Protein 1VBL (pdb70)

Solvent-accessible surface area: 16812 Å² total; per-residue (Å²): 228,87,44,0,61,73,60,10,76,94,124,9,0,28,0,5,102,64,173,17,1,49,3,0,18,170,14,49,117,132,36,44,59,93,2,66,37,17,39,64,0,16,107,6,0,45,50,80,19,108,73,3,19,160,35,60,76,50,3,0,0,26,0,119,24,66,0,44,0,13,6,31,103,121,46,105,100,18,23,70,114,67,2,93,14,120,124,11,69,67,118,23,2,34,159,75,1,44,46,98,98,55,29,123,153,141,24,105,20,102,30,21,97,0,6,69,106,0,29,110,100,1,52,72,35,0,7,0,32,0,0,18,38,0,0,0,2,1,56,47,150,86,3,68,0,53,16,0,0,0,21,0,73,101,2,71,22,0,0,0,15,5,0,53,0,15,6,1,30,2,54,8,5,72,2,39,7,84,54,54,118,114,0,33,2,44,12,93,1,9,1,0,4,0,21,29,2,20,33,0,4,0,3,19,0,21,2,16,0,34,121,76,31,16,107,75,21,38,86,72,33,58,50,55,16,26,18,11,34,0,2,0,8,0,62,52,33,0,7,21,0,0,0,1,28,0,21,1,19,59,3,21,37,0,0,21,0,0,44,36,69,89,73,108,60,0,66,50,64,0,57,0,1,0,10,4,0,28,1,72,20,0,15,25,44,0,0,21,0,28,8,0,41,0,2,0,4,0,0,10,0,31,6,31,89,154,24,86,5,111,30,67,2,0,0,0,0,0,17,104,3,52,1,22,0,28,28,0,12,0,25,7,73,67,90,11,68,25,6,79,0,4,68,23,92,23,196,87,89,13,17,3,56,2,51,20,1,5,0,41,12,85,101,30,141,93,129,35,60,0,3,38,15,13,32,149,71,61,131,53,65,4,84,74,74,68,76,24,136,13,140,44,79,94,87,36,52,79,2,62,52,0,16,71,40,0,105,69,88,3,1,25,8,62,31,199

Nearest PDB structures (foldseek):
  1vbl-assembly1_A  TM=1.002E+00  e=1.447E-81  Bacillus sp. TS-47
  2bsp-assembly1_A  TM=9.732E-01  e=7.970E-47  Bacillus subtilis
  3krg-assembly1_A  TM=9.749E-01  e=2.939E-46  Bacillus subtilis
  5x2i-assembly1_A  TM=9.733E-01  e=3.249E-46  Bacillus subtilis subsp. subtilis str. 168
  1pe9-assembly2_B  TM=9.152E-01  e=2.657E-29  Dickeya chrysanthemi

CATH classification: 2.160.20.10

InterPro domains:
  IPR002022 Pectate lyase [PF00544] (143-389)
  IPR002022 Pectate lyase [SM00656] (131-361)
  IPR011050 Pectin lyase fold/virulence factor [SSF51126] (29-440)
  IPR012334 Pectin lyase fold [G3DSA:2.160.20.10] (26-441)
  IPR045032 Pectin lyase family [PTHR31683] (42-360)

Organism: NCBI:txid132676

Radius of gyration: 21.0 Å; Cα contacts (8 Å, |Δi|>4): 1237; chains: 1; bounding box: 60×40×58 Å

B-factor: mean 19.93, std 9.01, range [6.15, 71.76]

Foldseek 3Di:
DDPLLDFDPCQFFLLNPDVHFRFLNVADPVLEEEDEEQQRVLVSLPRAQVCSQADAHRHEYEFEAEYEQCADPVRHHDDLVVLFAPQEDPVVLQVCCQCVPNNQPPDDDSHLVRLVSSQVSLQSRAEGEHYERHEYHYPFFHGEYEQHAYEDELHERYEYAQYEYQFHFRPRWCWHCPPPPRTATHEDGENYEAANYESYEYAFAEYAPPPNAQLNQDDGSNYRNPRGHEHHEAEHQYARYEAEQAEYEREEAYYEQYDDPPPCSNAPGSRYEYALYEYEQYAEPLPADERYQYEAALYEHEYECVGPHHYQERYHAEYNYEYEYEQYEYEYAAPDQLLRHYHYHYDAQHEYAYFQYWYAYPVGIDGDDSLVSVQVPDDRHHHHDDPDDRDRDDDGDRNVCSPVRSVQQGHRNRDD

Secondary structure (DSSP, 8-state):
--GGG----TTSSGGGSTT---TTTT--GGGEEEE-SHHHHHHHTTS-TTGGGG--S-EEEEE-SEEESSB-TTS-B--HHHH--TT--HHHHHHHH-HHHHTTSPP-SHHHHHHHHHHHHHHHHHEEE--SSEEEEE-TT--EEES-EEEEES-EEEEEES-EEE----SSPEEETTSTTT-EEE----SEEEES-EEEEEES-EEE-TT--GGGS-EETTEE------SEEEESS-EEEEEES-EEEEEEE--EE-S-TT-GGGTT---EEEES-EEEEEEE-SSEESS-EEEEES-EEEE-TTSSS----SEEEETT-EEEEES-EEEESS---GGGSEEEE-SS--EEEEES-EEEETTEEEE--HHHHHHHH-SS--EE--S------S----GGGHHHHHHHH-STT---

Sequence (416 aa):
KELGHEVLKPYDGWAAYGEGTTGGAMASPQNVFVVTNRTELIQALGGNNHTNQYNSVPKIIYVKGTIDLNVDDNNQPVGPDFYKDPHFDFEAYLREYDPATWGKKEVEGPLEEARVRSQKKQKDRIMVYVGSNTSIIGVGKDAKIKGGGFLIKNVDNVIIRNIEFEAPLDYFPEWDPTDGTLGEWNSEYDSISIEGSSHIWIDHNTFTDGDHPDRSLGTYFGRPFQQHDGALDIKNSSDFITISYNVFTNHDKVTLIGASDSRMADSGHLRVTLHHNYYKNVTQRLPRVRFGQVHIYNNYYEFSNLADYDFQYAWGVGVFSQIYAQNNYFSFDWDIDPSLIIKVWSKNEESMYETGTIVDLPNGRRYIDLVASYNESNTLQLKKEVTWKPMFYHVIHPTPSVPALVKAKAGAGNLH

Structure (mmCIF, N/CA/C/O backbone):
data_1VBL
#
_entry.id   1VBL
#
_cell.length_a   58.610
_cell.length_b   58.610
_cell.length_c   229.420
_cell.angle_alpha   90.00
_cell.angle_beta   90.00
_cell.angle_gamma   120.00
#
_symmetry.space_group_name_H-M   'P 31 2 1'
#
loop_
_entity.id
_entity.type
_entity.pdbx_description
1 polymer 'pectate lyase 47'
2 non-polymer 'CALCIUM ION'
3 water water
#
loop_
_atom_site.group_PDB
_atom_site.id
_atom_site.type_symbol
_atom_site.label_atom_id
_atom_site.label_alt_id
_atom_site.label_comp_id
_atom_site.label_asym_id
_atom_site.label_entity_id
_atom_site.label_seq_id
_atom_site.pdbx_PDB_ins_code
_atom_site.Cartn_x
_atom_site.Cartn_y
_atom_site.Cartn_z
_atom_site.occupancy
_atom_site.B_iso_or_equiv
_atom_site.auth_seq_id
_atom_site.auth_comp_id
_atom_site.auth_asym_id
_atom_site.auth_atom_id
_atom_site.pdbx_PDB_model_num
ATOM 1 N N . LYS A 1 1 ? 47.704 -1.780 32.371 1.00 50.62 1 LYS A N 1
ATOM 2 C CA . LYS A 1 1 ? 46.603 -1.699 33.376 1.00 50.35 1 LYS A CA 1
ATOM 3 C C . LYS A 1 1 ? 45.368 -2.457 32.885 1.00 48.63 1 LYS A C 1
ATOM 4 O O . LYS A 1 1 ? 45.412 -3.125 31.850 1.00 49.92 1 LYS A O 1
ATOM 10 N N . GLU A 1 2 ? 44.272 -2.348 33.631 1.00 45.29 2 GLU A N 1
ATOM 11 C CA . GLU A 1 2 ? 43.024 -3.024 33.280 1.00 40.76 2 GLU A CA 1
ATOM 12 C C . GLU A 1 2 ? 42.282 -2.276 32.179 1.00 37.24 2 GLU A C 1
ATOM 13 O O . GLU A 1 2 ? 42.557 -1.107 31.915 1.00 35.25 2 GLU A O 1
ATOM 19 N N . LEU A 1 3 ? 41.325 -2.951 31.553 1.00 34.17 3 LEU A N 1
ATOM 20 C CA . LEU A 1 3 ? 40.542 -2.332 30.494 1.00 31.05 3 LEU A CA 1
ATOM 21 C C . LEU A 1 3 ? 39.759 -1.151 31.054 1.00 29.09 3 LEU A C 1
ATOM 22 O O . LEU A 1 3 ? 39.556 -0.148 30.367 1.00 27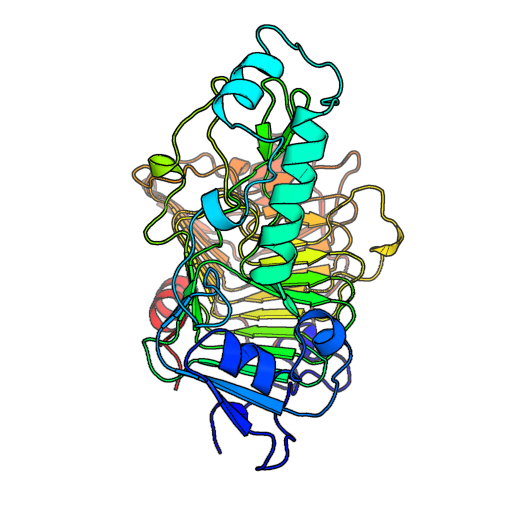.49 3 LEU A O 1
ATOM 27 N N . GLY A 1 4 ? 39.329 -1.271 32.308 1.00 26.03 4 GLY A N 1
ATOM 28 C CA . GLY A 1 4 ? 38.579 -0.202 32.940 1.00 26.51 4 GLY A CA 1
ATOM 29 C C . GLY A 1 4 ? 39.452 1.005 33.225 1.00 27.10 4 GLY A C 1
ATOM 30 O O . GLY A 1 4 ? 38.954 2.086 33.542 1.00 26.32 4 GLY A O 1
ATOM 31 N N . HIS A 1 5 ? 40.763 0.815 33.113 1.00 26.84 5 HIS A N 1
ATOM 32 C CA . HIS A 1 5 ? 41.725 1.884 33.353 1.00 27.39 5 HIS A CA 1
ATOM 33 C C . HIS A 1 5 ? 41.997 2.711 32.097 1.00 25.49 5 HIS A C 1
ATOM 34 O O . HIS A 1 5 ? 42.585 3.786 32.177 1.00 25.04 5 HIS A O 1
ATOM 41 N N . GLU A 1 6 ? 41.572 2.206 30.943 1.00 22.96 6 GLU A N 1
ATOM 42 C CA . GLU A 1 6 ? 41.782 2.905 29.678 1.00 22.66 6 GLU A CA 1
ATOM 43 C C . GLU A 1 6 ? 40.886 4.128 29.530 1.00 22.11 6 GLU A C 1
ATOM 44 O O . GLU A 1 6 ? 39.710 4.101 29.901 1.00 21.09 6 GLU A O 1
ATOM 50 N N . VAL A 1 7 ? 41.451 5.203 28.989 1.00 19.37 7 VAL A N 1
ATOM 51 C CA . VAL A 1 7 ? 40.695 6.430 28.794 1.00 18.17 7 VAL A CA 1
ATOM 52 C C . VAL A 1 7 ? 40.778 6.904 27.351 1.00 16.42 7 VAL A C 1
ATOM 53 O O . VAL A 1 7 ? 41.533 6.358 26.545 1.00 15.06 7 VAL A O 1
ATOM 57 N N . LEU A 1 8 ? 39.982 7.918 27.036 1.00 16.23 8 LEU A N 1
ATOM 58 C CA . LEU A 1 8 ? 39.930 8.494 25.698 1.00 14.53 8 LEU A CA 1
ATOM 59 C C . LEU A 1 8 ? 41.253 9.173 25.334 1.00 15.95 8 LEU A C 1
ATOM 60 O O . LEU A 1 8 ? 41.817 9.920 26.136 1.00 14.18 8 LEU A O 1
ATOM 65 N N . LYS A 1 9 ? 41.741 8.920 24.124 1.00 14.21 9 LYS A N 1
ATOM 66 C CA . LYS A 1 9 ? 42.985 9.527 23.664 1.00 15.75 9 LYS A CA 1
ATOM 67 C C . LYS A 1 9 ? 42.842 11.044 23.725 1.00 14.98 9 LYS A C 1
ATOM 68 O O . LYS A 1 9 ? 41.740 11.584 23.584 1.00 14.52 9 LYS A O 1
ATOM 74 N N . PRO A 1 10 ? 43.961 11.754 23.917 1.00 14.74 10 PRO A N 1
ATOM 75 C CA . PRO A 1 10 ? 43.980 13.216 24.012 1.00 15.41 10 PRO A CA 1
ATOM 76 C C . PRO A 1 10 ? 43.263 14.029 22.935 1.00 14.74 10 PRO A C 1
ATOM 77 O O . PRO A 1 10 ? 42.774 15.121 23.219 1.00 15.29 10 PRO A O 1
ATOM 81 N N . TYR A 1 11 ? 43.197 13.515 21.711 1.00 14.42 11 TYR A N 1
ATOM 82 C CA . TYR A 1 11 ? 42.529 14.238 20.629 1.00 15.08 11 TYR A CA 1
ATOM 83 C C . TYR A 1 11 ? 41.431 13.422 19.960 1.00 14.81 11 TYR A C 1
ATOM 84 O O . TYR A 1 11 ? 41.000 13.749 18.852 1.00 14.29 11 TYR A O 1
ATOM 93 N N . ASP A 1 12 ? 40.962 12.373 20.625 1.00 13.30 12 ASP A N 1
ATOM 94 C CA . ASP A 1 12 ? 39.942 11.534 20.010 1.00 14.24 12 ASP A CA 1
ATOM 95 C C . ASP A 1 12 ? 38.516 12.074 20.094 1.00 13.18 12 ASP A C 1
ATOM 96 O O . ASP A 1 12 ? 37.747 11.714 20.991 1.00 12.14 12 ASP A O 1
ATOM 101 N N . GLY A 1 13 ? 38.175 12.941 19.146 1.00 12.28 13 GLY A N 1
ATOM 102 C CA . GLY A 1 13 ? 36.836 13.500 19.088 1.00 10.85 13 GLY A CA 1
ATOM 103 C C . GLY A 1 13 ? 36.492 14.582 20.093 1.00 11.51 13 GLY A C 1
ATOM 104 O O . GLY A 1 13 ? 37.282 14.922 20.974 1.00 12.24 13 GLY A O 1
ATOM 105 N N . TRP A 1 14 ? 35.284 15.118 19.959 1.00 11.62 14 TRP A N 1
ATOM 106 C CA . TRP A 1 14 ? 34.813 16.176 20.841 1.00 11.79 14 TRP A CA 1
ATOM 107 C C . TRP A 1 14 ? 34.875 15.850 22.334 1.00 12.81 14 TRP A C 1
ATOM 108 O O . TRP A 1 14 ? 35.005 16.756 23.158 1.00 13.71 14 TRP A O 1
ATOM 119 N N . ALA A 1 15 ? 34.782 14.570 22.688 1.00 12.21 15 ALA A N 1
ATOM 120 C CA . ALA A 1 15 ? 34.841 14.175 24.095 1.00 12.40 15 ALA A CA 1
ATOM 121 C C . ALA A 1 15 ? 36.229 14.413 24.689 1.00 13.43 15 ALA A C 1
ATOM 122 O O . ALA A 1 15 ? 36.418 14.320 25.903 1.00 14.45 15 ALA A O 1
ATOM 124 N N . ALA A 1 16 ? 37.201 14.716 23.835 1.00 13.97 16 ALA A N 1
ATOM 125 C CA . ALA A 1 16 ? 38.565 14.969 24.295 1.00 14.94 16 ALA A CA 1
ATOM 126 C C . ALA A 1 16 ? 38.749 16.433 24.699 1.00 16.66 16 ALA A C 1
ATOM 127 O O . ALA A 1 16 ? 39.782 16.812 25.252 1.00 16.09 16 ALA A O 1
ATOM 129 N N . TYR A 1 17 ? 37.735 17.247 24.428 1.00 17.33 17 TYR A N 1
ATOM 130 C CA . TYR A 1 17 ? 37.784 18.669 24.752 1.00 18.98 17 TYR A CA 1
ATOM 131 C C . TYR A 1 17 ? 38.163 18.914 26.212 1.00 18.94 17 TYR A C 1
ATOM 132 O O . TYR A 1 17 ? 37.697 18.213 27.114 1.00 17.83 17 TYR A O 1
ATOM 141 N N . GLY A 1 18 ? 39.012 19.915 26.433 1.00 18.27 18 GLY A N 1
ATOM 142 C CA . GLY A 1 18 ? 39.436 20.250 27.783 1.00 20.25 18 GLY A CA 1
ATOM 143 C C . GLY A 1 18 ? 40.236 19.151 28.451 1.00 19.72 18 GLY A C 1
ATOM 144 O O . GLY A 1 18 ? 41.291 18.757 27.957 1.00 20.26 18 GLY A O 1
ATOM 145 N N . GLU A 1 19 ? 39.730 18.657 29.578 1.00 20.05 19 GLU A N 1
ATOM 146 C CA . GLU A 1 19 ? 40.394 17.594 30.325 1.00 22.44 19 GLU A CA 1
ATOM 147 C C . GLU A 1 19 ? 40.109 16.215 29.735 1.00 21.26 19 GLU A C 1
ATOM 148 O O . GLU A 1 19 ? 40.654 15.209 30.191 1.00 20.27 19 GLU A O 1
ATOM 154 N N . GLY A 1 20 ? 39.247 16.172 28.726 1.00 18.89 20 GLY A N 1
ATOM 155 C CA . GLY A 1 20 ? 38.932 14.908 28.088 1.00 17.57 20 GLY A CA 1
ATOM 156 C C . GLY A 1 20 ? 37.983 14.021 28.872 1.00 18.14 20 GLY A C 1
ATOM 157 O O . GLY A 1 20 ? 37.301 14.473 29.790 1.00 17.18 20 GLY A O 1
ATOM 158 N N . THR A 1 21 ? 37.951 12.745 28.508 1.00 16.61 21 THR A N 1
ATOM 159 C CA . THR A 1 21 ? 37.071 11.785 29.156 1.00 14.87 21 THR A CA 1
ATOM 160 C C . THR A 1 21 ? 37.865 10.643 29.766 1.00 14.73 21 THR A C 1
ATOM 161 O O . THR A 1 21 ? 38.586 9.924 29.070 1.00 13.83 21 THR A O 1
ATOM 165 N N . THR A 1 22 ? 37.723 10.480 31.076 1.00 13.99 22 THR A N 1
ATOM 166 C CA . THR A 1 22 ? 38.434 9.436 31.799 1.00 15.40 22 THR A CA 1
ATOM 167 C C . THR A 1 22 ? 37.485 8.457 32.487 1.00 14.34 22 THR A C 1
ATOM 168 O O . THR A 1 22 ? 37.924 7.457 33.046 1.00 13.55 22 THR A O 1
ATOM 172 N N . GLY A 1 23 ? 36.188 8.747 32.441 1.00 14.64 23 GLY A N 1
ATOM 173 C CA . GLY A 1 23 ? 35.219 7.865 33.071 1.00 14.93 23 GLY A CA 1
ATOM 174 C C . GLY A 1 23 ? 35.567 7.601 34.526 1.00 16.24 23 GLY A C 1
ATOM 175 O O . GLY A 1 23 ? 35.853 8.532 35.279 1.00 17.07 23 GLY A O 1
ATOM 176 N N . GLY A 1 24 ? 35.550 6.334 34.926 1.00 15.48 24 GLY A N 1
ATOM 177 C CA . GLY A 1 24 ? 35.871 5.996 36.302 1.00 17.74 24 GLY A CA 1
ATOM 178 C C . GLY A 1 24 ? 37.274 5.443 36.461 1.00 19.78 24 GLY A C 1
ATOM 179 O O . GLY A 1 24 ? 37.560 4.716 37.416 1.00 20.16 24 GLY A O 1
ATOM 180 N N . ALA A 1 25 ? 38.158 5.802 35.535 1.00 20.45 25 ALA A N 1
ATOM 181 C CA . ALA A 1 25 ? 39.538 5.324 35.549 1.00 22.66 25 ALA A CA 1
ATOM 182 C C . ALA A 1 25 ? 40.282 5.534 36.867 1.00 24.85 25 ALA A C 1
ATOM 183 O O . ALA A 1 25 ? 41.064 4.675 37.278 1.00 25.39 25 ALA A O 1
ATOM 185 N N . MET A 1 26 ? 40.046 6.667 37.526 1.00 26.17 26 MET A N 1
ATOM 186 C CA . MET A 1 26 ? 40.719 6.966 38.791 1.00 29.28 26 MET A CA 1
ATOM 187 C C . MET A 1 26 ? 40.012 6.363 40.002 1.00 28.49 26 MET A C 1
ATOM 188 O O . MET A 1 26 ? 40.233 6.797 41.134 1.00 27.74 26 MET A O 1
ATOM 193 N N . ALA A 1 27 ? 39.170 5.363 39.767 1.00 27.23 27 ALA A N 1
ATOM 194 C CA . ALA A 1 27 ? 38.426 4.725 40.848 1.00 26.81 27 ALA A CA 1
ATOM 195 C C . ALA A 1 27 ? 39.318 3.992 41.839 1.00 26.69 27 ALA A C 1
ATOM 196 O O . ALA A 1 27 ? 40.314 3.380 41.459 1.00 26.22 27 ALA A O 1
ATOM 198 N N . SER A 1 28 ? 38.949 4.061 43.115 1.00 27.61 28 SER A N 1
ATOM 199 C CA . SER A 1 28 ? 39.687 3.370 44.170 1.00 29.33 28 SER A CA 1
ATOM 200 C C . SER A 1 28 ? 39.372 1.886 44.001 1.00 29.46 28 SER A C 1
ATOM 201 O O . SER A 1 28 ? 38.299 1.530 43.519 1.00 28.74 28 SER A O 1
ATOM 204 N N . PRO A 1 29 ? 40.297 1.002 44.401 1.00 31.35 29 PRO A N 1
ATOM 205 C CA . PRO A 1 29 ? 40.062 -0.439 44.268 1.00 31.64 29 PRO A CA 1
ATOM 206 C C . PRO A 1 29 ? 38.730 -0.921 44.842 1.00 32.05 29 PRO A C 1
ATOM 207 O O . PRO A 1 29 ? 38.179 -1.922 44.383 1.00 32.22 29 PRO A O 1
ATOM 211 N N . GLN A 1 30 ? 38.207 -0.208 45.834 1.00 31.32 30 GLN A N 1
ATOM 212 C CA . GLN A 1 30 ? 36.936 -0.587 46.442 1.00 32.06 30 GLN A CA 1
ATOM 213 C C . GLN A 1 30 ? 35.748 -0.164 45.577 1.00 30.65 30 GLN A C 1
ATOM 214 O O . GLN A 1 30 ? 34.609 -0.566 45.826 1.00 29.72 30 GLN A O 1
ATOM 220 N N . ASN A 1 31 ? 36.022 0.644 44.559 1.00 29.03 31 ASN A N 1
ATOM 221 C CA . ASN A 1 31 ? 34.977 1.124 43.665 1.00 26.60 31 ASN A CA 1
ATOM 222 C C . ASN A 1 31 ? 35.061 0.519 42.269 1.00 25.21 31 ASN A C 1
ATOM 223 O O . ASN A 1 31 ? 34.611 1.113 41.287 1.00 22.66 31 ASN A O 1
ATOM 228 N N . VAL A 1 32 ? 35.646 -0.672 42.197 1.00 23.81 32 VAL A N 1
ATOM 229 C CA . VAL A 1 32 ? 35.775 -1.413 40.949 1.00 22.99 32 VAL A CA 1
ATOM 230 C C . VAL A 1 32 ? 34.900 -2.639 41.165 1.00 22.91 32 VAL A C 1
ATOM 231 O O . VAL A 1 32 ? 35.174 -3.455 42.049 1.00 21.86 32 VAL A O 1
ATOM 235 N N . PHE A 1 33 ? 33.845 -2.766 40.371 1.00 20.71 33 PHE A N 1
ATOM 236 C CA . PHE A 1 33 ? 32.925 -3.881 40.537 1.00 19.94 33 PHE A CA 1
ATOM 237 C C . PHE A 1 33 ? 32.805 -4.806 39.337 1.00 19.83 33 PHE A C 1
ATOM 238 O O . PHE A 1 33 ? 33.170 -4.459 38.214 1.00 17.04 33 PHE A O 1
ATOM 246 N N . VAL A 1 34 ? 32.285 -5.996 39.607 1.00 18.49 34 VAL A N 1
ATOM 247 C CA . VAL A 1 34 ? 32.017 -6.988 38.579 1.00 20.29 34 VAL A CA 1
ATOM 248 C C . VAL A 1 34 ? 30.549 -7.318 38.823 1.00 20.09 34 VAL A C 1
ATOM 249 O O . VAL A 1 34 ? 30.185 -7.776 39.910 1.00 18.12 34 VAL A O 1
ATOM 253 N N . VAL A 1 35 ? 29.703 -7.066 37.829 1.00 17.79 35 VAL A N 1
ATOM 254 C CA . VAL A 1 35 ? 28.276 -7.323 37.983 1.00 18.34 35 VAL A CA 1
ATOM 255 C C . VAL A 1 35 ? 27.756 -8.351 36.991 1.00 18.43 35 VAL A C 1
ATOM 256 O O . VAL A 1 35 ? 28.231 -8.431 35.856 1.00 17.15 35 VAL A O 1
ATOM 260 N N . THR A 1 36 ? 26.770 -9.131 37.429 1.00 17.55 36 THR A N 1
ATOM 261 C CA . THR A 1 36 ? 26.195 -10.181 36.597 1.00 17.67 36 THR A CA 1
ATOM 262 C C . THR A 1 36 ? 24.671 -10.112 36.447 1.00 17.07 36 THR A C 1
ATOM 263 O O . THR A 1 36 ? 24.078 -10.939 35.754 1.00 16.43 36 THR A O 1
ATOM 267 N N . ASN A 1 37 ? 24.038 -9.139 37.096 1.00 17.43 37 ASN A N 1
ATOM 268 C CA . ASN A 1 37 ? 22.589 -8.985 36.997 1.00 17.79 37 ASN A CA 1
ATOM 269 C C . ASN A 1 37 ? 22.153 -7.562 37.327 1.00 16.16 37 ASN A C 1
ATOM 270 O O . ASN A 1 37 ? 22.955 -6.749 37.777 1.00 16.75 37 ASN A O 1
ATOM 275 N N . ARG A 1 38 ? 20.875 -7.272 37.106 1.00 15.97 38 ARG A N 1
ATOM 276 C CA . ARG A 1 38 ? 20.330 -5.943 37.347 1.00 16.88 38 ARG A CA 1
ATOM 277 C C . ARG A 1 38 ? 20.610 -5.386 38.735 1.00 17.90 38 ARG A C 1
ATOM 278 O O . ARG A 1 38 ? 21.0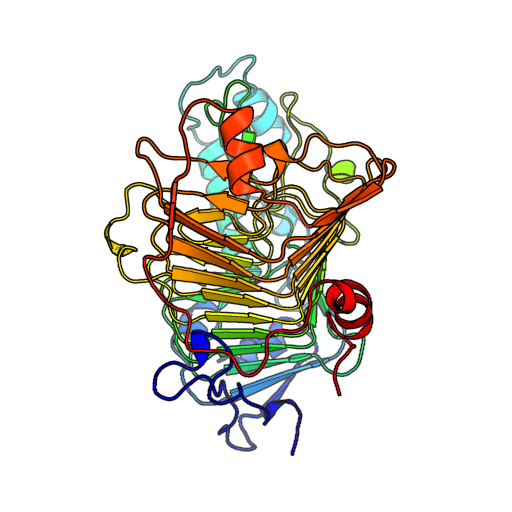64 -4.251 38.875 1.00 17.44 38 ARG A O 1
ATOM 286 N N . THR A 1 39 ? 20.332 -6.177 39.766 1.00 18.44 39 THR A N 1
ATOM 287 C CA . THR A 1 39 ? 20.553 -5.713 41.130 1.00 17.91 39 THR A CA 1
ATOM 288 C C . THR A 1 39 ? 22.004 -5.320 41.386 1.00 17.27 39 THR A C 1
ATOM 289 O O . THR A 1 39 ? 22.274 -4.240 41.906 1.00 16.52 39 THR A O 1
ATOM 293 N N . GLU A 1 40 ? 22.937 -6.191 41.017 1.00 16.36 40 GLU A N 1
ATOM 294 C CA . GLU A 1 40 ? 24.352 -5.906 41.229 1.00 17.93 40 GLU A CA 1
ATOM 295 C C . GLU A 1 40 ? 24.781 -4.659 40.463 1.00 17.36 40 GLU A C 1
ATOM 296 O O . GLU A 1 40 ? 25.625 -3.891 40.929 1.00 16.40 40 GLU A O 1
ATOM 302 N N . LEU A 1 41 ? 24.194 -4.457 39.287 1.00 17.24 41 LEU A N 1
ATOM 303 C CA . LEU A 1 41 ? 24.524 -3.295 38.471 1.00 17.70 41 LEU A CA 1
ATOM 304 C C . LEU A 1 41 ? 24.078 -2.024 39.183 1.00 18.24 41 LEU A C 1
ATOM 305 O O . LEU A 1 41 ? 24.852 -1.077 39.321 1.00 17.90 41 LEU A O 1
ATOM 310 N N . ILE A 1 42 ? 22.829 -2.006 39.640 1.00 18.74 42 ILE A N 1
ATOM 311 C CA . ILE A 1 42 ? 22.306 -0.836 40.336 1.00 19.47 42 ILE A CA 1
ATOM 312 C C . ILE A 1 42 ? 23.043 -0.595 41.653 1.00 19.53 42 ILE A C 1
ATOM 313 O O . ILE A 1 42 ? 23.226 0.550 42.072 1.00 17.55 42 ILE A O 1
ATOM 318 N N . GLN A 1 43 ? 23.478 -1.673 42.300 1.00 19.33 43 GLN A N 1
ATOM 319 C CA . GLN A 1 43 ? 24.212 -1.547 43.555 1.00 20.40 43 GLN A CA 1
ATOM 320 C C . GLN A 1 43 ? 25.590 -0.944 43.277 1.00 19.22 43 GLN A C 1
ATOM 321 O O . GLN A 1 43 ? 26.030 -0.034 43.977 1.00 19.18 43 GLN A O 1
ATOM 327 N N . ALA A 1 44 ? 26.260 -1.436 42.240 1.00 17.40 44 ALA A N 1
ATOM 328 C CA . ALA A 1 44 ? 27.580 -0.921 41.885 1.00 17.78 44 ALA A CA 1
ATOM 329 C C . ALA A 1 44 ? 27.502 0.559 41.523 1.00 17.15 44 ALA A C 1
ATOM 330 O O . ALA A 1 44 ? 28.433 1.321 41.782 1.00 18.86 44 ALA A O 1
ATOM 332 N N . LEU A 1 45 ? 26.385 0.961 40.929 1.00 17.20 45 LEU A N 1
ATOM 333 C CA . LEU A 1 45 ? 26.188 2.349 40.531 1.00 16.35 45 LEU A CA 1
ATOM 334 C C . LEU A 1 45 ? 25.756 3.262 41.680 1.00 16.80 45 LEU A C 1
ATOM 335 O O . LEU A 1 45 ? 25.652 4.475 41.504 1.00 15.80 45 LEU A O 1
ATOM 340 N N . GLY A 1 46 ? 25.504 2.695 42.855 1.00 16.25 46 GLY A N 1
ATOM 341 C CA . GLY A 1 46 ? 25.102 3.537 43.969 1.00 18.45 46 GLY A CA 1
ATOM 342 C C . GLY A 1 46 ? 24.152 2.930 44.983 1.00 19.45 46 GLY A C 1
ATOM 343 O O . GLY A 1 46 ? 24.141 3.351 46.137 1.00 20.09 46 GLY A O 1
ATOM 344 N N . GLY A 1 47 ? 23.343 1.963 44.562 1.00 20.11 47 GLY A N 1
ATOM 345 C CA . GLY A 1 47 ? 22.419 1.327 45.486 1.00 20.92 47 GLY A CA 1
ATOM 346 C C . GLY A 1 47 ? 20.962 1.706 45.302 1.00 22.27 47 GLY A C 1
ATOM 347 O O . GLY A 1 47 ? 20.075 1.060 45.861 1.00 22.07 47 GLY A O 1
ATOM 348 N N . ASN A 1 48 ? 20.709 2.752 44.521 1.00 22.20 48 ASN A N 1
ATOM 349 C CA . ASN A 1 48 ? 19.344 3.213 44.272 1.00 23.18 48 ASN A CA 1
ATOM 350 C C . ASN A 1 48 ? 19.288 3.822 42.876 1.00 22.04 48 ASN A C 1
ATOM 351 O O . ASN A 1 48 ? 19.843 4.892 42.638 1.00 19.32 48 ASN A O 1
ATOM 356 N N . ASN A 1 49 ? 18.608 3.137 41.961 1.00 21.78 49 ASN A N 1
ATOM 357 C CA . ASN A 1 49 ? 18.512 3.582 40.573 1.00 22.39 49 ASN A CA 1
ATOM 358 C C . ASN A 1 49 ? 18.272 5.075 40.364 1.00 23.31 49 ASN A C 1
ATOM 359 O O . ASN A 1 49 ? 19.047 5.737 39.680 1.00 23.12 49 ASN A O 1
ATOM 364 N N . HIS A 1 50 ? 17.208 5.614 40.945 1.00 25.26 50 HIS A N 1
ATOM 365 C CA . HIS A 1 50 ? 16.921 7.029 40.745 1.00 28.37 50 HIS A CA 1
ATOM 366 C C . HIS A 1 50 ? 18.035 7.969 41.210 1.00 28.06 50 HIS A C 1
ATOM 367 O O . HIS A 1 50 ? 18.531 8.785 40.422 1.00 30.11 50 HIS A O 1
ATOM 374 N N . THR A 1 51 ? 18.452 7.847 42.467 1.00 24.32 51 THR A N 1
ATOM 375 C CA . THR A 1 51 ? 19.496 8.724 42.994 1.00 21.19 51 THR A CA 1
ATOM 376 C C . THR A 1 51 ? 20.905 8.394 42.512 1.00 20.09 51 THR A C 1
ATOM 377 O O . THR A 1 51 ? 21.842 9.151 42.767 1.00 19.03 51 THR A O 1
ATOM 381 N N . ASN A 1 52 ? 21.063 7.271 41.817 1.00 18.83 52 ASN A N 1
ATOM 382 C CA . ASN A 1 52 ? 22.375 6.886 41.304 1.00 17.74 52 ASN A CA 1
ATOM 383 C C . ASN A 1 52 ? 22.932 7.946 40.350 1.00 17.54 52 ASN A C 1
ATOM 384 O O . ASN A 1 52 ? 24.148 8.052 40.165 1.00 15.98 52 ASN A O 1
ATOM 389 N N . GLN A 1 53 ? 22.042 8.727 39.744 1.00 17.20 53 GLN A N 1
ATOM 390 C CA . GLN A 1 53 ? 22.457 9.772 38.815 1.00 19.16 53 GLN A CA 1
ATOM 391 C C . GLN A 1 53 ? 23.297 10.839 39.515 1.00 21.03 53 GLN A C 1
ATOM 392 O O . GLN A 1 53 ? 24.054 11.565 38.869 1.00 21.64 53 GLN A O 1
ATOM 398 N N . TYR A 1 54 ? 23.172 10.923 40.838 1.00 20.58 54 TYR A N 1
ATOM 399 C CA . TYR A 1 54 ? 23.918 11.910 41.615 1.00 19.99 54 TYR A CA 1
ATOM 400 C C . TYR A 1 54 ? 25.206 11.346 42.210 1.00 21.81 54 TYR A C 1
ATOM 401 O O . TYR A 1 54 ? 25.925 12.051 42.924 1.00 20.88 54 TYR A O 1
ATOM 410 N N . ASN A 1 55 ? 25.501 10.080 41.925 1.00 20.52 55 ASN A N 1
ATOM 411 C CA . ASN A 1 55 ? 26.715 9.457 42.445 1.00 21.28 55 ASN A CA 1
ATOM 412 C C . ASN A 1 55 ? 27.887 9.713 41.500 1.00 21.77 55 ASN A C 1
ATOM 413 O O . ASN A 1 55 ? 28.055 9.013 40.500 1.00 22.38 55 ASN A O 1
ATOM 418 N N . SER A 1 56 ? 28.696 10.716 41.829 1.00 21.57 56 SER A N 1
ATOM 419 C CA . SER A 1 56 ? 29.840 11.083 41.001 1.00 21.20 56 SER A CA 1
ATOM 420 C C . SER A 1 56 ? 31.161 10.482 41.467 1.00 20.55 56 SER A C 1
ATOM 421 O O . SER A 1 56 ? 32.231 10.903 41.025 1.00 20.36 56 SER A O 1
ATOM 424 N N . VAL A 1 57 ? 31.097 9.498 42.355 1.00 19.90 57 VAL A N 1
ATOM 425 C CA . VAL A 1 57 ? 32.319 8.862 42.833 1.00 20.79 57 VAL A CA 1
ATOM 426 C C . VAL A 1 57 ? 32.945 8.039 41.710 1.00 20.70 57 VAL A C 1
ATOM 427 O O . VAL A 1 57 ? 32.266 7.228 41.077 1.00 20.37 57 VAL A O 1
ATOM 431 N N . PRO A 1 58 ? 34.246 8.245 41.439 1.00 21.29 58 PRO A N 1
ATOM 432 C CA . PRO A 1 58 ? 34.916 7.487 40.377 1.00 20.52 58 PRO A CA 1
ATOM 433 C C . PRO A 1 58 ? 34.666 5.998 40.581 1.00 20.62 58 PRO A C 1
ATOM 434 O O . PRO A 1 58 ? 34.948 5.460 41.645 1.00 18.95 58 PRO A O 1
ATOM 438 N N . LYS A 1 59 ? 34.139 5.333 39.560 1.00 19.26 59 LYS A N 1
ATOM 439 C CA . LYS A 1 59 ? 33.838 3.915 39.681 1.00 17.88 59 LYS A CA 1
ATOM 440 C C . LYS A 1 59 ? 33.932 3.178 38.357 1.00 17.75 59 LYS A C 1
ATOM 441 O O . LYS A 1 59 ? 33.589 3.716 37.298 1.00 15.85 59 LYS A O 1
ATOM 447 N N . ILE A 1 60 ? 34.407 1.940 38.430 1.00 16.69 60 ILE A N 1
ATOM 448 C CA . ILE A 1 60 ? 34.535 1.091 37.259 1.00 17.02 60 ILE A CA 1
ATOM 449 C C . ILE A 1 60 ? 33.617 -0.096 37.470 1.00 17.77 60 ILE A C 1
ATOM 450 O O . ILE A 1 60 ? 33.653 -0.749 38.516 1.00 17.14 60 ILE A O 1
ATOM 455 N N . ILE A 1 61 ? 32.789 -0.367 36.472 1.00 17.18 61 ILE A N 1
ATOM 456 C CA . ILE A 1 61 ? 31.843 -1.461 36.551 1.00 17.05 61 ILE A CA 1
ATOM 457 C C . ILE A 1 61 ? 31.997 -2.403 35.367 1.00 16.89 61 ILE A C 1
ATOM 458 O O . ILE A 1 61 ? 31.726 -2.031 34.225 1.00 15.24 61 ILE A O 1
ATOM 463 N N . TYR A 1 62 ? 32.444 -3.622 35.653 1.00 15.41 62 TYR A N 1
ATOM 464 C CA . TYR A 1 62 ? 32.637 -4.637 34.628 1.00 16.64 62 TYR A CA 1
ATOM 465 C C . TYR A 1 62 ? 31.386 -5.484 34.501 1.00 17.28 62 TYR A C 1
ATOM 466 O O . TYR A 1 62 ? 30.906 -6.047 35.485 1.00 17.81 62 TYR A O 1
ATOM 475 N N . VAL A 1 63 ? 30.860 -5.563 33.285 1.00 15.74 63 VAL A N 1
ATOM 476 C CA . VAL A 1 63 ? 29.667 -6.348 33.014 1.00 16.79 63 VAL A CA 1
ATOM 477 C C . VAL A 1 63 ? 30.074 -7.732 32.525 1.00 16.58 63 VAL A C 1
ATOM 478 O O . VAL A 1 63 ? 30.672 -7.872 31.454 1.00 14.62 63 VAL A O 1
ATOM 482 N N . LYS A 1 64 ? 29.762 -8.754 33.317 1.00 17.06 64 LYS A N 1
ATOM 483 C CA . LYS A 1 64 ? 30.100 -10.119 32.934 1.00 19.34 64 LYS A CA 1
ATOM 484 C C . LYS A 1 64 ? 28.862 -10.915 32.554 1.00 18.61 64 LYS A C 1
ATOM 485 O O . LYS A 1 64 ? 27.918 -11.019 33.334 1.00 17.83 64 LYS A O 1
ATOM 491 N N . GLY A 1 65 ? 28.874 -11.476 31.349 1.00 19.72 65 GLY A N 1
ATOM 492 C CA . GLY A 1 65 ? 27.747 -12.265 30.893 1.00 17.92 65 GLY A CA 1
ATOM 493 C C . GLY A 1 65 ? 26.594 -11.407 30.415 1.00 18.64 65 GLY A C 1
ATOM 494 O O . GLY A 1 65 ? 26.779 -10.242 30.079 1.00 18.32 65 GLY A O 1
ATOM 495 N N . THR A 1 66 ? 25.398 -11.986 30.388 1.00 17.21 66 THR A N 1
ATOM 496 C CA . THR A 1 66 ? 24.211 -11.273 29.942 1.00 17.44 66 THR A CA 1
ATOM 497 C C . THR A 1 66 ? 23.425 -10.713 31.120 1.00 18.32 66 THR A C 1
ATOM 498 O O . THR A 1 66 ? 23.102 -11.436 32.067 1.00 17.95 66 THR A O 1
ATOM 502 N N . ILE A 1 67 ? 23.140 -9.417 31.066 1.00 16.29 67 ILE A N 1
ATOM 503 C CA . ILE A 1 67 ? 22.363 -8.769 32.108 1.00 16.51 67 ILE A CA 1
ATOM 504 C C . ILE A 1 67 ? 21.045 -8.308 31.512 1.00 16.39 67 ILE A C 1
ATOM 505 O O . ILE A 1 67 ? 21.006 -7.397 30.681 1.00 15.88 67 ILE A O 1
ATOM 510 N N . ASP A 1 68 ? 19.969 -8.965 31.933 1.00 15.27 68 ASP A N 1
ATOM 511 C CA . ASP A 1 68 ? 18.622 -8.642 31.484 1.00 16.13 68 ASP A CA 1
ATOM 512 C C . ASP A 1 68 ? 18.077 -7.640 32.499 1.00 16.16 68 ASP A C 1
ATOM 513 O O . ASP A 1 68 ? 17.995 -7.941 33.690 1.00 14.93 68 ASP A O 1
ATOM 518 N N . LEU A 1 69 ? 17.713 -6.451 32.029 1.00 15.87 69 LEU A N 1
ATOM 519 C CA . LEU A 1 69 ? 17.194 -5.406 32.903 1.00 15.80 69 LEU A CA 1
ATOM 520 C C . LEU A 1 69 ? 15.693 -5.515 33.119 1.00 15.40 69 LEU A C 1
ATOM 521 O O . LEU A 1 69 ? 15.128 -4.830 33.970 1.00 15.99 69 LEU A O 1
ATOM 526 N N . ASN A 1 70 ? 15.053 -6.381 32.342 1.00 16.69 70 ASN A N 1
ATOM 527 C CA . ASN A 1 70 ? 13.613 -6.592 32.433 1.00 18.41 70 ASN A CA 1
ATOM 528 C C . ASN A 1 70 ? 13.343 -7.718 33.441 1.00 19.37 70 ASN A C 1
ATOM 529 O O . ASN A 1 70 ? 12.750 -8.742 33.097 1.00 20.99 70 ASN A O 1
ATOM 534 N N . VAL A 1 71 ? 13.789 -7.526 34.681 1.00 17.71 71 VAL A N 1
ATOM 535 C CA . VAL A 1 71 ? 13.616 -8.529 35.730 1.00 18.39 71 VAL A CA 1
ATOM 536 C C . VAL A 1 71 ? 13.184 -7.888 37.045 1.00 20.95 71 VAL A C 1
ATOM 537 O O . VAL A 1 71 ? 13.399 -6.690 37.258 1.00 19.60 71 VAL A O 1
ATOM 541 N N . ASP A 1 72 ? 12.580 -8.679 37.931 1.00 21.88 72 ASP A N 1
ATOM 542 C CA . ASP A 1 72 ? 12.152 -8.141 39.214 1.00 24.63 72 ASP A CA 1
ATOM 543 C C . ASP A 1 72 ? 13.338 -8.008 40.158 1.00 26.23 72 ASP A C 1
ATOM 544 O O . ASP A 1 72 ? 14.483 -8.248 39.771 1.00 25.90 72 ASP A O 1
ATOM 549 N N . ASP A 1 73 ? 13.064 -7.626 41.400 1.00 29.00 73 ASP A N 1
ATOM 550 C CA . ASP A 1 73 ? 14.124 -7.441 42.378 1.00 30.95 73 ASP A CA 1
ATOM 551 C C . ASP A 1 73 ? 14.831 -8.734 42.771 1.00 31.40 73 ASP A C 1
ATOM 552 O O . ASP A 1 73 ? 15.872 -8.706 43.427 1.00 31.93 73 ASP A O 1
ATOM 557 N N . ASN A 1 74 ? 14.268 -9.867 42.366 1.00 31.54 74 ASN A N 1
ATOM 558 C CA . ASN A 1 74 ? 14.889 -11.156 42.642 1.00 32.62 74 ASN A CA 1
ATOM 559 C C . ASN A 1 74 ? 15.587 -11.599 41.359 1.00 32.07 74 ASN A C 1
ATOM 560 O O . ASN A 1 74 ? 15.981 -12.755 41.211 1.00 31.54 74 ASN A O 1
ATOM 565 N N . ASN A 1 75 ? 15.724 -10.650 40.436 1.00 30.77 75 ASN A N 1
ATOM 566 C CA . ASN A 1 75 ? 16.375 -10.871 39.150 1.00 29.00 75 ASN A CA 1
ATOM 567 C C . ASN A 1 75 ? 15.686 -11.889 38.251 1.00 27.90 75 ASN A C 1
ATOM 568 O O . ASN A 1 75 ? 16.312 -12.474 37.366 1.00 26.68 75 ASN A O 1
ATOM 573 N N . GLN A 1 76 ? 14.393 -12.097 38.475 1.00 26.54 76 GLN A N 1
ATOM 574 C CA . GLN A 1 76 ? 13.625 -13.022 37.653 1.00 27.56 76 GLN A CA 1
ATOM 575 C C . GLN A 1 76 ? 12.948 -12.233 36.535 1.00 26.17 76 GLN A C 1
ATOM 576 O O . GLN A 1 76 ? 12.422 -11.146 36.764 1.00 23.86 76 GLN A O 1
ATOM 582 N N . PRO A 1 77 ? 12.957 -12.771 35.306 1.00 26.44 77 PRO A N 1
ATOM 583 C CA . PRO A 1 77 ? 12.332 -12.081 34.175 1.00 27.03 77 PRO A CA 1
ATOM 584 C C . PRO A 1 77 ? 10.851 -11.772 34.387 1.00 27.73 77 PRO A C 1
ATOM 585 O O . PRO A 1 77 ? 10.104 -12.591 34.926 1.00 26.77 77 PRO A O 1
ATOM 589 N N . VAL A 1 78 ? 10.437 -10.579 33.971 1.00 25.67 78 VAL A N 1
ATOM 590 C CA . VAL A 1 78 ? 9.047 -10.167 34.106 1.00 24.29 78 VAL A CA 1
ATOM 591 C C . VAL A 1 78 ? 8.480 -9.835 32.734 1.00 24.90 78 VAL A C 1
ATOM 592 O O . VAL A 1 78 ? 9.220 -9.479 31.815 1.00 26.29 78 VAL A O 1
ATOM 596 N N . GLY A 1 79 ? 7.165 -9.967 32.599 1.00 23.68 79 GLY A N 1
ATOM 597 C CA . GLY A 1 79 ? 6.515 -9.671 31.337 1.00 20.64 79 GLY A CA 1
ATOM 598 C C . GLY A 1 79 ? 5.645 -8.438 31.470 1.00 20.29 79 GLY A C 1
ATOM 599 O O . GLY A 1 79 ? 5.633 -7.798 32.525 1.00 17.86 79 GLY A O 1
ATOM 600 N N . PRO A 1 80 ? 4.901 -8.072 30.419 1.00 20.36 80 PRO A N 1
ATOM 601 C CA . PRO A 1 80 ? 4.044 -6.886 30.499 1.00 21.06 80 PRO A CA 1
ATOM 602 C C . PRO A 1 80 ? 3.028 -6.941 31.640 1.00 21.44 80 PRO A C 1
ATOM 603 O O . PRO A 1 80 ? 2.626 -5.908 32.168 1.00 19.55 80 PRO A O 1
ATOM 607 N N . ASP A 1 81 ? 2.632 -8.149 32.031 1.00 20.62 81 ASP A N 1
ATOM 608 C CA . ASP A 1 81 ? 1.665 -8.316 33.111 1.00 21.78 81 ASP A CA 1
ATOM 609 C C . ASP A 1 81 ? 2.181 -7.713 34.419 1.00 20.65 81 ASP A C 1
ATOM 610 O O . ASP A 1 81 ? 1.409 -7.184 35.223 1.00 17.71 81 ASP A O 1
ATOM 615 N N . PHE A 1 82 ? 3.493 -7.788 34.615 1.00 17.53 82 PHE A N 1
ATOM 616 C CA . PHE A 1 82 ? 4.140 -7.254 35.809 1.00 16.80 82 PHE A CA 1
ATOM 617 C C . PHE A 1 82 ? 3.999 -5.732 35.857 1.00 15.76 82 PHE A C 1
ATOM 618 O O . PHE A 1 82 ? 3.791 -5.143 36.920 1.00 14.80 82 PHE A O 1
ATOM 626 N N . TYR A 1 83 ? 4.101 -5.100 34.694 1.00 15.50 83 TYR A N 1
ATOM 627 C CA . TYR A 1 83 ? 4.018 -3.645 34.606 1.00 16.15 83 TYR A CA 1
ATOM 628 C C . TYR A 1 83 ? 2.625 -3.067 34.396 1.00 15.66 83 TYR A C 1
ATOM 629 O O . TYR A 1 83 ? 2.381 -1.906 34.720 1.00 14.60 83 TYR A O 1
ATOM 638 N N . LYS A 1 84 ? 1.723 -3.875 33.848 1.00 16.35 84 LYS A N 1
ATOM 639 C CA . LYS A 1 84 ? 0.375 -3.427 33.520 1.00 17.48 84 LYS A CA 1
ATOM 640 C C . LYS A 1 84 ? -0.462 -2.795 34.631 1.00 17.67 84 LYS A C 1
ATOM 641 O O . LYS A 1 84 ? -0.663 -3.381 35.699 1.00 17.25 84 LYS A O 1
ATOM 647 N N . ASP A 1 85 ? -0.950 -1.589 34.356 1.00 16.15 85 ASP A N 1
ATOM 648 C CA . ASP A 1 85 ? -1.803 -0.858 35.290 1.00 17.24 85 ASP A CA 1
ATOM 649 C C . ASP A 1 85 ? -3.140 -1.610 35.347 1.00 16.01 85 ASP A C 1
ATOM 650 O O . ASP A 1 85 ? -3.581 -2.177 34.348 1.00 15.89 85 ASP A O 1
ATOM 655 N N . PRO A 1 86 ? -3.802 -1.619 36.513 1.00 17.90 86 PRO A N 1
ATOM 656 C CA . PRO A 1 86 ? -5.090 -2.311 36.669 1.00 18.45 86 PRO A CA 1
ATOM 657 C C . PRO A 1 86 ? -6.159 -1.802 35.698 1.00 18.36 86 PRO A C 1
ATOM 658 O O . PRO A 1 86 ? -7.093 -2.526 35.347 1.00 19.10 86 PRO A O 1
ATOM 662 N N . HIS A 1 87 ? -6.017 -0.551 35.277 1.00 17.01 87 HIS A N 1
ATOM 663 C CA . HIS A 1 87 ? -6.981 0.070 34.377 1.00 18.73 87 HIS A CA 1
ATOM 664 C C . HIS A 1 87 ? -6.572 0.001 32.914 1.00 19.68 87 HIS A C 1
ATOM 665 O O . HIS A 1 87 ? -7.202 0.626 32.059 1.00 18.55 87 HIS A O 1
ATOM 672 N N . PHE A 1 88 ? -5.518 -0.751 32.622 1.00 19.71 88 PHE A N 1
ATOM 673 C CA . PHE A 1 88 ? -5.073 -0.877 31.246 1.00 19.70 88 PHE A CA 1
ATOM 674 C C . PHE A 1 88 ? -5.306 -2.261 30.669 1.00 20.96 88 PHE A C 1
ATOM 675 O O . PHE A 1 88 ? -5.110 -3.273 31.339 1.00 20.07 88 PHE A O 1
ATOM 683 N N . ASP A 1 89 ? -5.735 -2.283 29.412 1.00 22.23 89 ASP A N 1
ATOM 684 C CA . ASP A 1 89 ? -5.974 -3.518 28.677 1.00 24.20 89 ASP A CA 1
ATOM 685 C C . ASP A 1 89 ? -5.659 -3.212 27.219 1.00 24.14 89 ASP A C 1
ATOM 686 O O . ASP A 1 89 ? -6.263 -2.320 26.623 1.00 22.62 89 ASP A O 1
ATOM 691 N N . PHE A 1 90 ? -4.704 -3.946 26.657 1.00 23.69 90 PHE A N 1
ATOM 692 C CA . PHE A 1 90 ? -4.282 -3.733 25.277 1.00 24.03 90 PHE A CA 1
ATOM 693 C C . PHE A 1 90 ? -5.438 -3.746 24.283 1.00 23.86 90 PHE A C 1
ATOM 694 O O . PHE A 1 90 ? -5.589 -2.818 23.489 1.00 23.13 90 PHE A O 1
ATOM 702 N N . GLU A 1 91 ? -6.246 -4.801 24.317 1.00 24.19 91 GLU A N 1
ATOM 703 C CA . GLU A 1 91 ? -7.378 -4.906 23.403 1.00 26.03 91 GLU A CA 1
ATOM 704 C C . GLU A 1 91 ? -8.306 -3.706 23.528 1.00 24.89 91 GLU A C 1
ATOM 705 O O . GLU A 1 91 ? -8.762 -3.157 22.523 1.00 23.51 91 GLU A O 1
ATOM 711 N N . ALA A 1 92 ? -8.582 -3.303 24.763 1.00 22.82 92 ALA A N 1
ATOM 712 C CA . ALA A 1 92 ? -9.457 -2.163 25.009 1.00 21.89 92 ALA A CA 1
ATOM 713 C C . ALA A 1 92 ? -8.820 -0.893 24.458 1.00 21.28 92 ALA A C 1
ATOM 714 O O . ALA A 1 92 ? -9.510 -0.009 23.951 1.00 21.29 92 ALA A O 1
ATOM 716 N N . TYR A 1 93 ? -7.498 -0.806 24.557 1.00 19.70 93 TYR A N 1
ATOM 717 C CA . TYR A 1 93 ? -6.782 0.359 24.059 1.00 19.86 93 TYR A CA 1
ATOM 718 C C . TYR A 1 93 ? -6.891 0.391 22.540 1.00 19.22 93 TYR A C 1
ATOM 719 O O . TYR A 1 93 ? -7.084 1.449 21.942 1.00 17.69 93 TYR A O 1
ATOM 728 N N . LEU A 1 94 ? -6.768 -0.778 21.921 1.00 19.27 94 LEU A N 1
ATOM 729 C CA . LEU A 1 94 ? -6.871 -0.889 20.471 1.00 21.12 94 LEU A CA 1
ATOM 730 C C . LEU A 1 94 ? -8.262 -0.482 19.992 1.00 21.38 94 LEU A C 1
ATOM 731 O O . LEU A 1 94 ? -8.399 0.259 19.016 1.00 20.97 94 LEU A O 1
ATOM 736 N N . ARG A 1 95 ? -9.290 -0.965 20.683 1.00 20.63 95 ARG A N 1
ATOM 737 C CA . ARG A 1 95 ? -10.667 -0.648 20.315 1.00 22.07 95 ARG A CA 1
ATOM 738 C C . ARG A 1 95 ? -10.989 0.828 20.514 1.00 21.22 95 ARG A C 1
ATOM 739 O O . ARG A 1 95 ? -11.702 1.436 19.717 1.00 22.50 95 ARG A O 1
ATOM 747 N N . GLU A 1 96 ? -10.455 1.402 21.582 1.00 19.98 96 GLU A N 1
ATOM 748 C CA . GLU A 1 96 ? -10.706 2.798 21.912 1.00 20.50 96 GLU A CA 1
ATOM 749 C C . GLU A 1 96 ? -10.033 3.827 21.005 1.00 20.60 96 GLU A C 1
ATOM 750 O O . GLU A 1 96 ? -10.660 4.812 20.610 1.00 18.69 96 GLU A O 1
ATOM 756 N N . TYR A 1 97 ? -8.772 3.592 20.659 1.00 18.74 97 TYR A N 1
ATOM 757 C CA . TYR A 1 97 ? -8.027 4.563 19.869 1.00 18.70 97 TYR A CA 1
ATOM 758 C C . TYR A 1 97 ? -7.736 4.278 18.399 1.00 17.83 97 TYR A C 1
ATOM 759 O O . TYR A 1 97 ? -7.003 5.036 17.761 1.00 17.92 97 TYR A O 1
ATOM 768 N N . ASP A 1 98 ? -8.302 3.204 17.861 1.00 17.89 98 ASP A N 1
ATOM 769 C CA . ASP A 1 98 ? -8.100 2.874 16.455 1.00 19.20 98 ASP A CA 1
ATOM 770 C C . ASP A 1 98 ? -8.426 4.123 15.631 1.00 19.52 98 ASP A C 1
ATOM 771 O O . ASP A 1 98 ? -9.451 4.769 15.855 1.00 19.14 98 ASP A O 1
ATOM 776 N N . PRO A 1 99 ? -7.557 4.483 14.671 1.00 20.71 99 PRO A N 1
ATOM 777 C CA . PRO A 1 99 ? -7.789 5.668 13.834 1.00 20.77 99 PRO A CA 1
ATOM 778 C C . PRO A 1 99 ? -9.155 5.608 13.162 1.00 21.87 99 PRO A C 1
ATOM 779 O O . PRO A 1 99 ? -9.784 6.637 12.900 1.00 22.39 99 PRO A O 1
ATOM 783 N N . ALA A 1 100 ? -9.605 4.389 12.888 1.00 21.72 100 ALA A N 1
ATOM 784 C CA . ALA A 1 100 ? -10.886 4.169 12.229 1.00 22.73 100 ALA A CA 1
ATOM 785 C C . ALA A 1 100 ? -12.084 4.586 13.075 1.00 22.67 100 ALA A C 1
ATOM 786 O O . ALA A 1 100 ? -13.195 4.692 12.562 1.00 23.17 100 ALA A O 1
ATOM 788 N N . THR A 1 101 ? -11.880 4.818 14.366 1.00 21.48 101 THR A N 1
ATOM 789 C CA . THR A 1 101 ? -12.998 5.228 15.205 1.00 21.77 101 THR A CA 1
ATOM 790 C C . THR A 1 101 ? -12.664 6.413 16.097 1.00 19.69 101 THR A C 1
ATOM 791 O O . THR A 1 101 ? -13.547 7.183 16.477 1.00 18.50 101 THR A O 1
ATOM 795 N N . TRP A 1 102 ? -11.387 6.566 16.427 1.00 18.18 102 TRP A N 1
ATOM 796 C CA . TRP A 1 102 ? -10.958 7.680 17.260 1.00 16.34 102 TRP A CA 1
ATOM 797 C C . TRP A 1 102 ? -10.511 8.845 16.381 1.00 15.74 102 TRP A C 1
ATOM 798 O O . TRP A 1 102 ? -10.516 9.995 16.810 1.00 15.02 102 TRP A O 1
ATOM 809 N N . GLY A 1 103 ? -10.128 8.541 15.145 1.00 16.82 103 GLY A N 1
ATOM 810 C CA . GLY A 1 103 ? -9.680 9.587 14.244 1.00 19.11 103 GLY A CA 1
ATOM 811 C C . GLY A 1 103 ? -8.337 10.170 14.649 1.00 20.78 103 GLY A C 1
ATOM 812 O O . GLY A 1 103 ? -7.492 9.470 15.212 1.00 20.84 103 GLY A O 1
ATOM 813 N N . LYS A 1 104 ? -8.140 11.455 14.372 1.00 21.66 104 LYS A N 1
ATOM 814 C CA . LYS A 1 104 ? -6.884 12.121 14.700 1.00 23.88 104 LYS A CA 1
ATOM 815 C C . LYS A 1 104 ? -6.989 13.021 15.922 1.00 22.79 104 LYS A C 1
ATOM 816 O O . LYS A 1 104 ? -6.172 13.923 16.110 1.00 22.94 104 LYS A O 1
ATOM 822 N N . LYS A 1 105 ? -7.999 12.785 16.751 1.00 20.76 105 LYS A N 1
ATOM 823 C CA . LYS A 1 105 ? -8.165 13.580 17.956 1.00 20.99 105 LYS A CA 1
ATOM 824 C C . LYS A 1 105 ? -7.034 13.221 18.911 1.00 21.37 105 LYS A C 1
ATOM 825 O O . LYS A 1 105 ? -6.469 12.130 18.834 1.00 19.27 105 LYS A O 1
ATOM 831 N N . GLU A 1 106 ? -6.702 14.149 19.798 1.00 22.14 106 GLU A N 1
ATOM 832 C CA . GLU A 1 106 ? -5.653 13.931 20.783 1.00 24.10 106 GLU A CA 1
ATOM 833 C C . GLU A 1 106 ? -6.013 12.695 21.605 1.00 22.78 106 GLU A C 1
ATOM 834 O O . GLU A 1 106 ? -7.141 12.568 22.086 1.00 20.49 106 GLU A O 1
ATOM 840 N N . VAL A 1 107 ? -5.060 11.783 21.760 1.00 22.04 107 VAL A N 1
ATOM 841 C CA . VAL A 1 107 ? -5.300 10.572 22.536 1.00 21.81 107 VAL A CA 1
ATOM 842 C C . VAL A 1 107 ? -5.407 10.938 24.011 1.00 22.49 107 VAL A C 1
ATOM 843 O O . VAL A 1 107 ? -4.471 11.488 24.592 1.00 23.35 107 VAL A O 1
ATOM 847 N N . GLU A 1 108 ? -6.556 10.638 24.609 1.00 21.13 108 GLU A N 1
ATOM 848 C CA . GLU A 1 108 ? -6.791 10.947 26.016 1.00 21.57 108 GLU A CA 1
ATOM 849 C C . GLU A 1 108 ? -7.816 10.005 26.631 1.00 20.64 108 GLU A C 1
ATOM 850 O O . GLU A 1 108 ? -8.474 9.239 25.928 1.00 20.48 108 GLU A O 1
ATOM 856 N N . GLY A 1 109 ? -7.951 10.071 27.949 1.00 20.14 109 GLY A N 1
ATOM 857 C CA . GLY A 1 109 ? -8.913 9.218 28.620 1.00 20.99 109 GLY A CA 1
ATOM 858 C C . GLY A 1 109 ? -8.271 8.234 29.576 1.00 21.30 109 GLY A C 1
ATOM 859 O O . GLY A 1 109 ? -7.053 8.080 29.584 1.00 19.72 109 GLY A O 1
ATOM 860 N N . PRO A 1 110 ? -9.076 7.538 30.390 1.00 22.19 110 PRO A N 1
ATOM 861 C CA . PRO A 1 110 ? -8.573 6.560 31.359 1.00 21.97 110 PRO A CA 1
ATOM 862 C C . PRO A 1 110 ? -7.623 5.494 30.807 1.00 19.90 110 PRO A C 1
ATOM 863 O O . PRO A 1 110 ? -6.639 5.153 31.461 1.00 19.12 110 PRO A O 1
ATOM 867 N N . LEU A 1 111 ? -7.906 4.973 29.616 1.00 18.27 111 LEU A N 1
ATOM 868 C CA . LEU A 1 111 ? -7.039 3.953 29.025 1.00 18.54 111 LEU A CA 1
ATOM 869 C C . LEU A 1 111 ? -5.646 4.491 28.704 1.00 16.67 111 LEU A C 1
ATOM 870 O O . LEU A 1 111 ? -4.651 3.795 28.896 1.00 16.57 111 LEU A O 1
ATOM 875 N N . GLU A 1 112 ? -5.579 5.722 28.206 1.00 17.21 112 GLU A N 1
ATOM 876 C CA . GLU A 1 112 ? -4.296 6.343 27.880 1.00 16.00 112 GLU A CA 1
ATOM 877 C C . GLU A 1 112 ? -3.562 6.642 29.185 1.00 16.01 112 GLU A C 1
ATOM 878 O O . GLU A 1 112 ? -2.360 6.413 29.302 1.00 15.99 112 GLU A O 1
ATOM 884 N N . GLU A 1 113 ? -4.295 7.149 30.170 1.00 14.73 113 GLU A N 1
ATOM 885 C CA . GLU A 1 113 ? -3.707 7.449 31.467 1.00 15.36 113 GLU A CA 1
ATOM 886 C C . GLU A 1 113 ? -3.155 6.163 32.078 1.00 15.26 113 GLU A C 1
ATOM 887 O O . GLU A 1 113 ? -2.097 6.163 32.715 1.00 12.98 113 GLU A O 1
ATOM 893 N N . ALA A 1 114 ? -3.876 5.065 31.868 1.00 13.83 114 ALA A N 1
ATOM 894 C CA . ALA A 1 114 ? -3.461 3.773 32.388 1.00 14.62 114 ALA A CA 1
ATOM 895 C C . ALA A 1 114 ? -2.219 3.289 31.642 1.00 13.72 114 ALA A C 1
ATOM 896 O O . ALA A 1 114 ? -1.350 2.651 32.230 1.00 13.33 114 ALA A O 1
ATOM 898 N N . ARG A 1 115 ? -2.137 3.596 30.350 1.00 14.22 115 ARG A N 1
ATOM 899 C CA . ARG A 1 115 ? -0.976 3.196 29.554 1.00 14.40 115 ARG A CA 1
ATOM 900 C C . ARG A 1 115 ? 0.247 3.951 30.066 1.00 12.97 115 ARG A C 1
ATOM 901 O O . ARG A 1 115 ? 1.333 3.386 30.192 1.00 14.01 115 ARG A O 1
ATOM 909 N N . VAL A 1 116 ? 0.059 5.235 30.358 1.00 13.86 116 VAL A N 1
ATOM 910 C CA . VAL A 1 116 ? 1.142 6.076 30.853 1.00 14.24 116 VAL A CA 1
ATOM 911 C C . VAL A 1 116 ? 1.711 5.535 32.156 1.00 13.54 116 VAL A C 1
ATOM 912 O O . VAL A 1 116 ? 2.928 5.514 32.344 1.00 11.75 116 VAL A O 1
ATOM 916 N N . ARG A 1 117 ? 0.840 5.098 33.064 1.00 11.61 117 ARG A N 1
ATOM 917 C CA . ARG A 1 117 ? 1.327 4.564 34.331 1.00 12.82 117 ARG A CA 1
ATOM 918 C C . ARG A 1 117 ? 2.064 3.246 34.112 1.00 10.60 117 ARG A C 1
ATOM 919 O O . ARG A 1 117 ? 3.090 2.995 34.740 1.00 12.11 117 ARG A O 1
ATOM 927 N N . SER A 1 118 ? 1.547 2.411 33.217 1.00 9.53 118 SER A N 1
ATOM 928 C CA . SER A 1 118 ? 2.188 1.131 32.923 1.00 10.47 118 SER A CA 1
ATOM 929 C C . SER A 1 118 ? 3.585 1.394 32.357 1.00 12.84 118 SER A C 1
ATOM 930 O O . SER A 1 118 ? 4.561 0.727 32.717 1.00 10.53 118 SER A O 1
ATOM 933 N N . GLN A 1 119 ? 3.662 2.371 31.460 1.00 12.11 119 GLN A N 1
ATOM 934 C CA . GLN A 1 119 ? 4.922 2.745 30.829 1.00 14.15 119 GLN A CA 1
ATOM 935 C C . GLN A 1 119 ? 5.905 3.269 31.872 1.00 14.54 119 GLN A C 1
ATOM 936 O O . GLN A 1 119 ? 7.086 2.913 31.861 1.00 12.01 119 GLN A O 1
ATOM 942 N N . LYS A 1 120 ? 5.419 4.119 32.773 1.00 13.76 120 LYS A N 1
ATOM 943 C CA . LYS A 1 120 ? 6.278 4.671 33.814 1.00 14.79 120 LYS A CA 1
ATOM 944 C C . LYS A 1 120 ? 6.872 3.576 34.693 1.00 14.25 120 LYS A C 1
ATOM 945 O O . LYS A 1 120 ? 8.031 3.657 35.101 1.00 12.95 120 LYS A O 1
ATOM 951 N N . LYS A 1 121 ? 6.080 2.550 34.990 1.00 13.12 121 LYS A N 1
ATOM 952 C CA . LYS A 1 121 ? 6.570 1.462 35.825 1.00 12.46 121 LYS A CA 1
ATOM 953 C C . LYS A 1 121 ? 7.709 0.716 35.129 1.00 13.02 121 LYS A C 1
ATOM 954 O O . LYS A 1 121 ? 8.692 0.331 35.764 1.00 12.68 121 LYS A O 1
ATOM 960 N N . GLN A 1 122 ? 7.589 0.511 33.824 1.00 12.54 122 GLN A N 1
ATOM 961 C CA . GLN A 1 122 ? 8.658 -0.183 33.115 1.00 13.48 122 GLN A CA 1
ATOM 962 C C . GLN A 1 122 ? 9.875 0.732 33.010 1.00 11.81 122 GLN A C 1
ATOM 963 O O . GLN A 1 122 ? 11.009 0.298 33.213 1.00 12.77 122 GLN A O 1
ATOM 969 N N . LYS A 1 123 ? 9.631 2.002 32.708 1.00 12.78 123 LYS A N 1
ATOM 970 C CA . LYS A 1 123 ? 10.707 2.978 32.581 1.00 14.50 123 LYS A CA 1
ATOM 971 C C . LYS A 1 123 ? 11.537 3.059 33.861 1.00 14.98 123 LYS A C 1
ATOM 972 O O . LYS A 1 123 ? 12.767 2.964 33.823 1.00 12.81 123 LYS A O 1
ATOM 978 N N . ASP A 1 124 ? 10.862 3.230 34.994 1.00 14.76 124 ASP A N 1
ATOM 979 C CA . ASP A 1 124 ? 11.553 3.329 36.273 1.00 15.90 124 ASP A CA 1
ATOM 980 C C . ASP A 1 124 ? 12.376 2.087 36.612 1.00 15.55 124 ASP A C 1
ATOM 981 O O . ASP A 1 124 ? 13.289 2.156 37.432 1.00 15.93 124 ASP A O 1
ATOM 986 N N . ARG A 1 125 ? 12.067 0.955 35.985 1.00 15.24 125 ARG A N 1
ATOM 987 C CA . ARG A 1 125 ? 12.806 -0.274 36.266 1.00 15.10 125 ARG A CA 1
ATOM 988 C C . ARG A 1 125 ? 13.916 -0.636 35.281 1.00 14.67 125 ARG A C 1
ATOM 989 O O . ARG A 1 125 ? 14.985 -1.085 35.700 1.00 14.25 125 ARG A O 1
ATOM 997 N N . ILE A 1 126 ? 13.670 -0.443 33.988 1.00 14.13 126 ILE A N 1
ATOM 998 C CA . ILE A 1 126 ? 14.652 -0.820 32.973 1.00 13.13 126 ILE A CA 1
ATOM 999 C C . ILE A 1 126 ? 15.659 0.231 32.512 1.00 14.68 126 ILE A C 1
ATOM 1000 O O . ILE A 1 126 ? 16.675 -0.121 31.913 1.00 14.36 126 ILE A O 1
ATOM 1005 N N . MET A 1 127 ? 15.386 1.509 32.759 1.00 13.90 127 MET A N 1
ATOM 1006 C CA . MET A 1 127 ? 16.337 2.544 32.361 1.00 14.33 127 MET A CA 1
ATOM 1007 C C . MET A 1 127 ? 17.227 2.824 33.564 1.00 14.48 127 MET A C 1
ATOM 1008 O O . MET A 1 127 ? 16.790 3.403 34.563 1.00 14.02 127 MET A O 1
ATOM 1013 N N . VAL A 1 128 ? 18.476 2.385 33.459 1.00 14.83 128 VAL A N 1
ATOM 1014 C CA . VAL A 1 128 ? 19.459 2.521 34.529 1.00 14.47 128 VAL A CA 1
ATOM 1015 C C . VAL A 1 128 ? 20.232 3.835 34.470 1.00 15.25 128 VAL A C 1
ATOM 1016 O O . VAL A 1 128 ? 20.883 4.139 33.468 1.00 15.62 128 VAL A O 1
ATOM 1020 N N . TYR A 1 129 ? 20.160 4.609 35.550 1.00 13.00 129 TYR A N 1
ATOM 1021 C CA . TYR A 1 129 ? 20.873 5.882 35.625 1.00 13.80 129 TYR A CA 1
ATOM 1022 C C . TYR A 1 129 ? 22.364 5.654 35.850 1.00 14.07 129 TYR A C 1
ATOM 1023 O O . TYR A 1 129 ? 22.758 4.763 36.610 1.00 12.58 129 TYR A O 1
ATOM 1032 N N . VAL A 1 130 ? 23.187 6.467 35.194 1.00 13.10 130 VAL A N 1
ATOM 1033 C CA . VAL A 1 130 ? 24.637 6.372 35.334 1.00 13.52 130 VAL A CA 1
ATOM 1034 C C . VAL A 1 130 ? 25.155 7.701 35.873 1.00 13.93 130 VAL A C 1
ATOM 1035 O O . VAL A 1 130 ? 24.869 8.761 35.313 1.00 16.39 130 VAL A O 1
ATOM 1039 N N . GLY A 1 131 ? 25.905 7.645 36.969 1.00 14.76 131 GLY A N 1
ATOM 1040 C CA . GLY A 1 131 ? 26.443 8.860 37.555 1.00 14.61 131 GLY A CA 1
ATOM 1041 C C . GLY A 1 131 ? 27.716 9.320 36.865 1.00 14.97 131 GLY A C 1
ATOM 1042 O O . GLY A 1 131 ? 28.246 8.625 35.997 1.00 13.60 131 GLY A O 1
ATOM 1043 N N . SER A 1 132 ? 28.210 10.492 37.251 1.00 14.86 132 SER A N 1
ATOM 1044 C CA . SER A 1 132 ? 29.433 11.040 36.670 1.00 15.23 132 SER A CA 1
ATOM 1045 C C . SER A 1 132 ? 30.656 10.207 37.049 1.00 15.24 132 SER A C 1
ATOM 1046 O O . SER A 1 132 ? 30.640 9.482 38.045 1.00 16.65 132 SER A O 1
ATOM 1049 N N . ASN A 1 133 ? 31.712 10.321 36.248 1.00 14.59 133 ASN A N 1
ATOM 1050 C CA . ASN A 1 133 ? 32.959 9.597 36.487 1.00 14.99 133 ASN A CA 1
ATOM 1051 C C . ASN A 1 133 ? 32.727 8.096 36.589 1.00 16.08 133 ASN A C 1
ATOM 1052 O O . ASN A 1 133 ? 33.137 7.445 37.557 1.00 16.18 133 ASN A O 1
ATOM 1057 N N . THR A 1 134 ? 32.081 7.547 35.570 1.00 14.34 134 THR A N 1
ATOM 1058 C CA . THR A 1 134 ? 31.778 6.131 35.550 1.00 14.58 134 THR A CA 1
ATOM 1059 C C . THR A 1 134 ? 32.268 5.470 34.271 1.00 14.72 134 THR A C 1
ATOM 1060 O O . THR A 1 134 ? 32.187 6.049 33.188 1.00 14.08 134 THR A O 1
ATOM 1064 N N . SER A 1 135 ? 32.797 4.263 34.414 1.00 14.19 135 SER A N 1
ATOM 1065 C CA . SER A 1 135 ? 33.238 3.479 33.273 1.00 15.23 135 SER A CA 1
ATOM 1066 C C . SER A 1 135 ? 32.500 2.153 33.390 1.00 14.40 135 SER A C 1
ATOM 1067 O O . SER A 1 135 ? 32.654 1.439 34.379 1.00 15.58 135 SER A O 1
ATOM 1070 N N . ILE A 1 136 ? 31.666 1.851 32.402 1.00 13.04 136 ILE A N 1
ATOM 1071 C CA . ILE A 1 136 ? 30.937 0.590 32.380 1.00 12.91 136 ILE A CA 1
ATOM 1072 C C . ILE A 1 136 ? 31.582 -0.161 31.228 1.00 13.50 136 ILE A C 1
ATOM 1073 O O . ILE A 1 136 ? 31.474 0.242 30.063 1.00 12.00 136 ILE A O 1
ATOM 1078 N N . ILE A 1 137 ? 32.269 -1.245 31.574 1.00 13.19 137 ILE A N 1
ATOM 1079 C CA . ILE A 1 137 ? 33.021 -2.037 30.609 1.00 14.03 137 ILE A CA 1
ATOM 1080 C C . ILE A 1 137 ? 32.632 -3.506 30.579 1.00 14.39 137 ILE A C 1
ATOM 1081 O O . ILE A 1 137 ? 32.631 -4.176 31.611 1.00 15.15 137 ILE A O 1
ATOM 1086 N N . GLY A 1 138 ? 32.326 -4.009 29.387 1.00 13.89 138 GLY A N 1
ATOM 1087 C CA . GLY A 1 138 ? 31.957 -5.403 29.257 1.00 12.74 138 GLY A CA 1
ATOM 1088 C C . GLY A 1 138 ? 33.171 -6.309 29.358 1.00 14.62 138 GLY A C 1
ATOM 1089 O O . GLY A 1 138 ? 34.274 -5.942 28.940 1.00 13.30 138 GLY A O 1
ATOM 1090 N N . VAL A 1 139 ? 32.972 -7.496 29.922 1.00 14.19 139 VAL A N 1
ATOM 1091 C CA . VAL A 1 139 ? 34.052 -8.463 30.067 1.00 16.15 139 VAL A CA 1
ATOM 1092 C C . VAL A 1 139 ? 34.087 -9.433 28.890 1.00 16.42 139 VAL A C 1
ATOM 1093 O O . VAL A 1 139 ? 33.059 -9.979 28.490 1.00 16.22 139 VAL A O 1
ATOM 1097 N N . GLY A 1 140 ? 35.276 -9.630 28.330 1.00 17.27 140 GLY A N 1
ATOM 1098 C CA . GLY A 1 140 ? 35.441 -10.566 27.231 1.00 16.82 140 GLY A CA 1
ATOM 1099 C C . GLY A 1 140 ? 34.659 -10.318 25.954 1.00 17.25 140 GLY A C 1
ATOM 1100 O O . GLY A 1 140 ? 34.486 -9.181 25.520 1.00 17.19 140 GLY A O 1
ATOM 1101 N N . LYS A 1 141 ? 34.179 -11.400 25.353 1.00 17.03 141 LYS A N 1
ATOM 1102 C CA . LYS A 1 141 ? 33.442 -11.313 24.103 1.00 19.97 141 LYS A CA 1
ATOM 1103 C C . LYS A 1 141 ? 31.934 -11.509 24.222 1.00 20.38 141 LYS A C 1
ATOM 1104 O O . LYS A 1 141 ? 31.226 -11.443 23.217 1.00 20.28 141 LYS A O 1
ATOM 1110 N N . ASP A 1 142 ? 31.431 -11.739 25.431 1.00 20.03 142 ASP A N 1
ATOM 1111 C CA . ASP A 1 142 ? 29.994 -11.950 25.580 1.00 20.38 142 ASP A CA 1
ATOM 1112 C C . ASP A 1 142 ? 29.272 -11.089 26.608 1.00 18.55 142 ASP A C 1
ATOM 1113 O O . ASP A 1 142 ? 28.279 -11.524 27.189 1.00 17.46 142 ASP A O 1
ATOM 1118 N N . ALA A 1 143 ? 29.767 -9.878 26.847 1.00 16.16 143 ALA A N 1
ATOM 1119 C CA . ALA A 1 143 ? 29.103 -8.980 27.783 1.00 14.83 143 ALA A CA 1
ATOM 1120 C C . ALA A 1 143 ? 27.867 -8.478 27.043 1.00 15.23 143 ALA A C 1
ATOM 1121 O O . ALA A 1 143 ? 27.971 -7.997 25.912 1.00 13.83 143 ALA A O 1
ATOM 1123 N N . LYS A 1 144 ? 26.702 -8.591 27.672 1.00 14.56 144 LYS A N 1
ATOM 1124 C CA . LYS A 1 144 ? 25.464 -8.165 27.031 1.00 14.81 144 LYS A CA 1
ATOM 1125 C C . LYS A 1 144 ? 24.483 -7.488 27.977 1.00 14.91 144 LYS A C 1
ATOM 1126 O O . LYS A 1 144 ? 24.397 -7.827 29.159 1.00 15.23 144 LYS A O 1
ATOM 1132 N N . ILE A 1 145 ? 23.747 -6.525 27.436 1.00 15.18 145 ILE A N 1
ATOM 1133 C CA . ILE A 1 145 ? 22.722 -5.800 28.176 1.00 14.97 145 ILE A CA 1
ATOM 1134 C C . ILE A 1 145 ? 21.459 -5.941 27.328 1.00 13.93 145 ILE A C 1
ATOM 1135 O O . ILE A 1 145 ? 21.485 -5.678 26.126 1.00 12.83 145 ILE A O 1
ATOM 1140 N N . LYS A 1 146 ? 20.366 -6.381 27.939 1.00 13.18 146 LYS A N 1
ATOM 1141 C CA . LYS A 1 146 ? 19.115 -6.539 27.202 1.00 13.74 146 LYS A CA 1
ATOM 1142 C C . LYS A 1 146 ? 17.928 -6.077 28.037 1.00 13.77 146 LYS A C 1
ATOM 1143 O O . LYS A 1 146 ? 18.027 -5.965 29.257 1.00 14.21 146 LYS A O 1
ATOM 1149 N N . GLY A 1 147 ? 16.812 -5.810 27.367 1.00 14.69 147 GLY A N 1
ATOM 1150 C CA . GLY A 1 147 ? 15.599 -5.401 28.056 1.00 15.25 147 GLY A CA 1
ATOM 1151 C C . GLY A 1 147 ? 15.583 -4.033 28.704 1.00 15.62 147 GLY A C 1
ATOM 1152 O O . GLY A 1 147 ? 14.582 -3.648 29.308 1.00 16.15 147 GLY A O 1
ATOM 1153 N N . GLY A 1 148 ? 16.681 -3.295 28.586 1.00 13.90 148 GLY A N 1
ATOM 1154 C CA . GLY A 1 148 ? 16.744 -1.973 29.177 1.00 12.46 148 GLY A CA 1
ATOM 1155 C C . GLY A 1 148 ? 17.838 -1.149 28.532 1.00 12.71 148 GLY A C 1
ATOM 1156 O O . GLY A 1 148 ? 18.378 -1.533 27.498 1.00 12.85 148 GLY A O 1
ATOM 1157 N N . GLY A 1 149 ? 18.167 -0.015 29.139 1.00 13.03 149 GLY A N 1
ATOM 1158 C CA . GLY A 1 149 ? 19.203 0.834 28.586 1.00 12.15 149 GLY A CA 1
ATOM 1159 C C . GLY A 1 149 ? 19.812 1.717 29.652 1.00 13.67 149 GLY A C 1
ATOM 1160 O O . GLY A 1 149 ? 19.326 1.761 30.787 1.00 12.82 149 GLY A O 1
ATOM 1161 N N . PHE A 1 150 ? 20.885 2.417 29.298 1.00 12.96 150 PHE A N 1
ATOM 1162 C CA . PHE A 1 150 ? 21.539 3.310 30.242 1.00 12.46 150 PHE A CA 1
ATOM 1163 C C . PHE A 1 150 ? 21.080 4.736 30.014 1.00 14.11 150 PHE A C 1
ATOM 1164 O O . PHE A 1 150 ? 21.018 5.206 28.877 1.00 13.71 150 PHE A O 1
ATOM 1172 N N . LEU A 1 151 ? 20.764 5.416 31.109 1.00 13.97 151 LEU A N 1
ATOM 1173 C CA . LEU A 1 151 ? 20.322 6.798 31.058 1.00 15.29 151 LEU A CA 1
ATOM 1174 C C . LEU A 1 151 ? 21.471 7.643 31.599 1.00 15.73 151 LEU A C 1
ATOM 1175 O O . LEU A 1 151 ? 21.754 7.638 32.800 1.00 14.70 151 LEU A O 1
ATOM 1180 N N . ILE A 1 152 ? 22.149 8.344 30.699 1.00 13.75 152 ILE A N 1
ATOM 1181 C CA . ILE A 1 152 ? 23.263 9.203 31.077 1.00 15.31 152 ILE A CA 1
ATOM 1182 C C . ILE A 1 152 ? 22.664 10.601 31.092 1.00 15.54 152 ILE A C 1
ATOM 1183 O O . ILE A 1 152 ? 22.736 11.335 30.103 1.00 15.00 152 ILE A O 1
ATOM 1188 N N . LYS A 1 153 ? 22.059 10.952 32.225 1.00 15.10 153 LYS A N 1
ATOM 1189 C CA . LYS A 1 153 ? 21.373 12.226 32.378 1.00 16.43 153 LYS A CA 1
ATOM 1190 C C . LYS A 1 153 ? 21.975 13.205 33.381 1.00 16.36 153 LYS A C 1
ATOM 1191 O O . LYS A 1 153 ? 22.158 12.880 34.554 1.00 14.75 153 LYS A O 1
ATOM 1197 N N . ASN A 1 154 ? 22.256 14.413 32.899 1.00 15.27 154 ASN A N 1
ATOM 1198 C CA . ASN A 1 154 ? 22.826 15.479 33.712 1.00 17.33 154 ASN A CA 1
ATOM 1199 C C . ASN A 1 154 ? 24.110 15.086 34.429 1.00 16.82 154 ASN A C 1
ATOM 1200 O O . ASN A 1 154 ? 24.352 15.501 35.562 1.00 17.37 154 ASN A O 1
ATOM 1205 N N . VAL A 1 155 ? 24.936 14.282 33.770 1.00 16.40 155 VAL A N 1
ATOM 1206 C CA . VAL A 1 155 ? 26.200 13.870 34.365 1.00 16.96 155 VAL A CA 1
ATOM 1207 C C . VAL A 1 155 ? 27.349 14.192 33.422 1.00 16.84 155 VAL A C 1
ATOM 1208 O O . VAL A 1 155 ? 27.131 14.691 32.316 1.00 16.71 155 VAL A O 1
ATOM 1212 N N . ASP A 1 156 ? 28.572 13.929 33.864 1.00 15.90 156 ASP A N 1
ATOM 1213 C CA . ASP A 1 156 ? 29.740 14.197 33.037 1.00 17.57 156 ASP A CA 1
ATOM 1214 C C . ASP A 1 156 ? 30.783 13.113 33.211 1.00 15.09 156 ASP A C 1
ATOM 1215 O O . ASP A 1 156 ? 30.841 12.455 34.250 1.00 14.15 156 ASP A O 1
ATOM 1220 N N . ASN A 1 157 ? 31.600 12.932 32.180 1.00 14.82 157 ASN A N 1
ATOM 1221 C CA . ASN A 1 157 ? 32.699 11.982 32.216 1.00 13.64 157 ASN A CA 1
ATOM 1222 C C . ASN A 1 157 ? 32.282 10.528 32.393 1.00 13.67 157 ASN A C 1
ATOM 1223 O O . ASN A 1 157 ? 32.449 9.941 33.468 1.00 13.05 157 ASN A O 1
ATOM 1228 N N . VAL A 1 158 ? 31.766 9.942 31.318 1.00 13.47 158 VAL A N 1
ATOM 1229 C CA . VAL A 1 158 ? 31.297 8.565 31.341 1.00 12.70 158 VAL A CA 1
ATOM 1230 C C . VAL A 1 158 ? 31.826 7.783 30.144 1.00 12.77 158 VAL A C 1
ATOM 1231 O O . VAL A 1 158 ? 31.832 8.278 29.018 1.00 12.71 158 VAL A O 1
ATOM 1235 N N . ILE A 1 159 ? 32.273 6.561 30.406 1.00 11.63 159 ILE A N 1
ATOM 1236 C CA . ILE A 1 159 ? 32.803 5.689 29.367 1.00 11.68 159 ILE A CA 1
ATOM 1237 C C . ILE A 1 159 ? 32.020 4.374 29.336 1.00 11.73 159 ILE A C 1
ATOM 1238 O O . ILE A 1 159 ? 31.847 3.726 30.364 1.00 12.11 159 ILE A O 1
ATOM 1243 N N . ILE A 1 160 ? 31.548 3.988 28.154 1.00 12.65 160 ILE A N 1
ATOM 1244 C CA . ILE A 1 160 ? 30.810 2.736 27.992 1.00 12.09 160 ILE A CA 1
ATOM 1245 C C . ILE A 1 160 ? 31.486 1.968 26.863 1.00 11.74 160 ILE A C 1
ATOM 1246 O O . ILE A 1 160 ? 31.548 2.451 25.730 1.00 11.16 160 ILE A O 1
ATOM 1251 N N . ARG A 1 161 ? 31.991 0.774 27.159 1.00 10.96 161 ARG A N 1
ATOM 1252 C CA . ARG A 1 161 ? 32.685 0.000 26.137 1.00 10.75 161 ARG A CA 1
ATOM 1253 C C . ARG A 1 161 ? 32.511 -1.510 26.232 1.00 11.44 161 ARG A C 1
ATOM 1254 O O . ARG A 1 161 ? 32.202 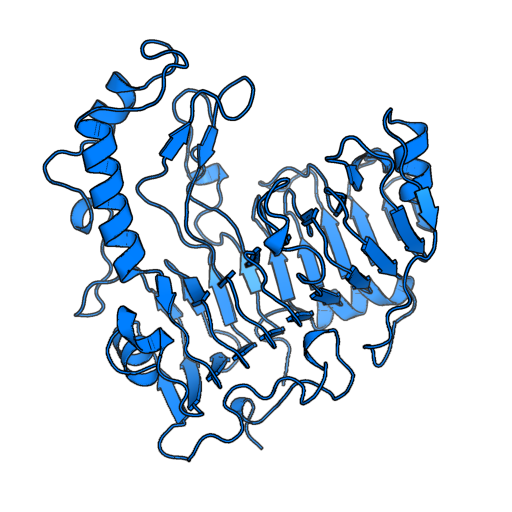-2.058 27.292 1.00 11.32 161 ARG A O 1
ATOM 1262 N N . ASN A 1 162 ? 32.733 -2.162 25.096 1.00 12.74 162 ASN A N 1
ATOM 1263 C CA . ASN A 1 162 ? 32.704 -3.614 24.967 1.00 11.31 162 ASN A CA 1
ATOM 1264 C C . ASN A 1 162 ? 31.435 -4.351 25.379 1.00 12.43 162 ASN A C 1
ATOM 1265 O O . ASN A 1 162 ? 31.503 -5.457 25.919 1.00 11.44 162 ASN A O 1
ATOM 1270 N N . ILE A 1 163 ? 30.277 -3.759 25.105 1.00 11.07 163 ILE A N 1
ATOM 1271 C CA . ILE A 1 163 ? 29.019 -4.401 25.457 1.00 10.90 163 ILE A CA 1
ATOM 1272 C C . ILE A 1 163 ? 28.094 -4.522 24.248 1.00 11.73 163 ILE A C 1
ATOM 1273 O O . ILE A 1 163 ? 28.061 -3.644 23.389 1.00 9.51 163 ILE A O 1
ATOM 1278 N N . GLU A 1 164 ? 27.369 -5.634 24.174 1.00 11.80 164 GLU A N 1
ATOM 1279 C CA . GLU A 1 164 ? 26.412 -5.833 23.101 1.00 14.04 164 GLU A CA 1
ATOM 1280 C C . GLU A 1 164 ? 25.050 -5.481 23.683 1.00 13.36 164 GLU A C 1
ATOM 1281 O O . GLU A 1 164 ? 24.551 -6.166 24.584 1.00 13.55 164 GLU A O 1
ATOM 1287 N N . PHE A 1 165 ? 24.464 -4.405 23.175 1.00 13.26 165 PHE A N 1
ATOM 1288 C CA . PHE A 1 165 ? 23.161 -3.952 23.641 1.00 12.71 165 PHE A CA 1
ATOM 1289 C C . PHE A 1 165 ? 22.033 -4.443 22.754 1.00 12.78 165 PHE A C 1
ATOM 1290 O O . PHE A 1 165 ? 22.010 -4.150 21.557 1.00 13.44 165 PHE A O 1
ATOM 1298 N N . GLU A 1 166 ? 21.104 -5.198 23.325 1.00 11.24 166 GLU A N 1
ATOM 1299 C CA . GLU A 1 166 ? 19.945 -5.624 22.552 1.00 13.66 166 GLU A CA 1
ATOM 1300 C C . GLU A 1 166 ? 18.933 -4.527 22.874 1.00 13.61 166 GLU A C 1
ATOM 1301 O O . GLU A 1 166 ? 18.557 -4.349 24.035 1.00 14.47 166 GLU A O 1
ATOM 1307 N N . ALA A 1 167 ? 18.513 -3.783 21.858 1.00 13.31 167 ALA A N 1
ATOM 1308 C CA . ALA A 1 167 ? 17.575 -2.683 22.055 1.00 13.16 167 ALA A CA 1
ATOM 1309 C C . ALA A 1 167 ? 16.405 -3.055 22.956 1.00 14.14 167 ALA A C 1
ATOM 1310 O O . ALA A 1 167 ? 15.790 -4.111 22.797 1.00 13.88 167 ALA A O 1
ATOM 1312 N N . PRO A 1 168 ? 16.082 -2.181 23.920 1.00 12.70 168 PRO A N 1
ATOM 1313 C CA . PRO A 1 168 ? 14.976 -2.425 24.845 1.00 14.22 168 PRO A CA 1
ATOM 1314 C C . PRO A 1 168 ? 13.624 -2.343 24.146 1.00 14.83 168 PRO A C 1
ATOM 1315 O O . PRO A 1 168 ? 13.442 -1.575 23.203 1.00 13.92 168 PRO A O 1
ATOM 1319 N N . LEU A 1 169 ? 12.684 -3.149 24.618 1.00 15.39 169 LEU A N 1
ATOM 1320 C CA . LEU A 1 169 ? 11.340 -3.178 24.065 1.00 16.60 169 LEU A CA 1
ATOM 1321 C C . LEU A 1 169 ? 10.413 -2.401 24.994 1.00 16.39 169 LEU A C 1
ATOM 1322 O O . LEU A 1 169 ? 10.401 -2.635 26.2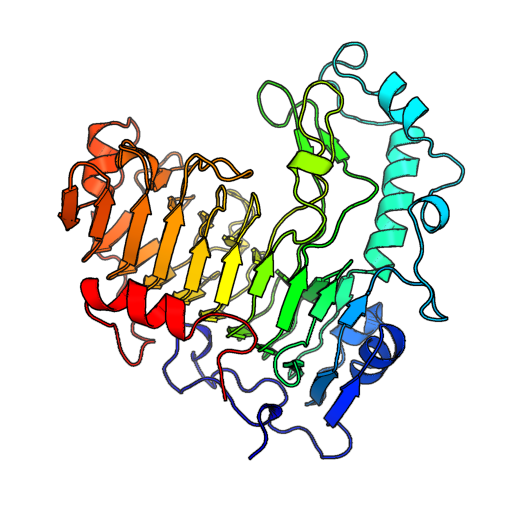04 1.00 16.91 169 LEU A O 1
ATOM 1327 N N . ASP A 1 170 ? 9.655 -1.468 24.427 1.00 15.15 170 ASP A N 1
ATOM 1328 C CA . ASP A 1 170 ? 8.698 -0.671 25.190 1.00 14.67 170 ASP A CA 1
ATOM 1329 C C . ASP A 1 170 ? 7.382 -1.452 25.108 1.00 14.28 170 ASP A C 1
ATOM 1330 O O . ASP A 1 170 ? 6.785 -1.544 24.036 1.00 11.67 170 ASP A O 1
ATOM 1335 N N . TYR A 1 171 ? 6.938 -2.012 26.229 1.00 12.84 171 TYR A N 1
ATOM 1336 C CA . TYR A 1 171 ? 5.702 -2.801 26.249 1.00 14.73 171 TYR A CA 1
ATOM 1337 C C . TYR A 1 171 ? 4.429 -1.977 26.108 1.00 14.97 171 TYR A C 1
ATOM 1338 O O . TYR A 1 171 ? 3.349 -2.524 25.853 1.00 15.54 171 TYR A O 1
ATOM 1347 N N . PHE A 1 172 ? 4.546 -0.666 26.278 1.00 14.21 172 PHE A N 1
ATOM 1348 C CA . PHE A 1 172 ? 3.379 0.200 26.192 1.00 14.20 172 PHE A CA 1
ATOM 1349 C C . PHE A 1 172 ? 3.630 1.417 25.316 1.00 14.95 172 PHE A C 1
ATOM 1350 O O . PHE A 1 172 ? 3.596 2.552 25.786 1.00 14.54 172 PHE A O 1
ATOM 1358 N N . PRO A 1 173 ? 3.882 1.188 24.018 1.00 15.42 173 PRO A N 1
ATOM 1359 C CA . PRO A 1 173 ? 4.139 2.267 23.063 1.00 16.48 173 PRO A CA 1
ATOM 1360 C C . PRO A 1 173 ? 2.951 3.212 23.004 1.00 17.53 173 PRO A C 1
ATOM 1361 O O . PRO A 1 173 ? 1.804 2.797 23.168 1.00 16.62 173 PRO A O 1
ATOM 1365 N N . GLU A 1 174 ? 3.238 4.481 22.759 1.00 18.57 174 GLU A N 1
ATOM 1366 C CA . GLU A 1 174 ? 2.210 5.498 22.649 1.00 20.43 174 GLU A CA 1
ATOM 1367 C C . GLU A 1 174 ? 1.724 5.568 21.204 1.00 19.63 174 GLU A C 1
ATOM 1368 O O . GLU A 1 174 ? 2.525 5.526 20.271 1.00 20.23 174 GLU A O 1
ATOM 1374 N N . TRP A 1 175 ? 0.413 5.651 21.014 1.00 18.72 175 TRP A N 1
ATOM 1375 C CA . TRP A 1 175 ? -0.128 5.773 19.666 1.00 17.96 175 TRP A CA 1
ATOM 1376 C C . TRP A 1 175 ? -0.347 7.254 19.398 1.00 17.77 175 TRP A C 1
ATOM 1377 O O . TRP A 1 175 ? -0.963 7.949 20.203 1.00 17.92 175 TRP A O 1
ATOM 1388 N N . ASP A 1 176 ? 0.175 7.739 18.277 1.00 18.43 176 ASP A N 1
ATOM 1389 C CA . ASP A 1 176 ? 0.008 9.140 17.909 1.00 20.61 176 ASP A CA 1
ATOM 1390 C C . ASP A 1 176 ? -0.625 9.178 16.524 1.00 20.82 176 ASP A C 1
ATOM 1391 O O . ASP A 1 176 ? 0.053 8.973 15.521 1.00 18.86 176 ASP A O 1
ATOM 1396 N N . PRO A 1 177 ? -1.938 9.438 16.453 1.00 21.98 177 PRO A N 1
ATOM 1397 C CA . PRO A 1 177 ? -2.632 9.489 15.164 1.00 22.91 177 PRO A CA 1
ATOM 1398 C C . PRO A 1 177 ? -2.188 10.615 14.227 1.00 24.27 177 PRO A C 1
ATOM 1399 O O . PRO A 1 177 ? -2.490 10.585 13.035 1.00 23.57 177 PRO A O 1
ATOM 1403 N N . THR A 1 178 ? -1.471 11.601 14.758 1.00 24.80 178 THR A N 1
ATOM 1404 C CA . THR A 1 178 ? -1.018 12.717 13.932 1.00 27.55 178 THR A CA 1
ATOM 1405 C C . THR A 1 178 ? 0.460 12.652 13.553 1.00 28.74 178 THR A C 1
ATOM 1406 O O . THR A 1 178 ? 0.973 13.558 12.893 1.00 28.30 178 THR A O 1
ATOM 1410 N N . ASP A 1 179 ? 1.150 11.596 13.972 1.00 28.55 179 ASP A N 1
ATOM 1411 C CA . ASP A 1 179 ? 2.559 11.451 13.617 1.00 31.04 179 ASP A CA 1
ATOM 1412 C C . ASP A 1 179 ? 2.564 11.002 12.161 1.00 31.36 179 ASP A C 1
ATOM 1413 O O . ASP A 1 179 ? 2.376 9.823 11.869 1.00 31.20 179 ASP A O 1
ATOM 1418 N N . GLY A 1 180 ? 2.774 11.943 11.249 1.00 32.52 180 GLY A N 1
ATOM 1419 C CA . GLY A 1 180 ? 2.763 11.596 9.841 1.00 33.40 180 GLY A CA 1
ATOM 1420 C C . GLY A 1 180 ? 1.329 11.597 9.346 1.00 33.55 180 GLY A C 1
ATOM 1421 O O . GLY A 1 180 ? 0.428 12.041 10.057 1.00 34.33 180 GLY A O 1
ATOM 1422 N N . THR A 1 181 ? 1.108 11.093 8.138 1.00 34.16 181 THR A N 1
ATOM 1423 C CA . THR A 1 181 ? -0.232 11.061 7.568 1.00 34.24 181 THR A CA 1
ATOM 1424 C C . THR A 1 181 ? -1.055 9.880 8.067 1.00 32.52 181 THR A C 1
ATOM 1425 O O . THR A 1 181 ? -2.270 9.987 8.229 1.00 32.93 181 THR A O 1
ATOM 1429 N N . LEU A 1 182 ? -0.388 8.759 8.322 1.00 30.52 182 LEU A N 1
ATOM 1430 C CA . LEU A 1 182 ? -1.066 7.552 8.781 1.00 29.15 182 LEU A CA 1
ATOM 1431 C C . LEU A 1 182 ? -0.955 7.339 10.286 1.00 27.04 182 LEU A C 1
ATOM 1432 O O . LEU A 1 182 ? -1.547 6.408 10.829 1.00 26.22 182 LEU A O 1
ATOM 1437 N N . GLY A 1 183 ? -0.199 8.203 10.956 1.00 25.18 183 GLY A N 1
ATOM 1438 C CA . GLY A 1 183 ? -0.023 8.058 12.389 1.00 23.21 183 GLY A CA 1
ATOM 1439 C C . GLY A 1 183 ? 1.078 7.050 12.658 1.00 22.11 183 GLY A C 1
ATOM 1440 O O . GLY A 1 183 ? 1.481 6.312 11.758 1.00 21.68 183 GLY A O 1
ATOM 1441 N N . GLU A 1 184 ? 1.571 7.006 13.891 1.00 20.46 184 GLU A N 1
ATOM 1442 C CA . GLU A 1 184 ? 2.637 6.072 14.228 1.00 20.92 184 GLU A CA 1
ATOM 1443 C C . GLU A 1 184 ? 2.667 5.726 15.708 1.00 19.58 184 GLU A C 1
ATOM 1444 O O . GLU A 1 184 ? 2.202 6.496 16.555 1.00 18.82 184 GLU A O 1
ATOM 1450 N N . TRP A 1 185 ? 3.214 4.553 16.005 1.00 18.33 185 TRP A N 1
ATOM 1451 C CA . TRP A 1 185 ? 3.392 4.116 17.378 1.00 19.84 185 TRP A CA 1
ATOM 1452 C C . TRP A 1 185 ? 4.787 4.633 17.702 1.00 20.16 185 TRP A C 1
ATOM 1453 O O . TRP A 1 185 ? 5.658 4.645 16.831 1.00 20.39 185 TRP A O 1
ATOM 1464 N N . ASN A 1 186 ? 5.003 5.070 18.934 1.00 19.66 186 ASN A N 1
ATOM 1465 C CA . ASN A 1 186 ? 6.316 5.563 19.313 1.00 20.60 186 ASN A CA 1
ATOM 1466 C C . ASN A 1 186 ? 6.682 5.082 20.703 1.00 19.41 186 ASN A C 1
ATOM 1467 O O . ASN A 1 186 ? 5.860 5.102 21.625 1.00 18.18 186 ASN A O 1
ATOM 1472 N N . SER A 1 187 ? 7.923 4.632 20.839 1.00 17.85 187 SER A N 1
ATOM 1473 C CA . SER A 1 187 ? 8.419 4.125 22.105 1.00 17.28 187 SER A CA 1
ATOM 1474 C C . SER A 1 187 ? 9.410 5.076 22.752 1.00 17.78 187 SER A C 1
ATOM 1475 O O . SER A 1 187 ? 9.912 5.997 22.115 1.00 17.54 187 SER A O 1
ATOM 1478 N N . GLU A 1 188 ? 9.699 4.821 24.021 1.00 18.30 188 GLU A N 1
ATOM 1479 C CA . GLU A 1 188 ? 10.566 5.681 24.816 1.00 19.78 188 GLU A CA 1
ATOM 1480 C C . GLU A 1 188 ? 11.991 5.220 25.113 1.00 17.77 188 GLU A C 1
ATOM 1481 O O . GLU A 1 188 ? 12.869 6.045 25.350 1.00 17.91 188 GLU A O 1
ATOM 1487 N N . TYR A 1 189 ? 12.232 3.916 25.084 1.00 15.43 189 TYR A N 1
ATOM 1488 C CA . TYR A 1 189 ? 13.538 3.401 25.471 1.00 13.86 189 TYR A CA 1
ATOM 1489 C C . TYR A 1 189 ? 14.632 3.226 24.429 1.00 14.30 189 TYR A C 1
ATOM 1490 O O . TYR A 1 189 ? 14.411 2.664 23.355 1.00 11.81 189 TYR A O 1
ATOM 1499 N N . ASP A 1 190 ? 15.822 3.714 24.781 1.00 13.83 190 ASP A N 1
ATOM 1500 C CA . ASP A 1 190 ? 17.015 3.604 23.940 1.00 13.38 190 ASP A CA 1
ATOM 1501 C C . ASP A 1 190 ? 18.015 2.751 24.710 1.00 12.00 190 ASP A C 1
ATOM 1502 O O . ASP A 1 190 ? 17.943 2.671 25.936 1.00 11.99 190 ASP A O 1
ATOM 1507 N N . SER A 1 191 ? 18.964 2.135 24.009 1.00 11.72 191 SER A N 1
ATOM 1508 C CA . SER A 1 191 ? 19.974 1.337 24.697 1.00 10.25 191 SER A CA 1
ATOM 1509 C C . SER A 1 191 ? 20.841 2.295 25.512 1.00 10.49 191 SER A C 1
ATOM 1510 O O . SER A 1 191 ? 21.259 1.985 26.626 1.00 10.76 191 SER A O 1
ATOM 1513 N N . ILE A 1 192 ? 21.104 3.465 24.939 1.00 9.88 192 ILE A N 1
ATOM 1514 C CA . ILE A 1 192 ? 21.882 4.500 25.608 1.00 11.40 192 ILE A CA 1
ATOM 1515 C C . ILE A 1 192 ? 21.263 5.846 25.272 1.00 11.63 192 ILE A C 1
ATOM 1516 O O . ILE A 1 192 ? 21.130 6.207 24.102 1.00 11.58 192 ILE A O 1
ATOM 1521 N N . SER A 1 193 ? 20.874 6.576 26.309 1.00 11.92 193 SER A N 1
ATOM 1522 C CA . SER A 1 193 ? 20.266 7.884 26.144 1.00 12.92 193 SER A CA 1
ATOM 1523 C C . SER A 1 193 ? 21.118 8.910 26.883 1.00 13.74 193 SER A C 1
ATOM 1524 O O . SER A 1 193 ? 21.278 8.839 28.100 1.00 15.22 193 SER A O 1
ATOM 1527 N N . ILE A 1 194 ? 21.673 9.851 26.130 1.00 12.28 194 ILE A N 1
ATOM 1528 C CA . ILE A 1 194 ? 22.521 10.894 26.686 1.00 13.99 194 ILE A CA 1
ATOM 1529 C C . ILE A 1 194 ? 21.730 12.200 26.706 1.00 15.43 194 ILE A C 1
ATOM 1530 O O . ILE A 1 194 ? 21.390 12.747 25.652 1.00 14.73 194 ILE A O 1
ATOM 1535 N N . GLU A 1 195 ? 21.436 12.691 27.907 1.00 15.44 195 GLU A N 1
ATOM 1536 C CA . GLU A 1 195 ? 20.655 13.916 28.063 1.00 16.34 195 GLU A CA 1
ATOM 1537 C C . GLU A 1 195 ? 21.333 14.892 29.023 1.00 14.91 195 GLU A C 1
ATOM 1538 O O . GLU A 1 195 ? 21.643 14.540 30.159 1.00 14.94 195 GLU A O 1
ATOM 1544 N N . GLY A 1 196 ? 21.562 16.118 28.559 1.00 15.57 196 GLY A N 1
ATOM 1545 C CA . GLY A 1 196 ? 22.199 17.127 29.390 1.00 15.28 196 GLY A CA 1
ATOM 1546 C C . GLY A 1 196 ? 23.521 16.678 29.982 1.00 16.47 196 GLY A C 1
ATOM 1547 O O . GLY A 1 196 ? 23.891 17.092 31.079 1.00 13.65 196 GLY A O 1
ATOM 1548 N N . SER A 1 197 ? 24.249 15.838 29.252 1.00 15.49 197 SER A N 1
ATOM 1549 C CA . SER A 1 197 ? 25.523 15.338 29.747 1.00 15.47 197 SER A CA 1
ATOM 1550 C C . SER A 1 197 ? 26.674 15.647 28.804 1.00 16.12 197 SER A C 1
ATOM 1551 O O . SER A 1 197 ? 26.474 15.815 27.602 1.00 14.73 197 SER A O 1
ATOM 1554 N N . SER A 1 198 ? 27.884 15.713 29.349 1.00 16.52 198 SER A N 1
ATOM 1555 C CA . SER A 1 198 ? 29.052 16.003 28.528 1.00 17.32 198 SER A CA 1
ATOM 1556 C C . SER A 1 198 ? 30.215 15.062 28.818 1.00 15.49 198 SER A C 1
ATOM 1557 O O . SER A 1 198 ? 30.250 14.396 29.853 1.00 13.10 198 SER A O 1
ATOM 1560 N N . HIS A 1 199 ? 31.167 15.025 27.889 1.00 14.41 199 HIS A N 1
ATOM 1561 C CA . HIS A 1 199 ? 32.344 14.169 27.991 1.00 13.88 199 HIS A CA 1
ATOM 1562 C C . HIS A 1 199 ? 31.956 12.709 28.158 1.00 13.84 199 HIS A C 1
ATOM 1563 O O . HIS A 1 199 ? 32.189 12.092 29.200 1.00 12.70 199 HIS A O 1
ATOM 1570 N N . ILE A 1 200 ? 31.358 12.165 27.105 1.00 13.16 200 ILE A N 1
ATOM 1571 C CA . ILE A 1 200 ? 30.913 10.779 27.099 1.00 12.30 200 ILE A CA 1
ATOM 1572 C C . ILE A 1 200 ? 31.584 10.050 25.946 1.00 12.31 200 ILE A C 1
ATOM 1573 O O . ILE A 1 200 ? 31.598 10.540 24.821 1.00 11.26 200 ILE A O 1
ATOM 1578 N N . TRP A 1 201 ? 32.141 8.880 26.231 1.00 10.81 201 TRP A N 1
ATOM 1579 C CA . TRP A 1 201 ? 32.797 8.083 25.206 1.00 10.35 201 TRP A CA 1
ATOM 1580 C C . TRP A 1 201 ? 32.092 6.740 25.101 1.00 10.21 201 TRP A C 1
ATOM 1581 O O . TRP A 1 201 ? 32.064 5.971 26.059 1.00 9.91 201 TRP A O 1
ATOM 1592 N N . ILE A 1 202 ? 31.499 6.485 23.938 1.00 10.47 202 ILE A N 1
ATOM 1593 C CA . ILE A 1 202 ? 30.793 5.234 23.661 1.00 10.61 202 ILE A CA 1
ATOM 1594 C C . ILE A 1 202 ? 31.671 4.532 22.637 1.00 9.70 202 ILE A C 1
ATOM 1595 O O . ILE A 1 202 ? 31.718 4.934 21.480 1.00 11.10 202 ILE A O 1
ATOM 1600 N N . ASP A 1 203 ? 32.345 3.467 23.054 1.00 10.74 203 ASP A N 1
ATOM 1601 C CA . ASP A 1 203 ? 33.297 2.801 22.169 1.00 11.59 203 ASP A CA 1
ATOM 1602 C C . ASP A 1 203 ? 33.258 1.271 22.170 1.00 10.73 203 ASP A C 1
ATOM 1603 O O . ASP A 1 203 ? 33.089 0.641 23.211 1.00 9.73 203 ASP A O 1
ATOM 1608 N N . HIS A 1 204 ? 33.431 0.684 20.988 1.00 10.44 204 HIS A N 1
ATOM 1609 C CA . HIS A 1 204 ? 33.434 -0.768 20.825 1.00 10.71 204 HIS A CA 1
ATOM 1610 C C . HIS A 1 204 ? 32.248 -1.502 21.440 1.00 10.81 204 HIS A C 1
ATOM 1611 O O . HIS A 1 204 ? 32.414 -2.490 22.154 1.00 10.86 204 HIS A O 1
ATOM 1618 N N . ASN A 1 205 ? 31.049 -1.011 21.157 1.00 10.21 205 ASN A N 1
ATOM 1619 C CA . ASN A 1 205 ? 29.837 -1.651 21.635 1.00 9.59 205 ASN A CA 1
ATOM 1620 C C . ASN A 1 205 ? 29.109 -2.114 20.386 1.00 11.07 205 ASN A C 1
ATOM 1621 O O . ASN A 1 205 ? 29.443 -1.708 19.271 1.00 8.44 205 ASN A O 1
ATOM 1626 N N . THR A 1 206 ? 28.131 -2.987 20.569 1.00 10.53 206 THR A N 1
ATOM 1627 C CA . THR A 1 206 ? 27.342 -3.465 19.452 1.00 11.08 206 THR A CA 1
ATOM 1628 C C . THR A 1 206 ? 25.890 -3.197 19.814 1.00 11.64 206 THR A C 1
ATOM 1629 O O . THR A 1 206 ? 25.461 -3.464 20.935 1.00 13.21 206 THR A O 1
ATOM 1633 N N . PHE A 1 207 ? 25.149 -2.625 18.873 1.00 11.96 207 PHE A N 1
ATOM 1634 C CA . PHE A 1 207 ? 23.744 -2.303 19.093 1.00 10.98 207 PHE A CA 1
ATOM 1635 C C . PHE A 1 207 ? 22.923 -3.062 18.066 1.00 9.77 207 PHE A C 1
ATOM 1636 O O . PHE A 1 207 ? 23.189 -2.970 16.871 1.00 11.48 207 PHE A O 1
ATOM 1644 N N . THR A 1 208 ? 21.931 -3.815 18.533 1.00 9.32 208 THR A N 1
ATOM 1645 C CA . THR A 1 208 ? 21.085 -4.595 17.634 1.00 10.75 208 THR A CA 1
ATOM 1646 C C . THR A 1 208 ? 19.731 -4.863 18.270 1.00 11.26 208 THR A C 1
ATOM 1647 O O . THR A 1 208 ? 19.618 -4.891 19.493 1.00 11.50 208 THR A O 1
ATOM 1651 N N . ASP A 1 209 ? 18.699 -5.040 17.450 1.00 10.38 209 ASP A N 1
ATOM 1652 C CA . ASP A 1 209 ? 17.390 -5.361 18.003 1.00 12.27 209 ASP A CA 1
ATOM 1653 C C . ASP A 1 209 ? 17.413 -6.849 18.361 1.00 13.15 209 ASP A C 1
ATOM 1654 O O . ASP A 1 209 ? 16.497 -7.365 19.001 1.00 13.71 209 ASP A O 1
ATOM 1659 N N . GLY A 1 210 ? 18.486 -7.520 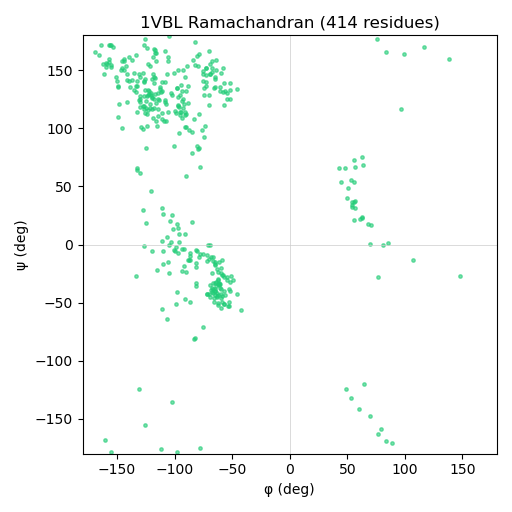17.945 1.00 13.66 210 GLY A N 1
ATOM 1660 C CA . GLY A 1 210 ? 18.681 -8.933 18.242 1.00 14.83 210 GLY A CA 1
ATOM 1661 C C . GLY A 1 210 ? 17.535 -9.894 17.988 1.00 16.59 210 GLY A C 1
ATOM 1662 O O . GLY A 1 210 ? 17.023 -9.981 16.874 1.00 15.58 210 GLY A O 1
ATOM 1663 N N . ASP A 1 211 ? 17.141 -10.624 19.031 1.00 18.09 211 ASP A N 1
ATOM 1664 C CA . ASP A 1 211 ? 16.062 -11.603 18.933 1.00 20.14 211 ASP A CA 1
ATOM 1665 C C . ASP A 1 211 ? 14.671 -11.000 18.782 1.00 21.01 211 ASP A C 1
ATOM 1666 O O . ASP A 1 211 ? 13.687 -11.736 18.679 1.00 20.48 211 ASP A O 1
ATOM 1671 N N . HIS A 1 212 ? 14.577 -9.673 18.762 1.00 18.43 212 HIS A N 1
ATOM 1672 C CA . HIS A 1 212 ? 13.275 -9.030 18.624 1.00 18.19 212 HIS A CA 1
ATOM 1673 C C . HIS A 1 212 ? 13.225 -7.966 17.536 1.00 18.00 212 HIS A C 1
ATOM 1674 O O . HIS A 1 212 ? 12.973 -6.794 17.814 1.00 16.65 212 HIS A O 1
ATOM 1681 N N . PRO A 1 213 ? 13.461 -8.364 16.275 1.00 17.45 213 PRO A N 1
ATOM 1682 C CA . PRO A 1 213 ? 13.429 -7.407 15.166 1.00 17.57 213 PRO A CA 1
ATOM 1683 C C . PRO A 1 213 ? 12.018 -6.845 15.011 1.00 18.38 213 PRO A C 1
ATOM 1684 O O . PRO A 1 213 ? 11.041 -7.532 15.319 1.00 16.38 213 PRO A O 1
ATOM 1688 N N . ASP A 1 214 ? 11.910 -5.605 14.538 1.00 17.73 214 ASP A N 1
ATOM 1689 C CA . ASP A 1 214 ? 10.607 -4.966 14.375 1.00 19.10 214 ASP A CA 1
ATOM 1690 C C . ASP A 1 214 ? 9.635 -5.832 13.584 1.00 21.25 214 ASP A C 1
ATOM 1691 O O . ASP A 1 214 ? 8.431 -5.806 13.818 1.00 20.50 214 ASP A O 1
ATOM 1696 N N . ARG A 1 215 ? 10.177 -6.603 12.653 1.00 22.66 215 ARG A N 1
ATOM 1697 C CA . ARG A 1 215 ? 9.390 -7.481 11.795 1.00 24.43 215 ARG A CA 1
ATOM 1698 C C . ARG A 1 215 ? 8.585 -8.505 12.586 1.00 23.63 215 ARG A C 1
ATOM 1699 O O . ARG A 1 215 ? 7.541 -8.974 12.132 1.00 24.96 215 ARG A O 1
ATOM 1707 N N . SER A 1 216 ? 9.072 -8.844 13.773 1.00 22.96 216 SER A N 1
ATOM 1708 C CA . SER A 1 216 ? 8.408 -9.822 14.622 1.00 23.05 216 SER A CA 1
ATOM 1709 C C . SER A 1 216 ? 7.456 -9.182 15.628 1.00 22.89 216 SER A C 1
ATOM 1710 O O . SER A 1 216 ? 6.767 -9.889 16.364 1.00 21.64 216 SER A O 1
ATOM 1713 N N . LEU A 1 217 ? 7.419 -7.853 15.658 1.00 21.51 217 LEU A N 1
ATOM 1714 C CA . LEU A 1 217 ? 6.571 -7.131 16.601 1.00 22.84 217 LEU A CA 1
ATOM 1715 C C . LEU A 1 217 ? 5.113 -7.001 16.166 1.00 24.05 217 LEU A C 1
ATOM 1716 O O . LEU A 1 217 ? 4.245 -6.678 16.976 1.00 24.70 217 LEU A O 1
ATOM 1721 N N . GLY A 1 218 ? 4.847 -7.239 14.888 1.00 25.39 218 GLY A N 1
ATOM 1722 C CA . GLY A 1 218 ? 3.482 -7.157 14.405 1.00 26.55 218 GLY A CA 1
ATOM 1723 C C . GLY A 1 218 ? 3.037 -5.790 13.927 1.00 26.82 218 GLY A C 1
ATOM 1724 O O . GLY A 1 218 ? 3.833 -4.858 13.797 1.00 24.39 218 GLY A O 1
ATOM 1725 N N . THR A 1 219 ? 1.740 -5.677 13.668 1.00 26.38 219 THR A N 1
ATOM 1726 C CA . THR A 1 219 ? 1.152 -4.440 13.187 1.00 27.82 219 THR A CA 1
ATOM 1727 C C . THR A 1 219 ? -0.196 -4.194 13.857 1.00 26.66 219 THR A C 1
ATOM 1728 O O . THR A 1 219 ? -0.968 -5.127 14.082 1.00 25.21 219 THR A O 1
ATOM 1732 N N . TYR A 1 220 ? -0.456 -2.935 14.190 1.00 25.16 220 TYR A N 1
ATOM 1733 C CA . TYR A 1 220 ? -1.714 -2.534 14.807 1.00 24.91 220 TYR A CA 1
ATOM 1734 C C . TYR A 1 220 ? -2.108 -1.190 14.219 1.00 25.31 220 TYR A C 1
ATOM 1735 O O . TYR A 1 220 ? -1.252 -0.334 13.983 1.00 23.84 220 TYR A O 1
ATOM 1744 N N . PHE A 1 221 ? -3.403 -1.007 13.978 1.00 24.85 221 PHE A N 1
ATOM 1745 C CA . PHE A 1 221 ? -3.896 0.235 13.395 1.00 24.59 221 PHE A CA 1
ATOM 1746 C C . PHE A 1 221 ? -3.290 0.401 12.007 1.00 25.23 221 PHE A C 1
ATOM 1747 O O . PHE A 1 221 ? -3.197 1.512 11.487 1.00 26.31 221 PHE A O 1
ATOM 1755 N N . GLY A 1 222 ? -2.871 -0.712 11.414 1.00 25.90 222 GLY A N 1
ATOM 1756 C CA . GLY A 1 222 ? -2.279 -0.664 10.090 1.00 26.83 222 GLY A CA 1
ATOM 1757 C C . GLY A 1 222 ? -0.899 -0.032 10.068 1.00 27.92 222 GLY A C 1
ATOM 1758 O O . GLY A 1 222 ? -0.417 0.369 9.008 1.00 28.09 222 GLY A O 1
ATOM 1759 N N . ARG A 1 223 ? -0.267 0.065 11.237 1.00 27.41 223 ARG A N 1
ATOM 1760 C CA . ARG A 1 223 ? 1.068 0.645 11.348 1.00 26.70 223 ARG A CA 1
ATOM 1761 C C . ARG A 1 223 ? 1.993 -0.317 12.092 1.00 25.60 223 ARG A C 1
ATOM 1762 O O . ARG A 1 223 ? 1.555 -1.060 12.970 1.00 25.19 223 ARG A O 1
ATOM 1770 N N . PRO A 1 224 ? 3.288 -0.324 11.743 1.00 23.92 224 PRO A N 1
ATOM 1771 C CA . PRO A 1 224 ? 4.205 -1.228 12.442 1.00 22.55 224 PRO A CA 1
ATOM 1772 C C . PRO A 1 224 ? 4.227 -0.907 13.935 1.00 20.67 224 PRO A C 1
ATOM 1773 O O . PRO A 1 224 ? 4.281 0.258 14.328 1.00 19.81 224 PRO A O 1
ATOM 1777 N N . PHE A 1 225 ? 4.167 -1.947 14.760 1.00 18.55 225 PHE A N 1
ATOM 1778 C CA . PHE A 1 225 ? 4.164 -1.779 16.208 1.00 17.70 225 PHE A CA 1
ATOM 1779 C C . PHE A 1 225 ? 5.593 -1.507 16.672 1.00 18.08 225 PHE A C 1
ATOM 1780 O O . PHE A 1 225 ? 6.308 -2.414 17.102 1.00 17.33 225 PHE A O 1
ATOM 1788 N N . GLN A 1 226 ? 5.992 -0.243 16.574 1.00 18.22 226 GLN A N 1
ATOM 1789 C CA . GLN A 1 226 ? 7.335 0.193 16.939 1.00 18.77 226 GLN A CA 1
ATOM 1790 C C . GLN A 1 226 ? 7.584 0.248 18.444 1.00 16.75 226 GLN A C 1
ATOM 1791 O O . GLN A 1 226 ? 7.325 1.257 19.102 1.00 16.86 226 GLN A O 1
ATOM 1797 N N . GLN A 1 227 ? 8.098 -0.855 18.975 1.00 14.41 227 GLN A N 1
ATOM 1798 C CA . GLN A 1 227 ? 8.393 -0.965 20.396 1.00 13.74 227 GLN A CA 1
ATOM 1799 C C . GLN A 1 227 ? 9.824 -0.553 20.727 1.00 13.53 227 GLN A C 1
ATOM 1800 O O . GLN A 1 227 ? 10.222 -0.536 21.895 1.00 13.77 227 GLN A O 1
ATOM 1806 N N . HIS A 1 228 ? 10.601 -0.235 19.695 1.00 11.08 228 HIS A N 1
ATOM 1807 C CA . HIS A 1 228 ? 11.979 0.206 19.890 1.00 12.47 228 HIS A CA 1
ATOM 1808 C C . HIS A 1 228 ? 12.042 1.703 19.656 1.00 13.05 228 HIS A C 1
ATOM 1809 O O . HIS A 1 228 ? 11.142 2.285 19.052 1.00 13.59 228 HIS A O 1
ATOM 1816 N N . ASP A 1 229 ? 13.100 2.331 20.145 1.00 12.37 229 ASP A N 1
ATOM 1817 C CA . ASP A 1 229 ? 13.286 3.738 19.874 1.00 12.99 229 ASP A CA 1
ATOM 1818 C C . ASP A 1 229 ? 14.726 3.882 19.401 1.00 13.57 229 ASP A C 1
ATOM 1819 O O . ASP A 1 229 ? 15.128 3.199 18.462 1.00 14.34 229 ASP A O 1
ATOM 1824 N N . GLY A 1 230 ? 15.515 4.732 20.044 1.00 13.21 230 GLY A N 1
ATOM 1825 C CA . GLY A 1 230 ? 16.884 4.902 19.587 1.00 13.86 230 GLY A CA 1
ATOM 1826 C C . GLY A 1 230 ? 17.892 3.887 20.097 1.00 13.41 230 GLY A C 1
ATOM 1827 O O . GLY A 1 230 ? 17.678 3.219 21.110 1.00 13.56 230 GLY A O 1
ATOM 1828 N N . ALA A 1 231 ? 18.998 3.752 19.374 1.00 12.95 231 ALA A N 1
ATOM 1829 C CA . ALA A 1 231 ? 20.059 2.853 19.801 1.00 13.23 231 ALA A CA 1
ATOM 1830 C C . ALA A 1 231 ? 20.913 3.708 20.729 1.00 13.37 231 ALA A C 1
ATOM 1831 O O . ALA A 1 231 ? 21.221 3.328 21.858 1.00 12.45 231 ALA A O 1
ATOM 1833 N N . LEU A 1 232 ? 21.261 4.891 20.237 1.00 13.81 232 LEU A N 1
ATOM 1834 C CA . LEU A 1 232 ? 22.090 5.829 20.979 1.00 12.84 232 LEU A CA 1
ATOM 1835 C C . LEU A 1 232 ? 21.634 7.243 20.639 1.00 12.65 232 LEU A C 1
ATOM 1836 O O . LEU A 1 232 ? 21.991 7.778 19.591 1.00 11.70 232 LEU A O 1
ATOM 1841 N N . ASP A 1 233 ? 20.839 7.845 21.519 1.00 14.51 233 ASP A N 1
ATOM 1842 C CA . ASP A 1 233 ? 20.348 9.193 21.276 1.00 14.65 233 ASP A CA 1
ATOM 1843 C C . ASP A 1 233 ? 21.039 10.220 22.152 1.00 14.77 233 ASP A C 1
ATOM 1844 O O . ASP A 1 233 ? 21.415 9.934 23.288 1.00 13.95 233 ASP A O 1
ATOM 1849 N N . ILE A 1 234 ? 21.200 11.417 21.599 1.00 12.81 234 ILE A N 1
ATOM 1850 C CA . ILE A 1 234 ? 21.878 12.516 22.270 1.00 13.86 234 ILE A CA 1
ATOM 1851 C C . ILE A 1 234 ? 21.003 13.757 22.184 1.00 15.33 234 ILE A C 1
ATOM 1852 O O . ILE A 1 234 ? 20.651 14.197 21.089 1.00 15.80 234 ILE A O 1
ATOM 1857 N N . LYS A 1 235 ? 20.658 14.333 23.331 1.00 16.22 235 LYS A N 1
ATOM 1858 C CA . LYS A 1 235 ? 19.794 15.509 23.320 1.00 16.79 235 LYS A CA 1
ATOM 1859 C C . LYS A 1 235 ? 19.934 16.412 24.537 1.00 16.32 235 LYS A C 1
ATOM 1860 O O . LYS A 1 235 ? 20.741 16.167 25.437 1.00 14.44 235 LYS A O 1
ATOM 1866 N N . ASN A 1 236 ? 19.122 17.462 24.539 1.00 17.22 236 ASN A N 1
ATOM 1867 C CA . ASN A 1 236 ? 19.073 18.435 25.620 1.00 17.49 236 ASN A CA 1
ATOM 1868 C C . ASN A 1 236 ? 20.413 18.973 26.091 1.00 17.44 236 ASN A C 1
ATOM 1869 O O . ASN A 1 236 ? 20.835 18.739 27.228 1.00 16.56 236 ASN A O 1
ATOM 1874 N N . SER A 1 237 ? 21.074 19.697 25.195 1.00 15.49 237 SER A N 1
ATOM 1875 C CA . SER A 1 237 ? 22.347 20.335 25.477 1.00 16.73 237 SER A CA 1
ATOM 1876 C C . SER A 1 237 ? 23.512 19.431 25.852 1.00 15.87 237 SER A C 1
ATOM 1877 O O . SER A 1 237 ? 24.461 19.887 26.479 1.00 16.28 237 SER A O 1
ATOM 1880 N N . SER A 1 238 ? 23.447 18.155 25.487 1.00 14.34 238 SER A N 1
ATOM 1881 C CA . SER A 1 238 ? 24.566 17.261 25.767 1.00 13.63 238 SER A CA 1
ATOM 1882 C C . SER A 1 238 ? 25.713 17.840 24.946 1.00 13.49 238 SER A C 1
ATOM 1883 O O . SER A 1 238 ? 25.478 18.569 23.982 1.00 13.28 238 SER A O 1
ATOM 1886 N N . ASP A 1 239 ? 26.950 17.527 25.303 1.00 14.08 239 ASP A N 1
ATOM 1887 C CA . ASP A 1 239 ? 28.066 18.118 24.576 1.00 15.37 239 ASP A CA 1
ATOM 1888 C C . ASP A 1 239 ? 29.338 17.301 24.758 1.00 14.19 239 ASP A C 1
ATOM 1889 O O . ASP A 1 239 ? 29.477 16.575 25.739 1.00 13.87 239 ASP A O 1
ATOM 1894 N N . PHE A 1 240 ? 30.261 17.432 23.809 1.00 14.49 240 PHE A N 1
ATOM 1895 C CA . PHE A 1 240 ? 31.549 16.744 23.874 1.00 13.21 240 PHE A CA 1
ATOM 1896 C C . PHE A 1 240 ? 31.401 15.235 24.017 1.00 14.29 240 PHE A C 1
ATOM 1897 O O . PHE A 1 240 ? 31.673 14.655 25.072 1.00 13.34 240 PHE A O 1
ATOM 1905 N N . ILE A 1 241 ? 30.985 14.609 22.924 1.00 13.28 241 ILE A N 1
ATOM 1906 C CA . ILE A 1 241 ? 30.753 13.176 22.885 1.00 13.06 241 ILE A CA 1
ATOM 1907 C C . ILE A 1 241 ? 31.518 12.519 21.743 1.00 11.30 241 ILE A C 1
ATOM 1908 O O . ILE A 1 241 ? 31.603 13.077 20.656 1.00 10.34 241 ILE A O 1
ATOM 1913 N N . THR A 1 242 ? 32.079 11.341 22.001 1.00 9.42 242 THR A N 1
ATOM 1914 C CA . THR A 1 242 ? 32.787 10.594 20.969 1.00 9.67 242 THR A CA 1
ATOM 1915 C C . THR A 1 242 ? 32.166 9.203 20.870 1.00 8.95 242 THR A C 1
ATOM 1916 O O . THR A 1 242 ? 32.082 8.473 21.858 1.00 9.62 242 THR A O 1
ATOM 1920 N N . ILE A 1 243 ? 31.714 8.862 19.668 1.00 10.20 243 ILE A N 1
ATOM 1921 C CA . ILE A 1 243 ? 31.085 7.575 19.373 1.00 9.39 243 ILE A CA 1
ATOM 1922 C C . ILE A 1 243 ? 32.011 6.890 18.376 1.00 10.08 243 ILE A C 1
ATOM 1923 O O . ILE A 1 243 ? 32.060 7.265 17.200 1.00 10.93 243 ILE A O 1
ATOM 1928 N N . SER A 1 244 ? 32.738 5.878 18.841 1.00 8.84 244 SER A N 1
ATOM 1929 C CA . SER A 1 244 ? 33.704 5.219 17.977 1.00 8.67 244 SER A CA 1
ATOM 1930 C C . SER A 1 244 ? 33.738 3.699 17.999 1.00 8.90 244 SER A C 1
ATOM 1931 O O . SER A 1 244 ? 33.489 3.065 19.023 1.00 8.49 244 SER A O 1
ATOM 1934 N N . TYR A 1 245 ? 34.068 3.126 16.846 1.00 8.19 245 TYR A N 1
ATOM 1935 C CA . TYR A 1 245 ? 34.188 1.684 16.706 1.00 9.76 245 TYR A CA 1
ATOM 1936 C C . TYR A 1 245 ? 33.021 0.863 17.246 1.00 10.09 245 TYR A C 1
ATOM 1937 O O . TYR A 1 245 ? 33.225 -0.194 17.844 1.00 9.74 245 TYR A O 1
ATOM 1946 N N . ASN A 1 246 ? 31.803 1.348 17.024 1.00 9.34 246 ASN A N 1
ATOM 1947 C CA . ASN A 1 246 ? 30.605 0.638 17.463 1.00 8.24 246 ASN A CA 1
ATOM 1948 C C . ASN A 1 246 ? 29.934 0.012 16.254 1.00 9.37 246 ASN A C 1
ATOM 1949 O O . ASN A 1 246 ? 30.148 0.434 15.117 1.00 9.87 246 ASN A O 1
ATOM 1954 N N . VAL A 1 247 ? 29.125 -1.007 16.504 1.00 9.03 247 VAL A N 1
ATOM 1955 C CA . VAL A 1 247 ? 28.370 -1.641 15.441 1.00 10.85 247 VAL A CA 1
ATOM 1956 C C . VAL A 1 247 ? 26.911 -1.293 15.721 1.00 10.57 247 VAL A C 1
ATOM 1957 O O . VAL A 1 247 ? 26.452 -1.416 16.854 1.00 11.73 247 VAL A O 1
ATOM 1961 N N . PHE A 1 248 ? 26.209 -0.819 14.698 1.00 11.28 248 PHE A N 1
ATOM 1962 C CA . PHE A 1 248 ? 24.792 -0.496 14.806 1.00 10.49 248 PHE A CA 1
ATOM 1963 C C . PHE A 1 248 ? 24.152 -1.320 13.700 1.00 10.80 248 PHE A C 1
ATOM 1964 O O . PHE A 1 248 ? 24.383 -1.071 12.519 1.00 10.42 248 PHE A O 1
ATOM 1972 N N . THR A 1 249 ? 23.353 -2.311 14.077 1.00 10.35 249 THR A N 1
ATOM 1973 C CA . THR A 1 249 ? 22.739 -3.164 13.079 1.00 9.98 249 THR A CA 1
ATOM 1974 C C . THR A 1 249 ? 21.329 -3.583 13.470 1.00 10.27 249 THR A C 1
ATOM 1975 O O . THR A 1 249 ? 20.951 -3.518 14.647 1.00 11.44 249 THR A O 1
ATOM 1979 N N . ASN A 1 250 ? 20.558 -3.998 12.468 1.00 9.56 250 ASN A N 1
ATOM 1980 C CA . ASN A 1 250 ? 19.184 -4.464 12.657 1.00 11.56 250 ASN A CA 1
ATOM 1981 C C . ASN A 1 250 ? 18.408 -3.582 13.624 1.00 11.09 250 ASN A C 1
ATOM 1982 O O . ASN A 1 250 ? 18.008 -4.015 14.709 1.00 9.89 250 ASN A O 1
ATOM 1987 N N . HIS A 1 251 ? 18.186 -2.343 13.206 1.00 11.50 251 HIS A N 1
ATOM 1988 C CA . HIS A 1 251 ? 17.480 -1.369 14.021 1.00 11.69 251 HIS A CA 1
ATOM 1989 C C . HIS A 1 251 ? 16.962 -0.272 13.105 1.00 11.77 251 HIS A C 1
ATOM 1990 O O . HIS A 1 251 ? 17.549 0.005 12.061 1.00 11.76 251 HIS A O 1
ATOM 1997 N N . ASP A 1 252 ? 15.873 0.367 13.513 1.00 11.70 252 ASP A N 1
ATOM 1998 C CA . ASP A 1 252 ? 15.268 1.427 12.722 1.00 13.53 252 ASP A CA 1
ATOM 1999 C C . ASP A 1 252 ? 15.940 2.794 12.923 1.00 14.46 252 ASP A C 1
ATOM 2000 O O . ASP A 1 252 ? 16.776 3.207 12.112 1.00 12.82 252 ASP A O 1
ATOM 2005 N N . LYS A 1 253 ? 15.576 3.480 14.004 1.00 13.28 253 LYS A N 1
ATOM 2006 C CA . LYS A 1 253 ? 16.110 4.808 14.318 1.00 14.70 253 LYS A CA 1
ATOM 2007 C C . LYS A 1 253 ? 17.356 4.689 15.193 1.00 13.92 253 LYS A C 1
ATOM 2008 O O . LYS A 1 253 ? 17.260 4.494 16.402 1.00 13.94 253 LYS A O 1
ATOM 2014 N N . VAL A 1 254 ? 18.523 4.837 14.578 1.00 12.76 254 VAL A N 1
ATOM 2015 C CA . VAL A 1 254 ? 19.780 4.676 15.292 1.00 12.20 254 VAL A CA 1
ATOM 2016 C C . VAL A 1 254 ? 20.232 5.793 16.228 1.00 12.31 254 VAL A C 1
ATOM 2017 O O . VAL A 1 254 ? 20.204 5.628 17.450 1.00 12.97 254 VAL A O 1
ATOM 2021 N N . THR A 1 255 ? 20.646 6.925 15.667 1.00 12.29 255 THR A N 1
ATOM 2022 C CA . THR A 1 255 ? 21.155 8.013 16.492 1.00 12.49 255 THR A CA 1
ATOM 2023 C C . THR A 1 255 ? 20.620 9.408 16.215 1.00 12.04 255 THR A C 1
ATOM 2024 O O . THR A 1 255 ? 20.867 9.995 15.165 1.00 12.84 255 THR A O 1
ATOM 2028 N N . LEU A 1 256 ? 19.900 9.935 17.193 1.00 13.36 256 LEU A N 1
ATOM 2029 C CA . LEU A 1 256 ? 19.345 11.272 17.110 1.00 14.27 256 LEU A CA 1
ATOM 2030 C C . LEU A 1 256 ? 20.293 12.203 17.867 1.00 13.50 256 LEU A C 1
ATOM 2031 O O . LEU A 1 256 ? 20.755 11.871 18.957 1.00 14.62 256 LEU A O 1
ATOM 2036 N N . ILE A 1 257 ? 20.608 13.350 17.277 1.00 12.69 257 ILE A N 1
ATOM 2037 C CA . ILE A 1 257 ? 21.468 14.335 17.931 1.00 13.50 257 ILE A CA 1
ATOM 2038 C C . ILE A 1 257 ? 20.673 15.638 17.873 1.00 15.04 257 ILE A C 1
ATOM 2039 O O . ILE A 1 257 ? 20.642 16.316 16.845 1.00 14.52 257 ILE A O 1
ATOM 2044 N N . GLY A 1 258 ? 20.021 15.970 18.984 1.00 14.43 258 GLY A N 1
ATOM 2045 C CA . GLY A 1 258 ? 19.187 17.157 19.028 1.00 15.07 258 GLY A CA 1
ATOM 2046 C C . GLY A 1 258 ? 17.780 16.660 18.757 1.00 15.44 258 GLY A C 1
ATOM 2047 O O . GLY A 1 258 ? 17.506 16.140 17.674 1.00 15.88 258 GLY A O 1
ATOM 2048 N N . ALA A 1 259 ? 16.885 16.810 19.728 1.00 15.77 259 ALA A N 1
ATOM 2049 C CA . ALA A 1 259 ? 15.516 16.323 19.575 1.00 17.15 259 ALA A CA 1
ATOM 2050 C C . ALA A 1 259 ? 14.455 17.347 19.180 1.00 18.05 259 ALA A C 1
ATOM 2051 O O . ALA A 1 259 ? 13.296 16.979 18.993 1.00 17.97 259 ALA A O 1
ATOM 2053 N N . SER A 1 260 ? 14.827 18.615 19.035 1.00 18.45 260 SER A N 1
ATOM 2054 C CA . SER A 1 260 ? 13.827 19.626 18.693 1.00 19.02 260 SER A CA 1
ATOM 2055 C C . SER A 1 260 ? 14.317 20.810 17.869 1.00 18.34 260 SER A C 1
ATOM 2056 O O . SER A 1 260 ? 15.366 21.387 18.153 1.00 18.04 260 SER A O 1
ATOM 2059 N N . ASP A 1 261 ? 13.537 21.176 16.853 1.00 17.86 261 ASP A N 1
ATOM 2060 C CA . ASP A 1 261 ? 13.872 22.304 15.986 1.00 19.02 261 ASP A CA 1
ATOM 2061 C C . ASP A 1 261 ? 13.797 23.621 16.756 1.00 20.40 261 ASP A C 1
ATOM 2062 O O . ASP A 1 261 ? 14.445 24.601 16.390 1.00 20.42 261 ASP A O 1
ATOM 2067 N N . SER A 1 262 ? 13.007 23.641 17.823 1.00 21.97 262 SER A N 1
ATOM 2068 C CA . SER A 1 262 ? 12.818 24.862 18.596 1.00 23.95 262 SER A CA 1
ATOM 2069 C C . SER A 1 262 ? 13.630 25.012 19.878 1.00 24.61 262 SER A C 1
ATOM 2070 O O . SER A 1 262 ? 13.592 26.070 20.507 1.00 24.14 262 SER A O 1
ATOM 2073 N N . ARG A 1 263 ? 14.364 23.977 20.272 1.00 23.94 263 ARG A N 1
ATOM 2074 C CA . ARG A 1 263 ? 15.156 24.068 21.493 1.00 24.18 263 ARG A CA 1
ATOM 2075 C C . ARG A 1 263 ? 16.448 24.826 21.225 1.00 24.40 263 ARG A C 1
ATOM 2076 O O . ARG A 1 263 ? 17.501 24.228 21.006 1.00 23.38 263 ARG A O 1
ATOM 2084 N N . MET A 1 264 ? 16.361 26.151 21.242 1.00 25.35 264 MET A N 1
ATOM 2085 C CA . MET A 1 264 ? 17.526 26.988 20.995 1.00 25.04 264 MET A CA 1
ATOM 2086 C C . MET A 1 264 ? 18.601 26.749 22.046 1.00 23.63 264 MET A C 1
ATOM 2087 O O . MET A 1 264 ? 19.750 27.145 21.866 1.00 23.30 264 MET A O 1
ATOM 2092 N N . ALA A 1 265 ? 18.222 26.098 23.142 1.00 22.59 265 ALA A N 1
ATOM 2093 C CA . ALA A 1 265 ? 19.165 25.797 24.212 1.00 22.33 265 ALA A CA 1
ATOM 2094 C C . ALA A 1 265 ? 20.245 24.833 23.719 1.00 22.13 265 ALA A C 1
ATOM 2095 O O . ALA A 1 265 ? 21.305 24.706 24.339 1.00 22.34 265 ALA A O 1
ATOM 2097 N N . ASP A 1 266 ? 19.974 24.156 22.605 1.00 19.74 266 ASP A N 1
ATOM 2098 C CA . ASP A 1 266 ? 20.936 23.218 22.031 1.00 19.50 266 ASP A CA 1
ATOM 2099 C C . ASP A 1 266 ? 21.997 23.932 21.201 1.00 19.68 266 ASP A C 1
ATOM 2100 O O . ASP A 1 266 ? 23.067 23.380 20.938 1.00 20.24 266 ASP A O 1
ATOM 2105 N N . SER A 1 267 ? 21.700 25.160 20.787 1.00 20.87 267 SER A N 1
ATOM 2106 C CA . SER A 1 267 ? 22.641 25.932 19.984 1.00 20.08 267 SER A CA 1
ATOM 2107 C C . SER A 1 267 ? 23.973 26.067 20.715 1.00 20.39 267 SER A C 1
ATOM 2108 O O . SER A 1 267 ? 24.009 26.397 21.899 1.00 19.77 267 SER A O 1
ATOM 2111 N N . GLY A 1 268 ? 25.066 25.806 20.006 1.00 19.46 268 GLY A N 1
ATOM 2112 C CA . GLY A 1 268 ? 26.379 25.899 20.616 1.00 19.24 268 GLY A CA 1
ATOM 2113 C C . GLY A 1 268 ? 26.793 24.624 21.330 1.00 18.36 268 GLY A C 1
ATOM 2114 O O . GLY A 1 268 ? 27.873 24.551 21.913 1.00 18.87 268 GLY A O 1
ATOM 2115 N N . HIS A 1 269 ? 25.934 23.612 21.288 1.00 17.73 269 HIS A N 1
ATOM 2116 C CA . HIS A 1 269 ? 26.230 22.337 21.935 1.00 16.58 269 HIS A CA 1
ATOM 2117 C C . HIS A 1 269 ? 26.099 21.190 20.946 1.00 14.62 269 HIS A C 1
ATOM 2118 O O . HIS A 1 269 ? 26.229 21.385 19.741 1.00 13.73 269 HIS A O 1
ATOM 2125 N N . LEU A 1 270 ? 25.837 19.994 21.464 1.00 14.31 270 LEU A N 1
ATOM 2126 C CA . LEU A 1 270 ? 25.686 18.811 20.629 1.00 13.03 270 LEU A CA 1
ATOM 2127 C C . LEU A 1 270 ? 26.902 18.575 19.735 1.00 13.08 270 LEU A C 1
ATOM 2128 O O . LEU A 1 270 ? 26.775 18.143 18.590 1.00 12.81 270 LEU A O 1
ATOM 2133 N N . ARG A 1 271 ? 28.083 18.864 20.270 1.00 12.20 271 ARG A N 1
ATOM 2134 C CA . ARG A 1 271 ? 29.321 18.646 19.535 1.00 12.59 271 ARG A CA 1
ATOM 2135 C C . ARG A 1 271 ? 29.680 17.177 19.718 1.00 12.11 271 ARG A C 1
ATOM 2136 O O . ARG A 1 271 ? 30.077 16.744 20.799 1.00 11.90 271 ARG A O 1
ATOM 2144 N N . VAL A 1 272 ? 29.514 16.413 18.644 1.00 11.59 272 VAL A N 1
ATOM 2145 C CA . VAL A 1 272 ? 29.753 14.980 18.672 1.00 10.78 272 VAL A CA 1
ATOM 2146 C C . VAL A 1 272 ? 30.639 14.523 17.521 1.00 10.01 272 VAL A C 1
ATOM 2147 O O . VAL A 1 272 ? 30.598 15.085 16.430 1.00 10.42 272 VAL A O 1
ATOM 2151 N N . THR A 1 273 ? 31.441 13.499 17.783 1.00 9.88 273 THR A N 1
ATOM 2152 C CA . THR A 1 273 ? 32.311 12.911 16.772 1.00 8.89 273 THR A CA 1
ATOM 2153 C C . THR A 1 273 ? 31.927 11.445 16.673 1.00 7.77 273 THR A C 1
ATOM 2154 O O . THR A 1 273 ? 31.824 10.755 17.691 1.00 9.81 273 THR A O 1
ATOM 2158 N N . LEU A 1 274 ? 31.699 10.981 15.450 1.00 8.04 274 LEU A N 1
ATOM 2159 C CA . LEU A 1 274 ? 31.353 9.589 15.208 1.00 8.28 274 LEU A CA 1
ATOM 2160 C C . LEU A 1 274 ? 32.327 9.066 14.170 1.00 9.18 274 LEU A C 1
ATOM 2161 O O . LEU A 1 274 ? 32.357 9.551 13.035 1.00 9.49 274 LEU A O 1
ATOM 2166 N N . HIS A 1 275 ? 33.135 8.087 14.551 1.00 8.47 275 HIS A N 1
ATOM 2167 C CA . HIS A 1 275 ? 34.085 7.542 13.605 1.00 9.22 275 HIS A CA 1
ATOM 2168 C C . HIS A 1 275 ? 34.297 6.045 13.748 1.00 9.02 275 HIS A C 1
ATOM 2169 O O . HIS A 1 275 ? 34.152 5.473 14.834 1.00 7.89 275 HIS A O 1
ATOM 2176 N N . HIS A 1 276 ? 34.608 5.419 12.619 1.00 9.77 276 HIS A N 1
ATOM 2177 C CA . HIS A 1 276 ? 34.852 3.985 12.546 1.00 10.75 276 HIS A CA 1
ATOM 2178 C C . HIS A 1 276 ? 33.712 3.116 13.052 1.00 10.93 276 HIS A C 1
ATOM 2179 O O . HIS A 1 276 ? 33.936 2.024 13.577 1.00 8.62 276 HIS A O 1
ATOM 2186 N N . ASN A 1 277 ? 32.487 3.600 12.889 1.00 10.02 277 ASN A N 1
ATOM 2187 C CA . ASN A 1 277 ? 31.334 2.830 13.315 1.00 10.39 277 ASN A CA 1
ATOM 2188 C C . ASN A 1 277 ? 30.866 2.022 12.119 1.00 9.95 277 ASN A C 1
ATOM 2189 O O . ASN A 1 277 ? 31.041 2.427 10.969 1.00 9.72 277 ASN A O 1
ATOM 2194 N N . TYR A 1 278 ? 30.280 0.871 12.407 1.00 9.81 278 TYR A N 1
ATOM 2195 C CA . TYR A 1 278 ? 29.787 -0.032 11.382 1.00 10.12 278 TYR A CA 1
ATOM 2196 C C . TYR A 1 278 ? 28.258 -0.002 11.407 1.00 10.16 278 TYR A C 1
ATOM 2197 O O . TYR A 1 278 ? 27.642 -0.527 12.336 1.00 10.47 278 TYR A O 1
ATOM 2206 N N . TYR A 1 279 ? 27.654 0.640 10.407 1.00 8.95 279 TYR A N 1
ATOM 2207 C CA . TYR A 1 279 ? 26.198 0.700 10.309 1.00 11.07 279 TYR A CA 1
ATOM 2208 C C . TYR A 1 279 ? 25.806 -0.360 9.290 1.00 11.06 279 TYR A C 1
ATOM 2209 O O . TYR A 1 279 ? 26.156 -0.260 8.113 1.00 12.75 279 TYR A O 1
ATOM 2218 N N . LYS A 1 280 ? 25.084 -1.376 9.747 1.00 12.29 280 LYS A N 1
ATOM 2219 C CA . LYS A 1 280 ? 24.686 -2.468 8.873 1.00 11.43 280 LYS A CA 1
ATOM 2220 C C . LYS A 1 280 ? 23.203 -2.789 8.954 1.00 9.91 280 LYS A C 1
ATOM 2221 O O . LYS A 1 280 ? 22.684 -3.175 10.004 1.00 9.95 280 LYS A O 1
ATOM 2227 N N . ASN A 1 281 ? 22.529 -2.626 7.825 1.00 10.05 281 ASN A N 1
ATOM 2228 C CA . ASN A 1 281 ? 21.113 -2.909 7.739 1.00 11.52 281 ASN A CA 1
ATOM 2229 C C . ASN A 1 281 ? 20.290 -2.195 8.807 1.00 12.01 281 ASN A C 1
ATOM 2230 O O . ASN A 1 281 ? 19.566 -2.826 9.588 1.00 11.49 281 ASN A O 1
ATOM 2235 N N . VAL A 1 282 ? 20.432 -0.872 8.843 1.00 10.10 282 VAL A N 1
ATOM 2236 C CA . VAL A 1 282 ? 19.664 -0.034 9.754 1.00 10.71 282 VAL A CA 1
ATOM 2237 C C . VAL A 1 282 ? 18.830 0.872 8.845 1.00 11.22 282 VAL A C 1
ATOM 2238 O O . VAL A 1 282 ? 19.072 0.939 7.638 1.00 12.62 282 VAL A O 1
ATOM 2242 N N . THR A 1 283 ? 17.859 1.577 9.409 1.00 10.37 283 THR A N 1
ATOM 2243 C CA . THR A 1 283 ? 16.969 2.383 8.586 1.00 11.14 283 THR A CA 1
ATOM 2244 C C . THR A 1 283 ? 17.216 3.879 8.434 1.00 9.82 283 THR A C 1
ATOM 2245 O O . THR A 1 283 ? 17.251 4.387 7.312 1.00 10.03 283 THR A O 1
ATOM 2249 N N . GLN A 1 284 ? 17.384 4.582 9.548 1.00 9.93 284 GLN A N 1
ATOM 2250 C CA . GLN A 1 284 ? 17.552 6.028 9.494 1.00 10.63 284 GLN A CA 1
ATOM 2251 C C . GLN A 1 284 ? 18.311 6.608 10.688 1.00 10.52 284 GLN A C 1
ATOM 2252 O O . GLN A 1 284 ? 18.572 5.910 11.671 1.00 10.47 284 GLN A O 1
ATOM 2258 N N . ARG A 1 285 ? 18.637 7.896 10.592 1.00 11.22 285 ARG A N 1
ATOM 2259 C CA . ARG A 1 285 ? 19.351 8.630 11.644 1.00 10.64 285 ARG A CA 1
ATOM 2260 C C . ARG A 1 285 ? 20.747 8.070 11.878 1.00 10.81 285 ARG A C 1
ATOM 2261 O O . ARG A 1 285 ? 21.028 7.515 12.940 1.00 10.88 285 ARG A O 1
ATOM 2269 N N . LEU A 1 286 ? 21.630 8.252 10.900 1.00 10.27 286 LEU A N 1
ATOM 2270 C CA . LEU A 1 286 ? 22.986 7.720 10.996 1.00 10.14 286 LEU A CA 1
ATOM 2271 C C . LEU A 1 286 ? 24.111 8.755 10.915 1.00 10.02 286 LEU A C 1
ATOM 2272 O O . LEU A 1 286 ? 25.096 8.538 10.215 1.00 12.15 286 LEU A O 1
ATOM 2277 N N . PRO A 1 287 ? 24.006 9.874 11.652 1.00 11.05 287 PRO A N 1
ATOM 2278 C CA . PRO A 1 287 ? 22.940 10.277 12.570 1.00 10.51 287 PRO A CA 1
ATOM 2279 C C . PRO A 1 287 ? 22.057 11.368 11.957 1.00 10.92 287 PRO A C 1
ATOM 2280 O O . PRO A 1 287 ? 22.288 11.795 10.830 1.00 11.30 287 PRO A O 1
ATOM 2284 N N . ARG A 1 288 ? 21.049 11.803 12.712 1.00 11.15 288 ARG A N 1
ATOM 2285 C CA . ARG A 1 288 ? 20.170 12.899 12.298 1.00 11.06 288 ARG A CA 1
ATOM 2286 C C . ARG A 1 288 ? 20.633 14.023 13.221 1.00 10.75 288 ARG A C 1
ATOM 2287 O O . ARG A 1 288 ? 20.574 13.888 14.442 1.00 10.83 288 ARG A O 1
ATOM 2295 N N . VAL A 1 289 ? 21.082 15.130 12.644 1.00 11.84 289 VAL A N 1
ATOM 2296 C CA . VAL A 1 289 ? 21.625 16.227 13.442 1.00 12.67 289 VAL A CA 1
ATOM 2297 C C . VAL A 1 289 ? 2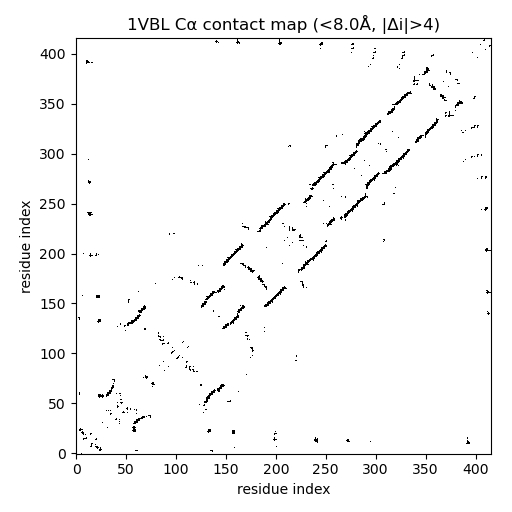0.928 17.581 13.415 1.00 13.67 289 VAL A C 1
ATOM 2298 O O . VAL A 1 289 ? 20.449 18.023 12.376 1.00 13.70 289 VAL A O 1
ATOM 2302 N N . ARG A 1 290 ? 20.910 18.230 14.577 1.00 15.34 290 ARG A N 1
ATOM 2303 C CA . ARG A 1 290 ? 20.369 19.572 14.740 1.00 15.10 290 ARG A CA 1
ATOM 2304 C C . ARG A 1 290 ? 21.415 20.343 15.568 1.00 14.69 290 ARG A C 1
ATOM 2305 O O . ARG A 1 290 ? 21.951 19.805 16.532 1.00 13.00 290 ARG A O 1
ATOM 2313 N N . PHE A 1 291 ? 21.921 21.576 15.269 1.00 15.03 291 PHE A N 1
ATOM 2314 C CA . PHE A 1 291 ? 22.711 22.592 15.982 1.00 15.91 291 PHE A CA 1
ATOM 2315 C C . PHE A 1 291 ? 24.198 22.438 16.196 1.00 14.53 291 PHE A C 1
ATOM 2316 O O . PHE A 1 291 ? 24.906 23.434 16.153 1.00 21.23 291 PHE A O 1
ATOM 2324 N N . GLY A 1 292 ? 24.464 20.897 16.213 1.00 13.23 292 GLY A N 1
ATOM 2325 C CA . GLY A 1 292 ? 25.858 20.621 16.468 1.00 13.54 292 GLY A CA 1
ATOM 2326 C C . GLY A 1 292 ? 26.891 20.510 15.380 1.00 14.20 292 GLY A C 1
ATOM 2327 O O . GLY A 1 292 ? 26.596 20.179 14.234 1.00 15.07 292 GLY A O 1
ATOM 2328 N N . GLN A 1 293 ? 28.120 20.811 15.781 1.00 14.25 293 GLN A N 1
ATOM 2329 C CA . GLN A 1 293 ? 29.276 20.679 14.920 1.00 13.29 293 GLN A CA 1
ATOM 2330 C C . GLN A 1 293 ? 29.584 19.207 15.149 1.00 12.12 293 GLN A C 1
ATOM 2331 O O . GLN A 1 293 ? 30.192 18.824 16.152 1.00 12.20 293 GLN A O 1
ATOM 2337 N N . VAL A 1 294 ? 29.100 18.385 14.225 1.00 11.84 294 VAL A N 1
ATOM 2338 C CA . VAL A 1 294 ? 29.266 16.947 14.306 1.00 9.69 294 VAL A CA 1
ATOM 2339 C C . VAL A 1 294 ? 30.255 16.462 13.253 1.00 9.18 294 VAL A C 1
ATOM 2340 O O . VAL A 1 294 ? 30.071 16.689 12.055 1.00 9.69 294 VAL A O 1
ATOM 2344 N N . HIS A 1 295 ? 31.306 15.801 13.725 1.00 9.49 295 HIS A N 1
ATOM 2345 C CA . HIS A 1 295 ? 32.355 15.271 12.862 1.00 8.69 295 HIS A CA 1
ATOM 2346 C C . HIS A 1 295 ? 32.055 13.801 12.587 1.00 8.48 295 HIS A C 1
ATOM 2347 O O . HIS A 1 295 ? 32.019 12.977 13.506 1.00 7.65 295 HIS A O 1
ATOM 2354 N N . ILE A 1 296 ? 31.841 13.484 11.315 1.00 8.53 296 ILE A N 1
ATOM 2355 C CA . ILE A 1 296 ? 31.516 12.127 10.892 1.00 9.55 296 ILE A CA 1
ATOM 2356 C C . ILE A 1 296 ? 32.601 11.633 9.947 1.00 9.25 296 ILE A C 1
ATOM 2357 O O . ILE A 1 296 ? 32.687 12.103 8.814 1.00 10.54 296 ILE A O 1
ATOM 2362 N N . TYR A 1 297 ? 33.425 10.689 10.395 1.00 7.85 297 TYR A N 1
ATOM 2363 C CA . TYR A 1 297 ? 34.480 10.201 9.520 1.00 8.06 297 TYR A CA 1
ATOM 2364 C C . TYR A 1 297 ? 34.831 8.727 9.656 1.00 7.38 297 TYR A C 1
ATOM 2365 O O . TYR A 1 297 ? 34.654 8.123 10.712 1.00 6.15 297 TYR A O 1
ATOM 2374 N N . ASN A 1 298 ? 35.319 8.154 8.561 1.00 6.82 298 ASN A N 1
ATOM 2375 C CA . ASN A 1 298 ? 35.728 6.757 8.531 1.00 7.89 298 ASN A CA 1
ATOM 2376 C C . ASN A 1 298 ? 34.660 5.770 8.991 1.00 8.55 298 ASN A C 1
ATOM 2377 O O . ASN A 1 298 ? 34.976 4.753 9.607 1.00 8.39 298 ASN A O 1
ATOM 2382 N N . ASN A 1 299 ? 33.397 6.067 8.708 1.00 8.86 299 ASN A N 1
ATOM 2383 C CA . ASN A 1 299 ? 32.332 5.152 9.090 1.00 9.55 299 ASN A CA 1
ATOM 2384 C C . ASN A 1 299 ? 32.010 4.299 7.876 1.00 9.75 299 ASN A C 1
ATOM 2385 O O . ASN A 1 299 ? 32.184 4.741 6.740 1.00 9.39 299 ASN A O 1
ATOM 2390 N N . TYR A 1 300 ? 31.564 3.073 8.123 1.00 9.92 300 TYR A N 1
ATOM 2391 C CA . TYR A 1 300 ? 31.206 2.155 7.054 1.00 8.78 300 TYR A CA 1
ATOM 2392 C C . TYR A 1 300 ? 29.710 1.856 7.158 1.00 10.12 300 TYR A C 1
ATOM 2393 O O . TYR A 1 300 ? 29.235 1.400 8.201 1.00 9.92 300 TYR A O 1
ATOM 2402 N N . TYR A 1 301 ? 28.977 2.143 6.084 1.00 9.45 301 TYR A N 1
ATOM 2403 C CA . TYR A 1 301 ? 27.530 1.928 6.035 1.00 11.30 301 TYR A CA 1
ATOM 2404 C C . TYR A 1 301 ? 27.282 0.834 5.004 1.00 11.40 301 TYR A C 1
ATOM 2405 O O . TYR A 1 301 ? 27.683 0.961 3.848 1.00 12.23 301 TYR A O 1
ATOM 2414 N N . GLU A 1 302 ? 26.608 -0.231 5.424 1.00 11.10 302 GLU A N 1
ATOM 2415 C CA . GLU A 1 302 ? 26.368 -1.371 4.549 1.00 11.39 302 GLU A CA 1
ATOM 2416 C C . GLU A 1 302 ? 24.905 -1.777 4.581 1.00 12.54 302 GLU A C 1
ATOM 2417 O O . GLU A 1 302 ? 24.357 -2.064 5.645 1.00 11.26 302 GLU A O 1
ATOM 2423 N N . PHE A 1 303 ? 24.275 -1.809 3.409 1.00 12.12 303 PHE A N 1
ATOM 2424 C CA . PHE A 1 303 ? 22.861 -2.148 3.340 1.00 12.67 303 PHE A CA 1
ATOM 2425 C C . PHE A 1 303 ? 22.513 -3.177 2.275 1.00 12.84 303 PHE A C 1
ATOM 2426 O O . PHE A 1 303 ? 23.052 -3.157 1.169 1.00 14.05 303 PHE A O 1
ATOM 2434 N N . SER A 1 304 ? 21.598 -4.072 2.628 1.00 14.53 304 SER A N 1
ATOM 2435 C CA . SER A 1 304 ? 21.121 -5.105 1.718 1.00 15.44 304 SER A CA 1
ATOM 2436 C C . SER A 1 304 ? 19.609 -4.959 1.612 1.00 15.52 304 SER A C 1
ATOM 2437 O O . SER A 1 304 ? 18.923 -4.821 2.624 1.00 15.54 304 SER A O 1
ATOM 2440 N N . ASN A 1 305 ? 19.090 -4.985 0.390 1.00 15.44 305 ASN A N 1
ATOM 2441 C CA . ASN A 1 305 ? 17.654 -4.859 0.192 1.00 16.51 305 ASN A CA 1
ATOM 2442 C C . ASN A 1 305 ? 16.912 -6.099 0.686 1.00 16.27 305 ASN A C 1
ATOM 2443 O O . ASN A 1 305 ? 15.687 -6.171 0.613 1.00 16.74 305 ASN A O 1
ATOM 2448 N N . LEU A 1 306 ? 17.663 -7.068 1.201 1.00 16.00 306 LEU A N 1
ATOM 2449 C CA . LEU A 1 306 ? 17.075 -8.295 1.728 1.00 17.02 306 LEU A CA 1
ATOM 2450 C C . LEU A 1 306 ? 16.928 -8.194 3.243 1.00 18.97 306 LEU A C 1
ATOM 2451 O O . LEU A 1 306 ? 16.336 -9.066 3.880 1.00 17.48 306 LEU A O 1
ATOM 2456 N N . ALA A 1 307 ? 17.469 -7.124 3.817 1.00 18.58 307 ALA A N 1
ATOM 2457 C CA . ALA A 1 307 ? 17.401 -6.924 5.260 1.00 20.97 307 ALA A CA 1
ATOM 2458 C C . ALA A 1 307 ? 15.973 -6.672 5.735 1.00 21.34 307 ALA A C 1
ATOM 2459 O O . ALA A 1 307 ? 15.153 -6.099 5.015 1.00 21.98 307 ALA A O 1
ATOM 2461 N N . ASP A 1 308 ? 15.690 -7.108 6.957 1.00 23.81 308 ASP A N 1
ATOM 2462 C CA . ASP A 1 308 ? 14.376 -6.929 7.564 1.00 25.52 308 ASP A CA 1
ATOM 2463 C C . ASP A 1 308 ? 14.085 -5.436 7.706 1.00 24.82 308 ASP A C 1
ATOM 2464 O O . ASP A 1 308 ? 12.933 -5.005 7.653 1.00 24.75 308 ASP A O 1
ATOM 2469 N N . TYR A 1 309 ? 15.145 -4.656 7.891 1.00 20.92 309 TYR A N 1
ATOM 2470 C CA . TYR A 1 309 ? 15.027 -3.214 8.052 1.00 18.87 309 TYR A CA 1
ATOM 2471 C C . TYR A 1 309 ? 15.288 -2.499 6.737 1.00 19.03 309 TYR A C 1
ATOM 2472 O O . TYR A 1 309 ? 16.368 -2.616 6.161 1.00 19.60 309 TYR A O 1
ATOM 2481 N N . ASP A 1 310 ? 14.292 -1.767 6.256 1.00 20.10 310 ASP A N 1
ATOM 2482 C CA . ASP A 1 310 ? 14.446 -1.029 5.013 1.00 22.46 310 ASP A CA 1
ATOM 2483 C C . ASP A 1 310 ? 15.410 0.116 5.276 1.00 21.74 310 ASP A C 1
ATOM 2484 O O . ASP A 1 310 ? 15.726 0.413 6.427 1.00 22.37 310 ASP A O 1
ATOM 2489 N N . PHE A 1 311 ? 15.895 0.740 4.212 1.00 19.25 311 PHE A N 1
ATOM 2490 C CA . PHE A 1 311 ? 16.800 1.869 4.356 1.00 16.78 311 PHE A CA 1
ATOM 2491 C C . PHE A 1 311 ? 16.062 3.114 3.903 1.00 16.82 311 PHE A C 1
ATOM 2492 O O . PHE A 1 311 ? 15.436 3.115 2.842 1.00 16.73 311 PHE A O 1
ATOM 2500 N N . GLN A 1 312 ? 16.126 4.170 4.706 1.00 14.70 312 GLN A N 1
ATOM 2501 C CA . GLN A 1 312 ? 15.455 5.416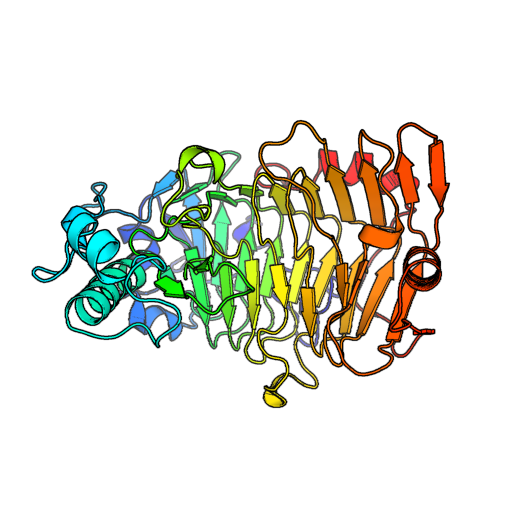 4.359 1.00 17.72 312 GLN A CA 1
ATOM 2502 C C . GLN A 1 312 ? 16.488 6.488 4.024 1.00 16.21 312 GLN A C 1
ATOM 2503 O O . GLN A 1 312 ? 16.450 7.083 2.948 1.00 17.10 312 GLN A O 1
ATOM 2509 N N . TYR A 1 313 ? 17.407 6.733 4.955 1.00 14.17 313 TYR A N 1
ATOM 2510 C CA . TYR A 1 313 ? 18.458 7.727 4.750 1.00 11.89 313 TYR A CA 1
ATOM 2511 C C . TYR A 1 313 ? 19.544 7.528 5.801 1.00 12.43 313 TYR A C 1
ATOM 2512 O O . TYR A 1 313 ? 19.324 6.858 6.814 1.00 11.84 313 TYR A O 1
ATOM 2521 N N . ALA A 1 314 ? 20.718 8.105 5.564 1.00 11.48 314 ALA A N 1
ATOM 2522 C CA . ALA A 1 314 ? 21.817 7.969 6.508 1.00 11.04 314 ALA A CA 1
ATOM 2523 C C . ALA A 1 314 ? 22.055 9.262 7.278 1.00 11.70 314 ALA A C 1
ATOM 2524 O O . ALA A 1 314 ? 21.876 9.309 8.494 1.00 11.17 314 ALA A O 1
ATOM 2526 N N . TRP A 1 315 ? 22.445 10.315 6.565 1.00 10.20 315 TRP A N 1
ATOM 2527 C CA . TRP A 1 315 ? 22.727 11.596 7.201 1.00 10.60 315 TRP A CA 1
ATOM 2528 C C . TRP A 1 315 ? 21.553 12.570 7.185 1.00 11.62 315 TRP A C 1
ATOM 2529 O O . TRP A 1 315 ? 21.130 13.043 6.126 1.00 12.41 315 TRP A O 1
ATOM 2540 N N . GLY A 1 316 ? 21.035 12.862 8.374 1.00 11.12 316 GLY A N 1
ATOM 2541 C CA . GLY A 1 316 ? 19.922 13.782 8.495 1.00 12.29 316 GLY A CA 1
ATOM 2542 C C . GLY A 1 316 ? 20.428 15.176 8.806 1.00 12.77 316 GLY A C 1
ATOM 2543 O O . GLY A 1 316 ? 20.964 15.427 9.888 1.00 12.69 316 GLY A O 1
ATOM 2544 N N . VAL A 1 317 ? 20.270 16.083 7.847 1.00 11.73 317 VAL A N 1
ATOM 2545 C CA . VAL A 1 317 ? 20.706 17.461 8.016 1.00 13.05 317 VAL A CA 1
ATOM 2546 C C . VAL A 1 317 ? 19.540 18.255 8.601 1.00 14.07 317 VAL A C 1
ATOM 2547 O O . VAL A 1 317 ? 18.605 18.627 7.887 1.00 15.20 317 VAL A O 1
ATOM 2551 N N . GLY A 1 318 ? 19.599 18.494 9.907 1.00 13.49 318 GLY A N 1
ATOM 2552 C CA . GLY A 1 318 ? 18.545 19.227 10.581 1.00 12.79 318 GLY A CA 1
ATOM 2553 C C . GLY A 1 318 ? 18.872 20.693 10.766 1.00 13.05 318 GLY A C 1
ATOM 2554 O O . GLY A 1 318 ? 19.933 21.165 10.352 1.00 13.34 318 GLY A O 1
ATOM 2555 N N . VAL A 1 319 ? 17.960 21.413 11.410 1.00 12.95 319 VAL A N 1
ATOM 2556 C CA . VAL A 1 319 ? 18.134 22.839 11.630 1.00 13.44 319 VAL A CA 1
ATOM 2557 C C . VAL A 1 319 ? 19.439 23.221 12.310 1.00 13.29 319 VAL A C 1
ATOM 2558 O O . VAL A 1 319 ? 19.823 22.646 13.330 1.00 11.98 319 VAL A O 1
ATOM 2562 N N . PHE A 1 320 ? 20.113 24.196 11.711 1.00 14.08 320 PHE A N 1
ATOM 2563 C CA . PHE A 1 320 ? 21.371 24.733 12.204 1.00 15.34 320 PHE A CA 1
ATOM 2564 C C . PHE A 1 320 ? 22.479 23.712 12.413 1.00 14.27 320 PHE A C 1
ATOM 2565 O O . PHE A 1 320 ? 23.420 23.968 13.160 1.00 12.20 320 PHE A O 1
ATOM 2573 N N . SER A 1 321 ? 22.379 22.563 11.758 1.00 12.52 321 SER A N 1
ATOM 2574 C CA . SER A 1 321 ? 23.404 21.541 11.915 1.00 12.97 321 SER A CA 1
ATOM 2575 C C . SER A 1 321 ? 24.688 21.952 11.203 1.00 12.25 321 SER A C 1
ATOM 2576 O O . SER A 1 321 ? 24.662 22.711 10.231 1.00 13.87 321 SER A O 1
ATOM 2579 N N . GLN A 1 322 ? 25.815 21.461 11.702 1.00 13.43 322 GLN A N 1
ATOM 2580 C CA . GLN A 1 322 ? 27.102 21.765 11.099 1.00 13.45 322 GLN A CA 1
ATOM 2581 C C . GLN A 1 322 ? 27.876 20.464 10.942 1.00 13.02 322 GLN A C 1
ATOM 2582 O O . GLN A 1 322 ? 28.912 20.247 11.576 1.00 12.15 322 GLN A O 1
ATOM 2588 N N . ILE A 1 323 ? 27.353 19.592 10.093 1.00 12.07 323 ILE A N 1
ATOM 2589 C CA . ILE A 1 323 ? 27.988 18.307 9.842 1.00 13.33 323 ILE A CA 1
ATOM 2590 C C . ILE A 1 323 ? 29.252 18.471 9.002 1.00 13.62 323 ILE A C 1
ATOM 2591 O O . ILE A 1 323 ? 29.272 19.226 8.032 1.00 13.79 323 ILE A O 1
ATOM 2596 N N . TYR A 1 324 ? 30.307 17.767 9.394 1.00 12.49 324 TYR A N 1
ATOM 2597 C CA . TYR A 1 324 ? 31.569 17.783 8.663 1.00 12.99 324 TYR A CA 1
ATOM 2598 C C . TYR A 1 324 ? 31.882 16.299 8.475 1.00 12.84 324 TYR A C 1
ATOM 2599 O O . TYR A 1 324 ? 32.336 15.630 9.403 1.00 11.32 324 TYR A O 1
ATOM 2608 N N . ALA A 1 325 ? 31.609 15.789 7.275 1.00 12.41 325 ALA A N 1
ATOM 2609 C CA . ALA A 1 325 ? 31.811 14.376 6.958 1.00 11.75 325 ALA A CA 1
ATOM 2610 C C . ALA A 1 325 ? 33.061 14.119 6.121 1.00 11.89 325 ALA A C 1
ATOM 2611 O O . ALA A 1 325 ? 33.276 14.764 5.097 1.00 11.89 325 ALA A O 1
ATOM 2613 N N . GLN A 1 326 ? 33.872 13.157 6.557 1.00 10.87 326 GLN A N 1
ATOM 2614 C CA . GLN A 1 326 ? 35.105 12.818 5.855 1.00 10.08 326 GLN A CA 1
ATOM 2615 C C . GLN A 1 326 ? 35.348 11.326 5.681 1.00 9.77 326 GLN A C 1
ATOM 2616 O O . GLN A 1 326 ? 35.236 10.549 6.628 1.00 9.94 326 GLN A O 1
ATOM 2622 N N . ASN A 1 327 ? 35.707 10.941 4.463 1.00 8.45 327 ASN A N 1
ATOM 2623 C CA . ASN A 1 327 ? 36.067 9.566 4.155 1.00 8.74 327 ASN A CA 1
ATOM 2624 C C . ASN A 1 327 ? 35.177 8.455 4.712 1.00 9.53 327 ASN A C 1
ATOM 2625 O O . ASN A 1 327 ? 35.660 7.537 5.381 1.00 8.74 327 ASN A O 1
ATOM 2630 N N . ASN A 1 328 ? 33.882 8.544 4.429 1.00 8.52 328 ASN A N 1
ATOM 2631 C CA . ASN A 1 328 ? 32.940 7.525 4.862 1.00 9.34 328 ASN A CA 1
ATOM 2632 C C . ASN A 1 328 ? 32.691 6.654 3.642 1.00 9.01 328 ASN A C 1
ATOM 2633 O O . ASN A 1 328 ? 32.713 7.139 2.511 1.00 9.16 328 ASN A O 1
ATOM 2638 N N . TYR A 1 329 ? 32.455 5.371 3.879 1.00 9.57 329 TYR A N 1
ATOM 2639 C CA . TYR A 1 329 ? 32.249 4.407 2.804 1.00 9.76 329 TYR A CA 1
ATOM 2640 C C . TYR A 1 329 ? 30.857 3.785 2.859 1.00 9.78 329 TYR A C 1
ATOM 2641 O O . TYR A 1 329 ? 30.467 3.222 3.882 1.00 10.77 329 TYR A O 1
ATOM 2650 N N . PHE A 1 330 ? 30.119 3.876 1.753 1.00 9.95 330 PHE A N 1
ATOM 2651 C CA . PHE A 1 330 ? 28.772 3.308 1.678 1.00 10.86 330 PHE A CA 1
ATOM 2652 C C . PHE A 1 330 ? 28.718 2.140 0.700 1.00 12.13 330 PHE A C 1
ATOM 2653 O O . PHE A 1 330 ? 29.250 2.222 -0.407 1.00 12.95 330 PHE A O 1
ATOM 2661 N N . SER A 1 331 ? 28.054 1.067 1.111 1.00 11.41 331 SER A N 1
ATOM 2662 C CA . SER A 1 331 ? 27.901 -0.113 0.270 1.00 13.33 331 SER A CA 1
ATOM 2663 C C . SER A 1 331 ? 26.429 -0.512 0.236 1.00 13.40 331 SER A C 1
ATOM 2664 O O . SER A 1 331 ? 25.800 -0.658 1.280 1.00 14.20 331 SER A O 1
ATOM 2667 N N . PHE A 1 332 ? 25.886 -0.672 -0.967 1.00 13.94 332 PHE A N 1
ATOM 2668 C CA . PHE A 1 332 ? 24.490 -1.070 -1.157 1.00 14.91 332 PHE A CA 1
ATOM 2669 C C . PHE A 1 332 ? 24.492 -2.237 -2.144 1.00 14.90 332 PHE A C 1
ATOM 2670 O O . PHE A 1 332 ? 25.302 -2.255 -3.067 1.00 16.50 332 PHE A O 1
ATOM 2678 N N . ASP A 1 333 ? 23.601 -3.209 -1.965 1.00 15.69 333 ASP A N 1
ATOM 2679 C CA . ASP A 1 333 ? 23.579 -4.325 -2.900 1.00 15.45 333 ASP A CA 1
ATOM 2680 C C . ASP A 1 333 ? 22.513 -4.156 -3.976 1.00 16.40 333 ASP A C 1
ATOM 2681 O O . ASP A 1 333 ? 22.129 -5.114 -4.653 1.00 15.59 333 ASP A O 1
ATOM 2686 N N . TRP A 1 334 ? 22.050 -2.917 -4.129 1.00 16.62 334 TRP A N 1
ATOM 2687 C CA . TRP A 1 334 ? 21.074 -2.566 -5.152 1.00 17.30 334 TRP A CA 1
ATOM 2688 C C . TRP A 1 334 ? 21.438 -1.166 -5.651 1.00 18.23 334 TRP A C 1
ATOM 2689 O O . TRP A 1 334 ? 22.138 -0.418 -4.962 1.00 16.09 334 TRP A O 1
ATOM 2700 N N . ASP A 1 335 ? 20.987 -0.825 -6.853 1.00 19.05 335 ASP A N 1
ATOM 2701 C CA . ASP A 1 335 ? 21.299 0.468 -7.459 1.00 20.91 335 ASP A CA 1
ATOM 2702 C C . ASP A 1 335 ? 20.472 1.626 -6.915 1.00 20.12 335 ASP A C 1
ATOM 2703 O O . ASP A 1 335 ? 19.669 2.228 -7.625 1.00 20.71 335 ASP A O 1
ATOM 2708 N N . ILE A 1 336 ? 20.697 1.946 -5.649 1.00 18.49 336 ILE A N 1
ATOM 2709 C CA . ILE A 1 336 ? 19.978 3.028 -4.996 1.00 17.80 336 ILE A CA 1
ATOM 2710 C C . ILE A 1 336 ? 20.359 4.383 -5.579 1.00 16.77 336 ILE A C 1
ATOM 2711 O O . ILE A 1 336 ? 21.461 4.570 -6.088 1.00 17.43 336 ILE A O 1
ATOM 2716 N N . ASP A 1 337 ? 19.424 5.320 -5.517 1.00 17.82 337 ASP A N 1
ATOM 2717 C CA . ASP A 1 337 ? 19.659 6.678 -5.985 1.00 18.13 337 ASP A CA 1
ATOM 2718 C C . ASP A 1 337 ? 20.460 7.313 -4.846 1.00 17.05 337 ASP A C 1
ATOM 2719 O O . ASP A 1 337 ? 19.935 7.506 -3.753 1.00 16.64 337 ASP A O 1
ATOM 2724 N N . PRO A 1 338 ? 21.740 7.638 -5.079 1.00 17.73 338 PRO A N 1
ATOM 2725 C CA . PRO A 1 338 ? 22.542 8.243 -4.008 1.00 17.37 338 PRO A CA 1
ATOM 2726 C C . PRO A 1 338 ? 22.021 9.556 -3.420 1.00 18.10 338 PRO A C 1
ATOM 2727 O O . PRO A 1 338 ? 22.486 9.992 -2.363 1.00 15.74 338 PRO A O 1
ATOM 2731 N N . SER A 1 339 ? 21.052 10.179 -4.087 1.00 16.66 339 SER A N 1
ATOM 2732 C CA . SER A 1 339 ? 20.492 11.431 -3.588 1.00 17.08 339 SER A CA 1
ATOM 2733 C C . SER A 1 339 ? 19.637 11.157 -2.350 1.00 17.17 339 SER A C 1
ATOM 2734 O O . SER A 1 339 ? 19.204 12.084 -1.663 1.00 19.80 339 SER A O 1
ATOM 2737 N N . LEU A 1 340 ? 19.406 9.878 -2.068 1.00 15.92 340 LEU A N 1
ATOM 2738 C CA . LEU A 1 340 ? 18.599 9.464 -0.923 1.00 15.16 340 LEU A CA 1
ATOM 2739 C C . LEU A 1 340 ? 19.414 9.294 0.352 1.00 13.01 340 LEU A C 1
ATOM 2740 O O . LEU A 1 340 ? 18.853 9.192 1.437 1.00 14.39 340 LEU A O 1
ATOM 2745 N N . ILE A 1 341 ? 20.735 9.270 0.224 1.00 12.36 341 ILE A N 1
ATOM 2746 C CA . ILE A 1 341 ? 21.591 9.065 1.382 1.00 12.45 341 ILE A CA 1
ATOM 2747 C C . ILE A 1 341 ? 21.532 10.225 2.374 1.00 14.21 341 ILE A C 1
ATOM 2748 O O . ILE A 1 341 ? 21.644 10.021 3.581 1.00 13.64 341 ILE A O 1
ATOM 2753 N N . ILE A 1 342 ? 21.356 11.438 1.864 1.00 13.33 342 ILE A N 1
ATOM 2754 C CA . ILE A 1 342 ? 21.245 12.611 2.722 1.00 14.71 342 ILE A CA 1
ATOM 2755 C C . ILE A 1 342 ? 19.798 13.079 2.677 1.00 15.06 342 ILE A C 1
ATOM 2756 O O . ILE A 1 342 ? 19.163 13.049 1.629 1.00 15.26 342 ILE A O 1
ATOM 2761 N N . LYS A 1 343 ? 19.272 13.486 3.822 1.00 16.94 343 LYS A N 1
ATOM 2762 C CA . LYS A 1 343 ? 17.903 13.974 3.889 1.00 18.44 343 LYS A CA 1
ATOM 2763 C C . LYS A 1 343 ? 17.969 15.258 4.699 1.00 18.67 343 LYS A C 1
ATOM 2764 O O . LYS A 1 343 ? 18.668 15.320 5.708 1.00 17.82 343 LYS A O 1
ATOM 2770 N N . VAL A 1 344 ? 17.264 16.290 4.252 1.00 18.10 344 VAL A N 1
ATOM 2771 C CA . VAL A 1 344 ? 17.295 17.566 4.954 1.00 19.00 344 VAL A CA 1
ATOM 2772 C C . VAL A 1 344 ? 15.965 17.929 5.603 1.00 20.46 344 VAL A C 1
ATOM 2773 O O . VAL A 1 344 ? 14.908 17.815 4.984 1.00 20.66 344 VAL A O 1
ATOM 2777 N N . TRP A 1 345 ? 16.032 18.360 6.859 1.00 19.87 345 TRP A N 1
ATOM 2778 C CA . TRP A 1 345 ? 14.845 18.761 7.604 1.00 21.15 345 TRP A CA 1
ATOM 2779 C C . TRP A 1 345 ? 15.055 20.184 8.123 1.00 19.85 345 TRP A C 1
ATOM 2780 O O . TRP A 1 345 ? 15.464 20.384 9.267 1.00 17.10 345 TRP A O 1
ATOM 2791 N N . SER A 1 346 ? 14.783 21.170 7.275 1.00 18.39 346 SER A N 1
ATOM 2792 C CA . SER A 1 346 ? 14.947 22.569 7.654 1.00 19.04 346 SER A CA 1
ATOM 2793 C C . SER A 1 346 ? 14.214 23.475 6.674 1.00 18.07 346 SER A C 1
ATOM 2794 O O . SER A 1 346 ? 13.728 23.017 5.645 1.00 17.54 346 SER A O 1
ATOM 2797 N N . LYS A 1 347 ? 14.136 24.760 7.003 1.00 18.26 347 LYS A N 1
ATOM 2798 C CA . LYS A 1 347 ? 13.484 25.733 6.135 1.00 19.37 347 LYS A CA 1
ATOM 2799 C C . LYS A 1 347 ? 14.530 26.656 5.529 1.00 20.74 347 LYS A C 1
ATOM 2800 O O . LYS A 1 347 ? 14.221 27.489 4.680 1.00 20.84 347 LYS A O 1
ATOM 2806 N N . ASN A 1 348 ? 15.776 26.499 5.962 1.00 21.75 348 ASN A N 1
ATOM 2807 C CA . ASN A 1 348 ? 16.856 27.334 5.452 1.00 23.02 348 ASN A CA 1
ATOM 2808 C C . ASN A 1 348 ? 17.910 26.522 4.726 1.00 23.38 348 ASN A C 1
ATOM 2809 O O . ASN A 1 348 ? 17.952 25.295 4.836 1.00 22.05 348 ASN A O 1
ATOM 2814 N N . GLU A 1 349 ? 18.751 27.218 3.970 1.00 24.61 349 GLU A N 1
ATOM 2815 C CA . GLU A 1 349 ? 19.846 26.572 3.268 1.00 26.50 349 GLU A CA 1
ATOM 2816 C C . GLU A 1 349 ? 20.856 26.239 4.350 1.00 23.93 349 GLU A C 1
ATOM 2817 O O . GLU A 1 349 ? 21.575 27.122 4.811 1.00 23.69 349 GLU A O 1
ATOM 2823 N N . GLU A 1 350 ? 20.902 24.982 4.769 1.00 22.01 350 GLU A N 1
ATOM 2824 C CA . GLU A 1 350 ? 21.854 24.592 5.796 1.00 19.89 350 GLU A CA 1
ATOM 2825 C C . GLU A 1 350 ? 23.215 24.392 5.149 1.00 20.69 350 GLU A C 1
ATOM 2826 O O . GLU A 1 350 ? 23.321 24.256 3.928 1.00 21.55 350 GLU A O 1
ATOM 2832 N N . SER A 1 351 ? 24.259 24.385 5.965 1.00 19.92 351 SER A N 1
ATOM 2833 C CA . SER A 1 351 ? 25.605 24.190 5.456 1.00 20.26 351 SER A CA 1
ATOM 2834 C C . SER A 1 351 ? 26.194 22.921 6.051 1.00 19.60 351 SER A C 1
ATOM 2835 O O . SER A 1 351 ? 25.923 22.574 7.199 1.00 16.36 351 SER A O 1
ATOM 2838 N N . MET A 1 352 ? 26.983 22.218 5.255 1.00 17.81 352 MET A N 1
ATOM 2839 C CA . MET A 1 352 ? 27.652 21.020 5.731 1.00 19.51 352 MET A CA 1
ATOM 2840 C C . MET A 1 352 ? 28.852 20.826 4.833 1.00 18.21 352 MET A C 1
ATOM 2841 O O . MET A 1 352 ? 28.901 21.357 3.723 1.00 18.02 352 MET A O 1
ATOM 2846 N N . TYR A 1 353 ? 29.846 20.108 5.326 1.00 15.64 353 TYR A N 1
ATOM 2847 C CA . TYR A 1 353 ? 31.000 19.843 4.501 1.00 14.59 353 TYR A CA 1
ATOM 2848 C C . TYR A 1 353 ? 31.085 18.340 4.373 1.00 13.89 353 TYR A C 1
ATOM 2849 O O . TYR A 1 353 ? 30.795 17.605 5.319 1.00 13.75 353 TYR A O 1
ATOM 2858 N N . GLU A 1 354 ? 31.470 17.886 3.191 1.00 14.30 354 GLU A N 1
ATOM 2859 C CA . GLU A 1 354 ? 31.571 16.466 2.924 1.00 14.03 354 GLU A CA 1
ATOM 2860 C C . GLU A 1 354 ? 32.674 16.243 1.908 1.00 14.52 354 GLU A C 1
ATOM 2861 O O . GLU A 1 354 ? 32.782 16.981 0.926 1.00 13.97 354 GLU A O 1
ATOM 2867 N N . THR A 1 355 ? 33.494 15.228 2.144 1.00 12.91 355 THR A N 1
ATOM 2868 C CA . THR A 1 355 ? 34.575 14.920 1.224 1.00 13.24 355 THR A CA 1
ATOM 2869 C C . THR A 1 355 ? 35.026 13.474 1.386 1.00 12.90 355 THR A C 1
ATOM 2870 O O . THR A 1 355 ? 34.837 12.869 2.441 1.00 10.89 355 THR A O 1
ATOM 2874 N N . GLY A 1 356 ? 35.607 12.928 0.322 1.00 12.37 356 GLY A N 1
ATOM 2875 C CA . GLY A 1 356 ? 36.115 11.568 0.347 1.00 11.20 356 GLY A CA 1
ATOM 2876 C C . GLY A 1 356 ? 35.096 10.451 0.453 1.00 10.56 356 GLY A C 1
ATOM 2877 O O . GLY A 1 356 ? 35.454 9.326 0.800 1.00 8.96 356 GLY A O 1
ATOM 2878 N N . THR A 1 357 ? 33.834 10.740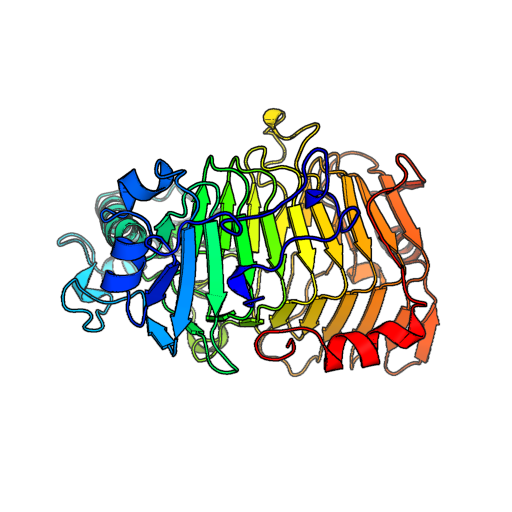 0.150 1.00 10.53 357 THR A N 1
ATOM 2879 C CA . THR A 1 357 ? 32.797 9.718 0.228 1.00 9.69 357 THR A CA 1
ATOM 2880 C C . THR A 1 357 ? 32.881 8.732 -0.932 1.00 11.33 357 THR A C 1
ATOM 2881 O O . THR A 1 357 ? 33.046 9.125 -2.090 1.00 10.82 357 THR A O 1
ATOM 2885 N N . ILE A 1 358 ? 32.778 7.448 -0.614 1.00 9.78 358 ILE A N 1
ATOM 2886 C CA . ILE A 1 358 ? 32.778 6.427 -1.644 1.00 11.23 358 ILE A CA 1
ATOM 2887 C C . ILE A 1 358 ? 31.449 5.697 -1.574 1.00 11.86 358 ILE A C 1
ATOM 2888 O O . ILE A 1 358 ? 30.940 5.425 -0.488 1.00 11.00 358 ILE A O 1
ATOM 2893 N N . VAL A 1 359 ? 30.876 5.405 -2.734 1.00 12.69 359 VAL A N 1
ATOM 2894 C CA . VAL A 1 359 ? 29.637 4.648 -2.782 1.00 13.66 359 VAL A CA 1
ATOM 2895 C C . VAL A 1 359 ? 29.976 3.409 -3.600 1.00 14.40 359 VAL A C 1
ATOM 2896 O O . VAL A 1 359 ? 30.589 3.502 -4.666 1.00 13.62 359 VAL A O 1
ATOM 2900 N N . ASP A 1 360 ? 29.610 2.248 -3.069 1.00 13.88 360 ASP A N 1
ATOM 2901 C CA . ASP A 1 360 ? 29.882 0.972 -3.718 1.00 16.45 360 ASP A CA 1
ATOM 2902 C C . ASP A 1 360 ? 28.542 0.351 -4.086 1.00 15.46 360 ASP A C 1
ATOM 2903 O O . ASP A 1 360 ? 27.855 -0.205 -3.227 1.00 15.92 360 ASP A O 1
ATOM 2908 N N . LEU A 1 361 ? 28.175 0.454 -5.360 1.00 14.59 361 LEU A N 1
ATOM 2909 C CA . LEU A 1 361 ? 26.908 -0.080 -5.850 1.00 16.27 361 LEU A CA 1
ATOM 2910 C C . LEU A 1 361 ? 27.115 -1.181 -6.890 1.00 16.15 361 LEU A C 1
ATOM 2911 O O . LEU A 1 361 ? 28.218 -1.368 -7.404 1.00 16.12 361 LEU A O 1
ATOM 2916 N N . PRO A 1 362 ? 26.050 -1.926 -7.217 1.00 17.49 362 PRO A N 1
ATOM 2917 C CA . PRO A 1 362 ? 26.245 -2.978 -8.216 1.00 18.97 362 PRO A CA 1
ATOM 2918 C C . PRO A 1 362 ? 26.672 -2.426 -9.575 1.00 20.04 362 PRO A C 1
ATOM 2919 O O . PRO A 1 362 ? 27.309 -3.127 -10.357 1.00 18.52 362 PRO A O 1
ATOM 2923 N N . ASN A 1 363 ? 26.346 -1.162 -9.837 1.00 19.80 363 ASN A N 1
ATOM 2924 C CA . ASN A 1 363 ? 26.699 -0.536 -11.104 1.00 23.53 363 ASN A CA 1
ATOM 2925 C C . ASN A 1 363 ? 28.056 0.147 -11.024 1.00 24.88 363 ASN A C 1
ATOM 2926 O O . ASN A 1 363 ? 28.443 0.879 -11.937 1.00 26.22 363 ASN A O 1
ATOM 2931 N N . GLY A 1 364 ? 28.775 -0.083 -9.928 1.00 23.54 364 GLY A N 1
ATOM 2932 C CA . GLY A 1 364 ? 30.085 0.523 -9.789 1.00 24.24 364 GLY A CA 1
ATOM 2933 C C . GLY A 1 364 ? 30.446 1.082 -8.424 1.00 22.51 364 GLY A C 1
ATOM 2934 O O . GLY A 1 364 ? 29.588 1.377 -7.590 1.00 19.97 364 GLY A O 1
ATOM 2935 N N . ARG A 1 365 ? 31.746 1.236 -8.217 1.00 21.67 365 ARG A N 1
ATOM 2936 C CA . ARG A 1 365 ? 32.296 1.758 -6.977 1.00 22.99 365 ARG A CA 1
ATOM 2937 C C . ARG A 1 365 ? 33.096 3.013 -7.314 1.00 20.61 365 ARG A C 1
ATOM 2938 O O . ARG A 1 365 ? 33.946 2.985 -8.201 1.00 19.30 365 ARG A O 1
ATOM 2946 N N . ARG A 1 366 ? 32.827 4.115 -6.620 1.00 19.15 366 ARG A N 1
ATOM 2947 C CA . ARG A 1 366 ? 33.559 5.344 -6.899 1.00 17.40 366 ARG A CA 1
ATOM 2948 C C . ARG A 1 366 ? 33.342 6.430 -5.867 1.00 15.51 366 ARG A C 1
ATOM 2949 O O . ARG A 1 366 ? 32.435 6.347 -5.044 1.00 12.98 366 ARG A O 1
ATOM 2957 N N . TYR A 1 367 ? 34.196 7.447 -5.916 1.00 14.09 367 TYR A N 1
ATOM 2958 C CA . TYR A 1 367 ? 34.062 8.585 -5.025 1.00 14.66 367 TYR A CA 1
ATOM 2959 C C . TYR A 1 367 ? 32.857 9.349 -5.537 1.00 15.34 367 TYR A C 1
ATOM 2960 O O . TYR A 1 367 ? 32.607 9.395 -6.746 1.00 13.80 367 TYR A O 1
ATOM 2969 N N . ILE A 1 368 ? 32.109 9.955 -4.627 1.00 14.33 368 ILE A N 1
ATOM 2970 C CA . ILE A 1 368 ? 30.927 10.695 -5.026 1.00 15.19 368 ILE A CA 1
ATOM 2971 C C . ILE A 1 368 ? 30.695 11.890 -4.117 1.00 15.84 368 ILE A C 1
ATOM 2972 O O . ILE A 1 368 ? 31.069 11.877 -2.941 1.00 16.09 368 ILE A O 1
ATOM 2977 N N . ASP A 1 369 ? 30.102 12.935 -4.682 1.00 16.05 369 ASP A N 1
ATOM 2978 C CA . ASP A 1 369 ? 29.779 14.139 -3.928 1.00 16.14 369 ASP A CA 1
ATOM 2979 C C . ASP A 1 369 ? 28.314 13.960 -3.532 1.00 15.79 369 ASP A C 1
ATOM 2980 O O . ASP A 1 369 ? 27.412 14.246 -4.323 1.00 13.92 369 ASP A O 1
ATOM 2985 N N . LEU A 1 370 ? 28.075 13.469 -2.321 1.00 15.40 370 LEU A N 1
ATOM 2986 C CA . LEU A 1 370 ? 26.710 13.239 -1.867 1.00 15.36 370 LEU A CA 1
ATOM 2987 C C . LEU A 1 370 ? 25.886 14.513 -1.742 1.00 15.78 370 LEU A C 1
ATOM 2988 O O . LEU A 1 370 ? 24.674 14.487 -1.949 1.00 14.84 370 LEU A O 1
ATOM 2993 N N . VAL A 1 371 ? 26.528 15.625 -1.398 1.00 15.76 371 VAL A N 1
ATOM 2994 C CA . VAL A 1 371 ? 25.796 16.881 -1.284 1.00 15.98 371 VAL A CA 1
ATOM 2995 C C . VAL A 1 371 ? 25.288 17.276 -2.668 1.00 17.46 371 VAL A C 1
ATOM 2996 O O . VAL A 1 371 ? 24.128 17.653 -2.827 1.00 19.24 371 VAL A O 1
ATOM 3000 N N . ALA A 1 372 ? 26.161 17.186 -3.667 1.00 17.76 372 ALA A N 1
ATOM 3001 C CA . ALA A 1 372 ? 25.785 17.522 -5.037 1.00 17.56 372 ALA A CA 1
ATOM 3002 C C . ALA A 1 372 ? 24.705 16.552 -5.506 1.00 17.29 372 ALA A C 1
ATOM 3003 O O . ALA A 1 372 ? 23.733 16.947 -6.152 1.00 17.21 372 ALA A O 1
ATOM 3005 N N . SER A 1 373 ? 24.879 15.278 -5.172 1.00 16.85 373 SER A N 1
ATOM 3006 C CA . SER A 1 373 ? 23.912 14.261 -5.557 1.00 18.00 373 SER A CA 1
ATOM 3007 C C . SER A 1 373 ? 22.541 14.604 -4.978 1.00 17.73 373 SER A C 1
ATOM 3008 O O . SER A 1 373 ? 21.522 14.517 -5.664 1.00 17.20 373 SER A O 1
ATOM 3011 N N . TYR A 1 374 ? 22.523 14.998 -3.710 1.00 16.77 374 TYR A N 1
ATOM 3012 C CA . TYR A 1 374 ? 21.280 15.367 -3.050 1.00 16.98 374 TYR A CA 1
ATOM 3013 C C . TYR A 1 374 ? 20.640 16.576 -3.739 1.00 16.58 374 TYR A C 1
ATOM 3014 O O . TYR A 1 374 ? 19.459 16.554 -4.076 1.00 16.45 374 TYR A O 1
ATOM 3023 N N . ASN A 1 375 ? 21.432 17.625 -3.942 1.00 17.96 375 ASN A N 1
ATOM 3024 C CA . ASN A 1 375 ? 20.941 18.852 -4.567 1.00 19.70 375 ASN A CA 1
ATOM 3025 C C . ASN A 1 375 ? 20.321 18.682 -5.950 1.00 20.94 375 ASN A C 1
ATOM 3026 O O . ASN A 1 375 ? 19.316 19.319 -6.264 1.00 20.81 375 ASN A O 1
ATOM 3031 N N . GLU A 1 376 ? 20.924 17.833 -6.774 1.00 22.88 376 GLU A N 1
ATOM 3032 C CA . GLU A 1 376 ? 20.438 17.605 -8.133 1.00 24.23 376 GLU A CA 1
ATOM 3033 C C . GLU A 1 376 ? 19.033 17.029 -8.207 1.00 23.46 376 GLU A C 1
ATOM 3034 O O . GLU A 1 376 ? 18.309 17.276 -9.173 1.00 23.97 376 GLU A O 1
ATOM 3040 N N . SER A 1 377 ? 18.646 16.263 -7.194 1.00 21.54 377 SER A N 1
ATOM 3041 C CA . SER A 1 377 ? 17.331 15.632 -7.191 1.00 21.06 377 SER A CA 1
ATOM 3042 C C . SER A 1 377 ? 16.344 16.167 -6.161 1.00 19.41 377 SER A C 1
ATOM 3043 O O . SER A 1 377 ? 15.228 15.657 -6.051 1.00 20.19 377 SER A O 1
ATOM 3046 N N . ASN A 1 378 ? 16.734 17.191 -5.411 1.00 16.81 378 ASN A N 1
ATOM 3047 C CA . ASN A 1 378 ? 15.844 17.732 -4.393 1.00 17.08 378 ASN A CA 1
ATOM 3048 C C . ASN A 1 378 ? 15.556 19.221 -4.536 1.00 17.36 378 ASN A C 1
ATOM 3049 O O . ASN A 1 378 ? 16.199 19.919 -5.318 1.00 17.16 378 ASN A O 1
ATOM 3054 N N . THR A 1 379 ? 14.576 19.696 -3.773 1.00 18.87 379 THR A N 1
ATOM 3055 C CA . THR A 1 379 ? 14.183 21.098 -3.813 1.00 19.19 379 THR A CA 1
ATOM 3056 C C . THR A 1 379 ? 15.087 21.968 -2.948 1.00 18.92 379 THR A C 1
ATOM 3057 O O . THR A 1 379 ? 15.985 22.628 -3.464 1.00 19.06 379 THR A O 1
ATOM 3061 N N . LEU A 1 380 ? 14.845 21.974 -1.639 1.00 18.62 380 LEU A N 1
ATOM 3062 C CA . LEU A 1 380 ? 15.658 22.769 -0.724 1.00 18.24 380 LEU A CA 1
ATOM 3063 C C . LEU A 1 380 ? 17.112 22.355 -0.888 1.00 17.22 380 LEU A C 1
ATOM 3064 O O . LEU A 1 380 ? 17.461 21.195 -0.674 1.00 16.11 380 LEU A O 1
ATOM 3069 N N . GLN A 1 381 ? 17.955 23.311 -1.265 1.00 16.62 381 GLN A N 1
ATOM 3070 C CA . GLN A 1 381 ? 19.371 23.049 -1.491 1.00 17.01 381 GLN A CA 1
ATOM 3071 C C . GLN A 1 381 ? 20.238 23.048 -0.241 1.00 18.72 381 GLN A C 1
ATOM 3072 O O . GLN A 1 381 ? 19.927 23.686 0.766 1.00 18.20 381 GLN A O 1
ATOM 3078 N N . LEU A 1 382 ? 21.340 22.317 -0.330 1.00 20.18 382 LEU A N 1
ATOM 3079 C CA . LEU A 1 382 ? 22.290 22.199 0.758 1.00 20.67 382 LEU A CA 1
ATOM 3080 C C . LEU A 1 382 ? 23.581 22.848 0.275 1.00 21.12 382 LEU A C 1
ATOM 3081 O O . LEU A 1 382 ? 24.052 22.559 -0.824 1.00 22.34 382 LEU A O 1
ATOM 3086 N N . LYS A 1 383 ? 24.148 23.731 1.085 1.00 19.47 383 LYS A N 1
ATOM 3087 C CA . LYS A 1 383 ? 25.381 24.402 0.703 1.00 21.13 383 LYS A CA 1
ATOM 3088 C C . LYS A 1 383 ? 26.601 23.666 1.240 1.00 19.53 383 LYS A C 1
ATOM 3089 O O . LYS A 1 383 ? 26.714 23.439 2.443 1.00 18.49 383 LYS A O 1
ATOM 3095 N N . LYS A 1 384 ? 27.505 23.276 0.348 1.00 18.78 384 LYS A N 1
ATOM 3096 C CA . LYS A 1 384 ? 28.714 22.595 0.787 1.00 20.04 384 LYS A CA 1
ATOM 3097 C C . LYS A 1 384 ? 29.758 23.669 1.033 1.00 21.27 384 LYS A C 1
ATOM 3098 O O . LYS A 1 384 ? 30.214 24.334 0.100 1.00 20.39 384 LYS A O 1
ATOM 3104 N N . GLU A 1 385 ? 30.122 23.849 2.295 1.00 20.85 385 GLU A N 1
ATOM 3105 C CA . GLU A 1 385 ? 31.107 24.853 2.653 1.00 22.68 385 GLU A CA 1
ATOM 3106 C C . GLU A 1 385 ? 31.652 24.573 4.046 1.00 21.93 385 GLU A C 1
ATOM 3107 O O . GLU A 1 385 ? 30.993 23.935 4.868 1.00 21.89 385 GLU A O 1
ATOM 3113 N N . VAL A 1 386 ? 32.863 25.051 4.300 1.00 21.44 386 VAL A N 1
ATOM 3114 C CA . VAL A 1 386 ? 33.502 24.864 5.594 1.00 21.30 386 VAL A CA 1
ATOM 3115 C C . VAL A 1 386 ? 33.166 26.027 6.518 1.00 21.39 386 VAL A C 1
ATOM 3116 O O . VAL A 1 386 ? 33.564 27.163 6.260 1.00 22.43 386 VAL A O 1
ATOM 3120 N N . THR A 1 387 ? 32.422 25.745 7.582 1.00 19.23 387 THR A N 1
ATOM 3121 C CA . THR A 1 387 ? 32.054 26.773 8.551 1.00 20.26 387 THR A CA 1
ATOM 3122 C C . THR A 1 387 ? 32.874 26.589 9.822 1.00 19.61 387 THR A C 1
ATOM 3123 O O . THR A 1 387 ? 32.940 27.477 10.671 1.00 21.20 387 THR A O 1
ATOM 3127 N N . TRP A 1 388 ? 33.489 25.418 9.946 1.00 17.83 388 TRP A N 1
ATOM 3128 C CA . TRP A 1 388 ? 34.337 25.101 11.087 1.00 17.03 388 TRP A CA 1
ATOM 3129 C C . TRP A 1 388 ? 35.294 23.998 10.656 1.00 17.26 388 TRP A C 1
ATOM 3130 O O . TRP A 1 388 ? 35.040 23.294 9.677 1.00 16.98 388 TRP A O 1
ATOM 3141 N N . LYS A 1 389 ? 36.397 23.852 11.378 1.00 15.61 389 LYS A N 1
ATOM 3142 C CA . LYS A 1 389 ? 37.376 22.831 11.042 1.00 17.43 389 LYS A CA 1
ATOM 3143 C C . LYS A 1 389 ? 37.600 21.919 12.242 1.00 16.80 389 LYS A C 1
ATOM 3144 O O . LYS A 1 389 ? 38.067 22.367 13.291 1.00 13.79 389 LYS A O 1
ATOM 3150 N N . PRO A 1 390 ? 37.252 20.628 12.106 1.00 17.46 390 PRO A N 1
ATOM 3151 C CA . PRO A 1 390 ? 37.429 19.662 13.197 1.00 17.18 390 PRO A CA 1
ATOM 3152 C C . PRO A 1 390 ? 38.904 19.576 13.572 1.00 18.78 390 PRO A C 1
ATOM 3153 O O . PRO A 1 390 ? 39.763 19.437 12.701 1.00 17.44 390 PRO A O 1
ATOM 3157 N N . MET A 1 391 ? 39.197 19.654 14.862 1.00 19.31 391 MET A N 1
ATOM 3158 C CA . MET A 1 391 ? 40.578 19.580 15.312 1.00 22.52 391 MET A CA 1
ATOM 3159 C C . MET A 1 391 ? 40.808 18.330 16.158 1.00 20.48 391 MET A C 1
ATOM 3160 O O . MET A 1 391 ? 41.937 17.854 16.287 1.00 19.87 391 MET A O 1
ATOM 3165 N N . PHE A 1 392 ? 39.730 17.786 16.713 1.00 17.80 392 PHE A N 1
ATOM 3166 C CA . PHE A 1 392 ? 39.840 16.613 17.565 1.00 17.00 392 PHE A CA 1
ATOM 3167 C C . PHE A 1 392 ? 39.851 15.254 16.893 1.00 15.84 392 PHE A C 1
ATOM 3168 O O . PHE A 1 392 ? 38.843 14.549 16.869 1.00 13.45 392 PHE A O 1
ATOM 3176 N N . TYR A 1 393 ? 41.004 14.894 16.344 1.00 15.10 393 TYR A N 1
ATOM 3177 C CA . TYR A 1 393 ? 41.181 13.587 15.738 1.00 16.05 393 TYR A CA 1
ATOM 3178 C C . TYR A 1 393 ? 42.667 13.302 15.623 1.00 16.40 393 TYR A C 1
ATOM 3179 O O . TYR A 1 393 ? 43.476 14.214 15.442 1.00 15.72 393 TYR A O 1
ATOM 3188 N N . HIS A 1 394 ? 43.026 12.033 15.760 1.00 15.58 394 HIS A N 1
ATOM 3189 C CA . HIS A 1 394 ? 44.419 11.630 15.657 1.00 15.11 394 HIS A CA 1
ATOM 3190 C C . HIS A 1 394 ? 44.750 11.262 14.218 1.00 16.16 394 HIS A C 1
ATOM 3191 O O . HIS A 1 394 ? 45.765 11.696 13.674 1.00 15.64 394 HIS A O 1
ATOM 3198 N N . VAL A 1 395 ? 43.878 10.469 13.601 1.00 14.80 395 VAL A N 1
ATOM 3199 C CA . VAL A 1 395 ? 44.095 10.025 12.235 1.00 16.23 395 VAL A CA 1
ATOM 3200 C C . VAL A 1 395 ? 42.802 9.793 11.472 1.00 15.55 395 VAL A C 1
ATOM 3201 O O . VAL A 1 395 ? 41.832 9.278 12.022 1.00 15.48 395 VAL A O 1
ATOM 3205 N N . ILE A 1 396 ? 42.800 10.173 10.202 1.00 14.23 396 ILE A N 1
ATOM 3206 C CA . ILE A 1 396 ? 41.654 9.933 9.339 1.00 13.75 396 ILE A CA 1
ATOM 3207 C C . ILE A 1 396 ? 42.199 9.019 8.252 1.00 14.13 396 ILE A C 1
ATOM 3208 O O . ILE A 1 396 ? 43.117 9.388 7.520 1.00 13.75 396 ILE A O 1
ATOM 3213 N N . HIS A 1 397 ? 41.655 7.812 8.162 1.00 13.34 397 HIS A N 1
ATOM 3214 C CA . HIS A 1 397 ? 42.122 6.859 7.164 1.00 13.57 397 HIS A CA 1
ATOM 3215 C C . HIS A 1 397 ? 41.559 7.121 5.779 1.00 13.51 397 HIS A C 1
ATOM 3216 O O . HIS A 1 397 ? 40.486 7.711 5.635 1.00 13.18 397 HIS A O 1
ATOM 3223 N N . PRO A 1 398 ? 42.292 6.696 4.737 1.00 13.22 398 PRO A N 1
ATOM 3224 C CA . PRO A 1 398 ? 41.850 6.879 3.354 1.00 12.22 398 PRO A CA 1
ATOM 3225 C C . PRO A 1 398 ? 40.591 6.041 3.184 1.00 12.01 398 PRO A C 1
ATOM 3226 O O . PRO A 1 398 ? 40.540 4.896 3.622 1.00 9.86 398 PRO A O 1
ATOM 3230 N N . THR A 1 399 ? 39.582 6.610 2.538 1.00 10.94 399 THR A N 1
ATOM 3231 C CA . THR A 1 399 ? 38.304 5.928 2.371 1.00 11.43 399 THR A CA 1
ATOM 3232 C C . THR A 1 399 ? 38.313 4.465 1.920 1.00 11.77 399 THR A C 1
ATOM 3233 O O . THR A 1 399 ? 37.558 3.646 2.453 1.00 11.37 399 THR A O 1
ATOM 3237 N N . PRO A 1 400 ? 39.156 4.103 0.941 1.00 11.18 400 PRO A N 1
ATOM 3238 C CA . PRO A 1 400 ? 39.103 2.687 0.556 1.00 12.37 400 PRO A CA 1
ATOM 3239 C C . PRO A 1 400 ? 39.543 1.677 1.623 1.00 11.05 400 PRO A C 1
ATOM 3240 O O . PRO A 1 400 ? 39.224 0.493 1.529 1.00 12.84 400 PRO A O 1
ATOM 3244 N N . SER A 1 401 ? 40.245 2.144 2.649 1.00 10.28 401 SER A N 1
ATOM 3245 C CA . SER A 1 401 ? 40.695 1.260 3.726 1.00 13.34 401 SER A CA 1
ATOM 3246 C C . SER A 1 401 ? 39.641 1.093 4.829 1.00 13.60 401 SER A C 1
ATOM 3247 O O . SER A 1 401 ? 39.750 0.201 5.677 1.00 12.73 401 SER A O 1
ATOM 3250 N N . VAL A 1 402 ? 38.618 1.944 4.809 1.00 12.72 402 VAL A N 1
ATOM 3251 C CA . VAL A 1 402 ? 37.577 1.918 5.835 1.00 11.96 402 VAL A CA 1
ATOM 3252 C C . VAL A 1 402 ? 36.798 0.613 6.042 1.00 12.14 402 VAL A C 1
ATOM 3253 O O . VAL A 1 402 ? 36.695 0.135 7.166 1.00 13.18 402 VAL A O 1
ATOM 3257 N N . PRO A 1 403 ? 36.248 0.016 4.970 1.00 13.03 403 PRO A N 1
ATOM 3258 C CA . PRO A 1 403 ? 35.491 -1.233 5.143 1.00 13.37 403 PRO A CA 1
ATOM 3259 C C . PRO A 1 403 ? 36.238 -2.349 5.878 1.00 13.41 403 PRO A C 1
ATOM 3260 O O . PRO A 1 403 ? 35.734 -2.910 6.851 1.00 11.86 403 PRO A O 1
ATOM 3264 N N . ALA A 1 404 ? 37.434 -2.676 5.403 1.00 13.04 404 ALA A N 1
ATOM 3265 C CA . ALA A 1 404 ? 38.222 -3.738 6.020 1.00 14.97 404 ALA A CA 1
ATOM 3266 C C . ALA A 1 404 ? 38.515 -3.430 7.486 1.00 13.27 404 ALA A C 1
ATOM 3267 O O . ALA A 1 404 ? 38.366 -4.289 8.354 1.00 13.93 404 ALA A O 1
ATOM 3269 N N . LEU A 1 405 ? 38.925 -2.197 7.757 1.00 12.43 405 LEU A N 1
ATOM 3270 C CA . LEU A 1 405 ? 39.245 -1.777 9.113 1.00 12.74 405 LEU A CA 1
ATOM 3271 C C . LEU A 1 405 ? 38.047 -1.834 10.063 1.00 12.31 405 LEU A C 1
ATOM 3272 O O . LEU A 1 405 ? 38.124 -2.423 11.145 1.00 12.28 405 LEU A O 1
ATOM 3277 N N . VAL A 1 406 ? 36.944 -1.216 9.657 1.00 11.16 406 VAL A N 1
ATOM 3278 C CA . VAL A 1 406 ? 35.743 -1.181 10.482 1.00 9.31 406 VAL A CA 1
ATOM 3279 C C . VAL A 1 406 ? 35.151 -2.572 10.686 1.00 9.88 406 VAL A C 1
ATOM 3280 O O . VAL A 1 406 ? 34.760 -2.926 11.796 1.00 10.94 406 VAL A O 1
ATOM 3284 N N . LYS A 1 407 ? 35.091 -3.372 9.626 1.00 12.21 407 LYS A N 1
ATOM 3285 C CA . LYS A 1 407 ? 34.541 -4.715 9.765 1.00 12.81 407 LYS A CA 1
ATOM 3286 C C . LYS A 1 407 ? 35.368 -5.549 10.741 1.00 14.45 407 LYS A C 1
ATOM 3287 O O . LYS A 1 407 ? 34.831 -6.372 11.486 1.00 13.78 407 LYS A O 1
ATOM 3293 N N . ALA A 1 408 ? 36.672 -5.309 10.760 1.00 14.20 408 ALA A N 1
ATOM 3294 C CA . ALA A 1 408 ? 37.566 -6.059 11.633 1.00 16.06 408 ALA A CA 1
ATOM 3295 C C . ALA A 1 408 ? 37.638 -5.589 13.082 1.00 15.99 408 ALA A C 1
ATOM 3296 O O . ALA A 1 408 ? 37.764 -6.414 13.989 1.00 16.04 408 ALA A O 1
ATOM 3298 N N . LYS A 1 409 ? 37.545 -4.282 13.310 1.00 15.05 409 LYS A N 1
ATOM 3299 C CA . LYS A 1 409 ? 37.680 -3.748 14.664 1.00 15.60 409 LYS A CA 1
ATOM 3300 C C . LYS A 1 409 ? 36.461 -3.161 15.370 1.00 15.60 409 LYS A C 1
ATOM 3301 O O . LYS A 1 409 ? 36.482 -2.989 16.589 1.00 15.96 409 LYS A O 1
ATOM 3307 N N . ALA A 1 410 ? 35.405 -2.843 14.634 1.00 12.35 410 ALA A N 1
ATOM 3308 C CA . ALA A 1 410 ? 34.228 -2.264 15.269 1.00 12.03 410 ALA A CA 1
ATOM 3309 C C . ALA A 1 410 ? 33.396 -3.293 16.027 1.00 12.39 410 ALA A C 1
ATOM 3310 O O . ALA A 1 410 ? 33.358 -4.471 15.665 1.00 11.70 410 ALA A O 1
ATOM 3312 N N . GLY A 1 411 ? 32.746 -2.843 17.096 1.00 13.61 411 GLY A N 1
ATOM 3313 C CA . GLY A 1 411 ? 31.879 -3.724 17.856 1.00 12.41 411 GLY A CA 1
ATOM 3314 C C . GLY A 1 411 ? 32.405 -4.353 19.127 1.00 12.78 411 GLY A C 1
ATOM 3315 O O . GLY A 1 411 ? 33.612 -4.392 19.387 1.00 10.52 411 GLY A O 1
ATOM 3316 N N . ALA A 1 412 ? 31.470 -4.853 19.927 1.00 12.84 412 ALA A N 1
ATOM 3317 C CA . ALA A 1 412 ? 31.805 -5.511 21.180 1.00 14.51 412 ALA A CA 1
ATOM 3318 C C . ALA A 1 412 ? 32.601 -6.778 20.876 1.00 15.20 412 ALA A C 1
ATOM 3319 O O . ALA A 1 412 ? 32.361 -7.455 19.867 1.00 12.68 412 ALA A O 1
ATOM 3321 N N . GLY A 1 413 ? 33.555 -7.081 21.750 1.00 16.71 413 GLY A N 1
ATOM 3322 C CA . GLY A 1 413 ? 34.390 -8.254 21.579 1.00 22.09 413 GLY A CA 1
ATOM 3323 C C . GLY A 1 413 ? 35.549 -8.101 20.612 1.00 24.59 413 GLY A C 1
ATOM 3324 O O . GLY A 1 413 ? 36.315 -9.045 20.439 1.00 24.87 413 GLY A O 1
ATOM 3325 N N . ASN A 1 414 ? 35.692 -6.926 19.997 1.00 27.12 414 ASN A N 1
ATOM 3326 C CA . ASN A 1 414 ? 36.776 -6.691 19.039 1.00 30.32 414 ASN A CA 1
ATOM 3327 C C . ASN A 1 414 ? 37.861 -5.729 19.471 1.00 33.35 414 ASN A C 1
ATOM 3328 O O . ASN A 1 414 ? 38.411 -5.003 18.652 1.00 32.80 414 ASN A O 1
ATOM 3333 N N . LEU A 1 415 ? 38.117 -5.693 20.772 1.00 37.27 415 LEU A N 1
ATOM 3334 C CA . LEU A 1 415 ? 39.164 -4.866 21.322 1.00 43.27 415 LEU A CA 1
ATOM 3335 C C . LEU A 1 415 ? 40.306 -5.800 21.617 1.00 48.54 415 LEU A C 1
ATOM 3336 O O . LEU A 1 415 ? 40.703 -6.686 20.860 1.00 48.54 415 LEU A O 1
ATOM 3341 N N . HIS A 1 416 ? 40.787 -5.485 22.825 1.00 54.46 416 HIS A N 1
ATOM 3342 C CA . HIS A 1 416 ? 41.880 -6.007 23.607 1.00 60.69 416 HIS A CA 1
ATOM 3343 C C . HIS A 1 416 ? 42.710 -4.790 24.059 1.00 62.67 416 HIS A C 1
ATOM 3344 O O . HIS A 1 416 ? 42.847 -3.813 23.327 1.00 64.50 416 HIS A O 1
#